Protein AF-K1RHG2-F1 (afdb_monomer)

Foldseek 3Di:
DPDDPDDPQQAADDPVNLLVLLLLLQDVLLLQVVLVLLQVLAPLLVVLLVCLCVQFVLLQLLLLLLLLQVQLAFPLSLCCLQFLLCNLLLLQLLVQQLFSDQDDADQDQDCDPNFGDGDDDDPVDPPPPPCCDSNRDDCVSVVDCVSNLSSLSSCCRRNVRSNRLSSNSSSNHHNDPVRSVSSSVSSCVSNSPVSVVSSVVQNVQQDPCPPDDSPVVPVPQHGGDSCVVCRRLVVCVVPVVVSVVVVVVSVVSNVSSVVSSLVSSLSSVVVVDDPVVVVVQVDSVSVSVVVVVVVVVVCVCLVDPCNVVVSLLQSNLQLLCVLVSLVSSLVSSLSSLQPPPDDDDPVVSVVSSVSNNVSSVVSSVSSVVCNVPPRVVDDSHDDPVPCPDDDPVVSSVVSNCSNVVSSVVSSVCSQVVQLVVDDDDSVVSNVVSRDSPVPPDPDPPPPPPPPDDPPDDDDDDDDDDDDDDDDDDPDDDDDDDDDDDDDD

Solvent-accessible surface area (backbone atoms only — not comparable to full-atom values): 28136 Å² total; per-residue (Å²): 132,84,72,62,93,68,62,86,70,76,70,70,56,54,74,65,60,45,50,53,50,40,55,35,47,46,28,65,54,32,38,55,31,44,27,50,45,28,61,75,46,13,53,44,41,55,56,45,36,51,50,47,41,63,70,33,46,47,47,44,51,48,52,36,23,49,50,4,21,69,67,58,27,34,55,42,52,51,29,47,55,44,34,36,34,55,31,36,27,54,55,40,67,48,69,50,69,76,52,66,48,86,59,70,57,74,74,65,74,39,73,56,94,90,41,63,44,71,84,77,76,90,71,93,78,70,94,75,76,66,90,67,50,46,83,40,84,45,69,71,62,64,73,46,68,61,58,51,52,51,33,48,54,43,47,36,51,12,64,32,60,86,55,34,50,43,13,35,60,14,27,25,38,66,80,40,73,69,54,50,50,51,50,47,52,48,40,51,51,49,56,62,46,51,27,51,54,39,15,67,71,42,40,84,43,59,64,90,80,54,93,74,56,91,69,64,80,51,97,70,65,51,61,33,68,59,31,49,57,60,42,35,43,53,68,38,56,85,42,59,69,62,37,51,54,50,52,49,50,51,49,51,49,48,49,48,29,50,52,53,53,50,48,38,54,47,55,36,47,62,76,66,53,55,67,67,59,59,59,68,56,75,42,71,68,57,53,51,52,52,51,53,50,51,51,50,61,72,45,48,64,54,73,43,95,64,6,61,57,54,50,50,42,51,37,39,35,40,64,67,47,48,45,58,58,50,60,63,50,46,56,44,52,52,53,54,57,67,69,60,80,86,82,68,59,71,63,62,52,51,52,51,50,49,49,30,50,51,25,52,51,51,51,38,51,53,44,50,49,44,34,63,69,71,44,66,80,46,70,70,66,70,79,58,89,81,57,86,83,62,64,74,59,59,59,51,51,49,28,49,46,66,41,47,44,46,45,53,48,15,39,54,51,13,40,51,50,35,37,68,74,43,77,77,53,73,70,54,9,50,51,49,44,67,48,57,72,78,74,71,69,87,67,88,83,73,79,78,81,78,73,82,68,87,76,75,90,74,81,90,79,93,75,94,75,88,84,76,89,80,81,83,77,84,78,80,87,86,81,85,85,79,85,85,84,85,87,136

Sequence (488 aa):
MEAAPNGPGIPKWNTFNYGMVCFYSIGLHASISLPYYLVKYSVTYLLAHYIILLSFCVPICYVQIKLGAIYRQNILGIYSLLVPILKVVLVYGWVAPPPVAPSEPFGSLVEVNGSFSYHEKNIDEEQEDQELGVWSLSLAKLYSPQPWMNALILHIYSLGLWSGVLPTIGAHLYNNKTTIVRANVILFLVYGLVPVVFGIAFIPFISTNSNYGMFEYGEKLKPGLGLLLLGMFGKIRHVPGIAMCLYLGVYLLGMLHMVLHLTVIWEALLCSLPTCILQFFRRRSTLVAILSFLSFILCIPYSFQSGVYLYMLVNSYLDRLIFTVIIVSIVPTVIGYIKQNLMYLLLERALMSLWYGASSLVIAAMLIYYFAVYVYPFPATIRDPKAEGASSDDRQCLGWFVAVGPIIFGFILGAFHAVYTEKGSFTERCIRALKSDSLQTADSSEYDVSDKTPQTTSSKSNSDVTLSKIETEVVIDNQDLSSDLVKV

Nearest PDB structures (foldseek):
  6dzw-assembly1_A  TM=7.218E-01  e=4.371E-07  Homo sapiens
  6awn-assembly1_A  TM=7.136E-01  e=1.879E-06  Homo sapiens
  5i6z-assembly1_A  TM=6.950E-01  e=6.337E-06  Homo sapiens
  7lia-assembly1_A  TM=7.037E-01  e=1.030E-05  Homo sapiens
  8de4-assembly1_A  TM=7.278E-01  e=3.204E-05  Sus scrofa

InterPro domains:
  IPR000175 Sodium:neurotransmitter symporter [PS50267] (138-423)
  IPR000175 Sodium:neurotransmitter symporter [PTHR11616] (139-432)
  IPR037272 Sodium:neurotransmitter symporter superfamily [SSF161070] (24-413)

pLDDT: mean 75.64, std 20.24, range [29.3, 97.56]

Organism: Magallana gigas (NCBI:txid29159)

Mean predicted aligned error: 11.13 Å

Radius of gyration: 28.26 Å; Cα contacts (8 Å, |Δi|>4): 489; chains: 1; bounding box: 60×77×105 Å

Structure (mmCIF, N/CA/C/O backbone):
data_AF-K1RHG2-F1
#
_entry.id   AF-K1RHG2-F1
#
loop_
_atom_site.group_PDB
_atom_site.id
_atom_site.type_symbol
_atom_site.label_atom_id
_atom_site.label_alt_id
_atom_site.label_comp_id
_atom_site.label_asym_id
_atom_site.label_entity_id
_atom_site.label_seq_id
_atom_site.pdbx_PDB_ins_code
_atom_site.Cartn_x
_atom_site.Cartn_y
_atom_site.Cartn_z
_atom_site.occupancy
_atom_site.B_iso_or_equiv
_atom_site.auth_seq_id
_atom_site.auth_comp_id
_atom_site.auth_asym_id
_atom_site.auth_atom_id
_atom_site.pdbx_PDB_model_num
ATOM 1 N N . MET A 1 1 ? -24.728 -19.677 27.060 1.00 35.56 1 MET A N 1
ATOM 2 C CA . MET A 1 1 ? -23.320 -19.605 26.619 1.00 35.56 1 MET A CA 1
ATOM 3 C C . MET A 1 1 ? -22.950 -18.138 26.581 1.00 35.56 1 MET A C 1
ATOM 5 O O . MET A 1 1 ? -23.170 -17.485 25.569 1.00 35.56 1 MET A O 1
ATOM 9 N N . GLU A 1 2 ? -22.496 -17.607 27.713 1.00 29.30 2 GLU A N 1
ATOM 10 C CA . GLU A 1 2 ? -21.835 -16.305 27.743 1.00 29.30 2 GLU A CA 1
ATOM 11 C C . GLU A 1 2 ? -20.550 -16.458 26.933 1.00 29.30 2 GLU A C 1
ATOM 13 O O . GLU A 1 2 ? -19.651 -17.214 27.301 1.00 29.30 2 GLU A O 1
ATOM 18 N N . ALA A 1 3 ? -20.520 -15.851 25.747 1.00 31.78 3 ALA A N 1
ATOM 19 C CA . ALA A 1 3 ? -19.280 -15.709 25.011 1.00 31.78 3 ALA A CA 1
ATOM 20 C C . ALA A 1 3 ? -18.339 -14.920 25.921 1.00 31.78 3 ALA A C 1
ATOM 22 O O . ALA A 1 3 ? -18.702 -13.824 26.348 1.00 31.78 3 ALA A O 1
ATOM 23 N N . ALA A 1 4 ? -17.177 -15.492 26.245 1.00 33.22 4 ALA A N 1
ATOM 24 C CA . ALA A 1 4 ? -16.133 -14.755 26.935 1.00 33.22 4 ALA A CA 1
ATOM 25 C C . ALA A 1 4 ? -15.984 -13.391 26.231 1.00 33.22 4 ALA A C 1
ATOM 27 O O . ALA A 1 4 ? -15.830 -13.377 25.003 1.00 33.22 4 ALA A O 1
ATOM 28 N N . PRO A 1 5 ? -16.086 -12.261 26.956 1.00 44.88 5 PRO A N 1
ATOM 29 C CA . PRO A 1 5 ? -16.028 -10.920 26.362 1.00 44.88 5 PRO A CA 1
ATOM 30 C C . PRO A 1 5 ? -14.721 -10.691 25.588 1.00 44.88 5 PRO A C 1
ATOM 32 O O . PRO A 1 5 ? -14.656 -9.868 24.678 1.00 44.88 5 PRO A O 1
ATOM 35 N N . ASN A 1 6 ? -13.721 -11.526 25.864 1.00 43.88 6 ASN A N 1
ATOM 36 C CA . ASN A 1 6 ? -12.493 -11.647 25.111 1.00 43.88 6 ASN A CA 1
ATOM 37 C C . ASN A 1 6 ? -12.652 -12.780 24.092 1.00 43.88 6 ASN A C 1
ATOM 39 O O . ASN A 1 6 ? -12.475 -13.959 24.410 1.00 43.88 6 ASN A O 1
ATOM 43 N N . GLY A 1 7 ? -12.989 -12.428 22.846 1.00 53.94 7 GLY A N 1
ATOM 44 C CA . GLY A 1 7 ? -12.842 -13.349 21.716 1.00 53.94 7 GLY A CA 1
ATOM 45 C C . GLY A 1 7 ? -11.446 -13.997 21.720 1.00 53.94 7 GLY A C 1
ATOM 46 O O . GLY A 1 7 ? -10.529 -13.447 22.330 1.00 53.94 7 GLY A O 1
ATOM 47 N N . PRO A 1 8 ? -11.256 -15.162 21.067 1.00 59.16 8 PRO A N 1
ATOM 48 C CA . PRO A 1 8 ? -9.981 -15.879 21.093 1.00 59.16 8 PRO A CA 1
ATOM 49 C C . PRO A 1 8 ? -8.845 -14.907 20.766 1.00 59.16 8 PRO A C 1
ATOM 51 O O . PRO A 1 8 ? -8.818 -14.345 19.669 1.00 59.16 8 PRO A O 1
ATOM 54 N N . GLY A 1 9 ? -7.985 -14.650 21.757 1.00 73.88 9 GLY A N 1
ATOM 55 C CA . GLY A 1 9 ? -6.991 -13.587 21.684 1.00 73.88 9 GLY A CA 1
ATOM 56 C C . GLY A 1 9 ? -6.128 -13.740 20.437 1.00 73.88 9 GLY A C 1
ATOM 57 O O . GLY A 1 9 ? -5.701 -14.846 20.106 1.00 73.88 9 GLY A O 1
ATOM 58 N N . ILE A 1 10 ? -5.882 -12.631 19.735 1.00 82.12 10 ILE A N 1
ATOM 59 C CA . ILE A 1 10 ? -5.053 -12.631 18.526 1.00 82.12 10 ILE A CA 1
ATOM 60 C C . ILE A 1 10 ? -3.674 -13.217 18.878 1.00 82.12 10 ILE A C 1
ATOM 62 O O . ILE A 1 10 ? -3.007 -12.683 19.786 1.00 82.12 10 ILE A O 1
ATOM 66 N N . PRO A 1 11 ? -3.236 -14.292 18.187 1.00 87.81 11 PRO A N 1
ATOM 67 C CA . PRO A 1 11 ? -1.990 -14.972 18.502 1.00 87.81 11 PRO A CA 1
ATOM 68 C C . PRO A 1 11 ? -0.820 -14.010 18.329 1.00 87.81 11 PRO A C 1
ATOM 70 O O . PRO A 1 11 ? -0.758 -13.245 17.364 1.00 87.81 11 PRO A O 1
ATOM 73 N N . LYS A 1 12 ? 0.104 -14.038 19.289 1.00 91.94 12 LYS A N 1
ATOM 74 C CA . LYS A 1 12 ? 1.279 -13.168 19.292 1.00 91.94 12 LYS A CA 1
ATOM 75 C C . LYS A 1 12 ? 2.372 -13.768 18.424 1.00 91.94 12 LYS A C 1
ATOM 77 O O . LYS A 1 12 ? 2.638 -14.968 18.497 1.00 91.94 12 LYS A O 1
ATOM 82 N N . TRP A 1 13 ? 3.026 -12.936 17.624 1.00 93.69 13 TRP A N 1
ATOM 83 C CA . TRP A 1 13 ? 4.177 -13.367 16.839 1.00 93.69 13 TRP A CA 1
ATOM 84 C C . TRP A 1 13 ? 5.466 -13.172 17.628 1.00 93.69 13 TRP A C 1
ATOM 86 O O . TRP A 1 13 ? 5.678 -12.141 18.267 1.00 93.69 13 TRP A O 1
ATOM 96 N N . ASN A 1 14 ? 6.341 -14.175 17.571 1.00 93.75 14 ASN A N 1
ATOM 97 C CA . ASN A 1 14 ? 7.725 -13.999 17.986 1.00 93.75 14 ASN A CA 1
ATOM 98 C C . ASN A 1 14 ? 8.477 -13.149 16.938 1.00 93.75 14 ASN A C 1
ATOM 100 O O . ASN A 1 14 ? 8.001 -12.929 15.821 1.00 93.75 14 ASN A O 1
ATOM 104 N N . THR A 1 15 ? 9.672 -12.678 17.291 1.00 92.12 15 THR A N 1
ATOM 105 C CA . THR A 1 15 ? 10.493 -11.822 16.420 1.00 92.12 15 THR A CA 1
ATOM 106 C C . THR A 1 15 ? 10.820 -12.479 15.075 1.00 92.12 15 THR A C 1
ATOM 108 O O . THR A 1 15 ? 10.875 -11.794 14.059 1.00 92.12 15 THR A O 1
ATOM 111 N N . PHE A 1 16 ? 11.010 -13.801 15.057 1.00 94.00 16 PHE A N 1
ATOM 112 C CA . PHE A 1 16 ? 11.330 -14.550 13.842 1.00 94.00 16 PHE A CA 1
ATOM 113 C C . PHE A 1 16 ? 10.146 -14.594 12.867 1.00 94.00 16 PHE A C 1
ATOM 115 O O . PHE A 1 16 ? 10.286 -14.196 11.714 1.00 94.00 16 PHE A O 1
ATOM 122 N N . ASN A 1 17 ? 8.964 -14.993 13.345 1.00 94.50 17 ASN A N 1
ATOM 123 C CA . ASN A 1 17 ? 7.728 -15.013 12.564 1.00 94.50 17 ASN A CA 1
ATOM 124 C C . ASN A 1 17 ? 7.415 -13.615 12.032 1.00 94.50 17 ASN A C 1
ATOM 126 O O . ASN A 1 17 ? 7.068 -13.469 10.865 1.00 94.50 17 ASN A O 1
ATOM 130 N N . TYR A 1 18 ? 7.601 -12.586 12.864 1.00 94.62 18 TYR A N 1
ATOM 131 C CA . TYR A 1 18 ? 7.449 -11.201 12.439 1.00 94.62 18 TYR A CA 1
ATOM 132 C C . TYR A 1 18 ? 8.431 -10.836 11.316 1.00 94.62 18 TYR A C 1
ATOM 134 O O . TYR A 1 18 ? 8.007 -10.288 10.307 1.00 94.62 18 TYR A O 1
ATOM 142 N N . GLY A 1 19 ? 9.717 -11.185 11.439 1.00 93.94 19 GLY A N 1
ATOM 143 C CA . GLY A 1 19 ? 10.712 -10.947 10.387 1.00 93.94 19 GLY A CA 1
ATOM 144 C C . GLY A 1 19 ? 10.362 -11.631 9.061 1.00 93.94 19 GLY A C 1
ATOM 145 O O . GLY A 1 19 ? 10.488 -11.015 8.004 1.00 93.94 19 GLY A O 1
ATOM 146 N N . MET A 1 20 ? 9.842 -12.861 9.115 1.00 93.31 20 MET A N 1
ATOM 147 C CA . MET A 1 20 ? 9.351 -13.581 7.933 1.00 93.31 20 MET A CA 1
ATOM 148 C C . MET A 1 20 ? 8.125 -12.898 7.315 1.00 93.31 20 MET A C 1
ATOM 150 O O . MET A 1 20 ? 8.072 -12.711 6.102 1.00 93.31 20 MET A O 1
ATOM 154 N N . VAL A 1 21 ? 7.163 -12.457 8.130 1.00 93.25 21 VAL A N 1
ATOM 155 C CA . VAL A 1 21 ? 6.007 -11.690 7.637 1.00 93.25 21 VAL A CA 1
ATOM 156 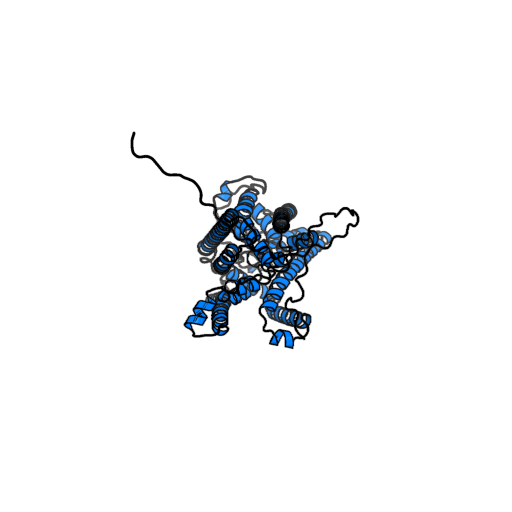C C . VAL A 1 21 ? 6.453 -10.357 7.037 1.00 93.25 21 VAL A C 1
ATOM 158 O O . VAL A 1 21 ? 5.944 -9.980 5.986 1.00 93.25 21 VAL A O 1
ATOM 161 N N . CYS A 1 22 ? 7.441 -9.673 7.626 1.00 92.56 22 CYS A N 1
ATOM 162 C CA . CYS A 1 22 ? 8.029 -8.472 7.035 1.00 92.56 22 CYS A CA 1
ATOM 163 C C . CYS A 1 22 ? 8.619 -8.764 5.658 1.00 92.56 22 CYS A C 1
ATOM 165 O O . CYS A 1 22 ? 8.349 -8.011 4.731 1.00 92.56 22 CYS A O 1
ATOM 167 N N . PHE A 1 23 ? 9.347 -9.869 5.495 1.00 90.94 23 PHE A N 1
ATOM 168 C CA . PHE A 1 23 ? 9.878 -10.276 4.195 1.00 90.94 23 PHE A CA 1
ATOM 169 C C . PHE A 1 23 ? 8.775 -10.451 3.137 1.00 90.94 23 PHE A C 1
ATOM 171 O O . PHE A 1 23 ? 8.927 -9.961 2.023 1.00 90.94 23 PHE A O 1
ATOM 178 N N . TYR A 1 24 ? 7.639 -11.061 3.488 1.00 87.12 24 TYR A N 1
ATOM 179 C CA . TYR A 1 24 ? 6.499 -11.225 2.568 1.00 87.12 24 TYR A CA 1
ATOM 180 C C . TYR A 1 24 ? 5.651 -9.959 2.393 1.00 87.12 24 TYR A C 1
ATOM 182 O O . TYR A 1 24 ? 4.938 -9.814 1.399 1.00 87.12 24 TYR A O 1
ATOM 190 N N . SER A 1 25 ? 5.722 -9.031 3.349 1.00 86.62 25 SER A N 1
ATOM 191 C CA . SER A 1 25 ? 5.059 -7.732 3.236 1.00 86.62 25 SER A CA 1
ATOM 192 C C . SER A 1 25 ? 5.720 -6.839 2.188 1.00 86.62 25 SER A C 1
ATOM 194 O O . SER A 1 25 ? 5.038 -5.996 1.617 1.00 86.62 25 SER A O 1
ATOM 196 N N . ILE A 1 26 ? 7.007 -7.071 1.890 1.00 86.25 26 ILE A N 1
ATOM 197 C CA . ILE A 1 26 ? 7.718 -6.421 0.788 1.00 86.25 26 ILE A CA 1
ATOM 198 C C . ILE A 1 26 ? 7.134 -6.961 -0.512 1.00 86.25 26 ILE A C 1
ATOM 200 O O . ILE A 1 26 ? 7.460 -8.063 -0.958 1.00 86.25 26 ILE A O 1
ATOM 204 N N . GLY A 1 27 ? 6.242 -6.183 -1.114 1.00 80.31 27 GLY A N 1
ATOM 205 C CA . GLY A 1 27 ? 5.641 -6.539 -2.388 1.00 80.31 27 GLY A CA 1
ATOM 206 C C . GLY A 1 27 ? 6.709 -6.771 -3.457 1.00 80.31 27 GLY A C 1
ATOM 207 O O . GLY A 1 27 ? 7.708 -6.046 -3.531 1.00 80.31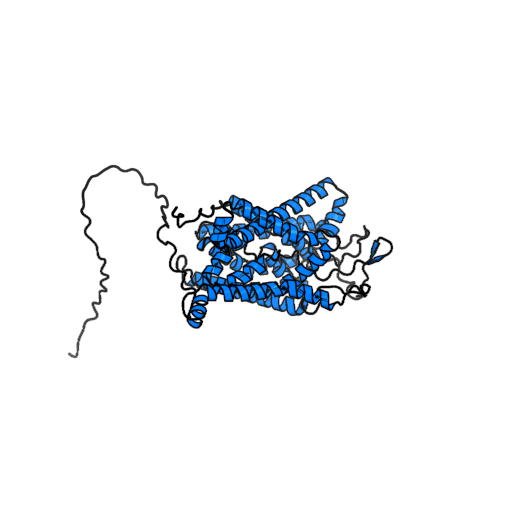 27 GLY A O 1
ATOM 208 N N . LEU A 1 28 ? 6.452 -7.735 -4.349 1.00 84.06 28 LEU A N 1
ATOM 209 C CA . LEU A 1 28 ? 7.268 -8.003 -5.544 1.00 84.06 28 LEU A CA 1
ATOM 210 C C . LEU A 1 28 ? 7.584 -6.735 -6.345 1.00 84.06 28 LEU A C 1
ATOM 212 O O . LEU A 1 28 ? 8.625 -6.647 -6.991 1.00 84.06 28 LEU A O 1
ATOM 216 N N . HIS A 1 29 ? 6.698 -5.743 -6.268 1.00 85.94 29 HIS A N 1
ATOM 217 C CA . HIS A 1 29 ? 6.863 -4.451 -6.906 1.00 85.94 29 HIS A CA 1
ATOM 218 C C . HIS A 1 29 ? 8.194 -3.765 -6.554 1.00 85.94 29 HIS A C 1
ATOM 220 O O . HIS A 1 29 ? 8.858 -3.282 -7.463 1.00 85.94 29 HIS A O 1
ATOM 226 N N . ALA A 1 30 ? 8.644 -3.758 -5.290 1.00 89.25 30 ALA A N 1
ATOM 227 C CA . ALA A 1 30 ? 9.944 -3.154 -4.964 1.00 89.25 30 ALA A CA 1
ATOM 228 C C . ALA A 1 30 ? 11.104 -3.917 -5.606 1.00 89.25 30 ALA A C 1
ATOM 230 O O . ALA A 1 30 ? 11.968 -3.309 -6.234 1.00 89.25 30 ALA A O 1
ATOM 231 N N . SER A 1 31 ? 11.095 -5.243 -5.489 1.00 89.31 31 SER A N 1
ATOM 232 C CA . SER A 1 31 ? 12.163 -6.104 -6.001 1.00 89.31 31 SER A CA 1
ATOM 233 C C . SER A 1 31 ? 12.278 -6.086 -7.529 1.00 89.31 31 SER A C 1
ATOM 235 O O . SER A 1 31 ? 13.371 -6.272 -8.053 1.00 89.31 31 SER A O 1
ATOM 237 N N . ILE A 1 32 ? 11.172 -5.855 -8.243 1.00 87.38 32 ILE A N 1
ATOM 238 C CA . ILE A 1 32 ? 11.134 -5.814 -9.713 1.00 87.38 32 ILE A CA 1
ATOM 239 C C . ILE A 1 32 ? 11.361 -4.390 -10.235 1.00 87.38 32 ILE A C 1
ATOM 241 O O . ILE A 1 32 ? 12.129 -4.187 -11.172 1.00 87.38 32 ILE A O 1
ATOM 245 N N . SER A 1 33 ? 10.709 -3.390 -9.640 1.00 89.44 33 SER A N 1
ATOM 246 C CA . SER A 1 33 ? 10.735 -2.017 -10.153 1.00 89.44 33 SER A CA 1
ATOM 247 C C . SER A 1 33 ? 11.988 -1.245 -9.733 1.00 89.44 33 SER A C 1
ATOM 249 O O . SER A 1 33 ? 12.419 -0.361 -10.469 1.00 89.44 33 SER A O 1
ATOM 251 N N . LEU A 1 34 ? 12.611 -1.560 -8.589 1.00 92.25 34 LEU A N 1
ATOM 252 C CA . LEU A 1 34 ? 13.851 -0.892 -8.176 1.00 92.25 34 LEU A CA 1
ATOM 253 C C . LEU A 1 34 ? 14.987 -1.071 -9.200 1.00 92.25 34 LEU A C 1
ATOM 255 O O . LEU A 1 34 ? 15.530 -0.051 -9.620 1.00 92.25 34 LEU A O 1
ATOM 259 N N . PRO A 1 35 ? 15.340 -2.295 -9.651 1.00 89.75 35 PRO A N 1
ATOM 260 C CA . PRO A 1 35 ? 16.380 -2.458 -10.665 1.00 89.75 35 PRO A CA 1
ATOM 261 C C . PRO A 1 35 ? 16.104 -1.664 -11.951 1.00 89.75 35 PRO A C 1
ATOM 263 O O . PRO A 1 35 ? 17.027 -1.078 -12.510 1.00 89.75 35 PRO A O 1
ATOM 266 N N . TYR A 1 36 ? 14.842 -1.554 -12.375 1.00 87.81 36 TYR A N 1
ATOM 267 C CA . TYR A 1 36 ? 14.463 -0.692 -13.498 1.00 87.81 36 TYR A CA 1
ATOM 268 C C . TYR A 1 36 ? 14.787 0.781 -13.255 1.00 87.81 36 TYR A C 1
ATOM 270 O O . TYR A 1 36 ? 15.405 1.430 -14.099 1.00 87.81 36 TYR A O 1
ATOM 278 N N . TYR A 1 37 ? 14.407 1.318 -12.095 1.00 89.88 37 TYR A N 1
ATOM 279 C CA . TYR A 1 37 ? 14.694 2.712 -11.771 1.00 89.88 37 TYR A CA 1
ATOM 280 C C . TYR A 1 37 ? 16.191 2.981 -11.607 1.00 89.88 37 TYR A C 1
ATOM 282 O O . TYR A 1 37 ? 16.636 4.068 -11.966 1.00 89.88 37 TYR A O 1
ATOM 290 N N . LEU A 1 38 ? 16.972 1.999 -11.144 1.00 90.50 38 LEU A N 1
ATOM 291 C CA . LEU A 1 38 ? 18.434 2.096 -11.101 1.00 90.50 38 LEU A CA 1
ATOM 292 C C . LEU A 1 38 ? 19.047 2.160 -12.500 1.00 90.50 38 LEU A C 1
ATOM 294 O O . LEU A 1 38 ? 19.997 2.906 -12.704 1.00 90.50 38 LEU A O 1
ATOM 298 N N . VAL A 1 39 ? 18.501 1.429 -13.472 1.00 86.75 39 VAL A N 1
ATOM 299 C CA . VAL A 1 39 ? 18.947 1.531 -14.870 1.00 86.75 39 VAL A CA 1
ATOM 300 C C . VAL A 1 39 ? 18.546 2.883 -15.469 1.00 86.75 39 VAL A C 1
ATOM 302 O O . VAL A 1 39 ? 19.383 3.562 -16.055 1.00 86.75 39 VAL A O 1
ATOM 305 N N . LYS A 1 40 ? 17.301 3.327 -15.259 1.00 85.69 40 LYS A N 1
ATOM 306 C CA . LYS A 1 40 ? 16.772 4.581 -15.827 1.00 85.69 40 LYS A CA 1
ATOM 307 C C . LYS A 1 40 ? 17.451 5.836 -15.260 1.00 85.69 40 LYS A C 1
ATOM 309 O O . LYS A 1 40 ? 17.863 6.734 -15.996 1.00 85.69 40 LYS A O 1
ATOM 314 N N . TYR A 1 41 ? 17.561 5.911 -13.938 1.00 87.88 41 TYR A N 1
ATOM 315 C CA . TYR A 1 41 ? 17.995 7.113 -13.222 1.00 87.88 41 TYR A CA 1
ATOM 316 C C . TYR A 1 41 ? 19.412 7.013 -12.647 1.00 87.88 41 TYR A C 1
ATOM 318 O O . TYR A 1 41 ? 19.856 7.975 -12.032 1.00 87.88 41 TYR A O 1
ATOM 326 N N . SER A 1 42 ? 20.118 5.902 -12.888 1.00 89.19 42 SER A N 1
ATOM 327 C CA . SER A 1 42 ? 21.398 5.538 -12.267 1.00 89.19 42 SER A CA 1
ATOM 328 C C . SER A 1 42 ? 21.307 5.245 -10.760 1.00 89.19 42 SER A C 1
ATOM 330 O O . SER A 1 42 ? 20.247 5.332 -10.130 1.00 89.19 42 SER A O 1
ATOM 332 N N . VAL A 1 43 ? 22.436 4.873 -10.148 1.00 91.69 43 VAL A N 1
ATOM 333 C CA . VAL A 1 43 ? 22.563 4.634 -8.698 1.00 91.69 43 VAL A CA 1
ATOM 334 C C . VAL A 1 43 ? 22.172 5.854 -7.851 1.00 91.69 43 VAL A C 1
ATOM 336 O O . VAL A 1 43 ? 21.796 5.683 -6.689 1.00 91.69 43 VAL A O 1
ATOM 339 N N . THR A 1 44 ? 22.165 7.075 -8.403 1.00 92.38 44 THR A N 1
ATOM 340 C CA . THR A 1 44 ? 21.707 8.268 -7.663 1.00 92.38 44 THR A CA 1
ATOM 341 C C . THR A 1 44 ? 20.231 8.196 -7.279 1.00 92.38 44 THR A C 1
ATOM 343 O O . THR A 1 44 ? 19.841 8.796 -6.278 1.00 92.38 44 THR A O 1
ATOM 346 N N . TYR A 1 45 ? 19.423 7.382 -7.963 1.00 94.62 45 TYR A N 1
ATOM 347 C CA . TYR A 1 45 ? 18.046 7.093 -7.558 1.00 94.62 45 TYR A CA 1
ATOM 348 C C . TYR A 1 45 ? 17.934 6.529 -6.135 1.00 94.62 45 TYR A C 1
ATOM 350 O O . TYR A 1 45 ? 16.950 6.809 -5.448 1.00 94.62 45 TYR A O 1
ATOM 358 N N . LEU A 1 46 ? 18.947 5.796 -5.649 1.00 95.69 46 LEU A N 1
ATOM 359 C CA . LEU A 1 46 ? 18.965 5.306 -4.266 1.00 95.69 46 LEU A CA 1
ATOM 360 C C . LEU A 1 46 ? 18.904 6.454 -3.255 1.00 95.69 46 LEU A C 1
ATOM 362 O O . LEU A 1 46 ? 18.310 6.287 -2.194 1.00 95.69 46 LEU A O 1
ATOM 366 N N . LEU A 1 47 ? 19.455 7.627 -3.579 1.00 96.38 47 LEU A N 1
ATOM 367 C CA . LEU A 1 47 ? 19.365 8.799 -2.712 1.00 96.38 47 LEU A CA 1
ATOM 368 C C . LEU A 1 47 ? 17.908 9.252 -2.559 1.00 96.38 47 LEU A C 1
ATOM 370 O O . LEU A 1 47 ? 17.430 9.385 -1.435 1.00 96.38 47 LEU A O 1
ATOM 374 N N . ALA A 1 48 ? 17.182 9.422 -3.670 1.00 96.50 48 ALA A N 1
ATOM 375 C CA . ALA A 1 48 ? 15.759 9.766 -3.634 1.00 96.50 48 ALA A CA 1
ATOM 376 C C . ALA A 1 48 ? 14.940 8.682 -2.917 1.00 96.50 48 ALA A C 1
ATOM 378 O O . ALA A 1 48 ? 14.117 8.999 -2.060 1.00 96.50 48 ALA A O 1
ATOM 379 N N . HIS A 1 49 ? 15.217 7.407 -3.204 1.00 96.50 49 HIS A N 1
ATOM 380 C CA . HIS A 1 49 ? 14.595 6.261 -2.542 1.00 96.50 49 HIS A CA 1
ATOM 381 C C . HIS A 1 49 ? 14.756 6.323 -1.015 1.00 96.50 49 HIS A C 1
ATOM 383 O O . HIS A 1 49 ? 13.772 6.343 -0.280 1.00 96.50 49 HIS A O 1
ATOM 389 N N . TYR A 1 50 ? 15.985 6.426 -0.507 1.00 97.19 50 TYR A N 1
ATOM 390 C CA . TYR A 1 50 ? 16.219 6.430 0.936 1.00 97.19 50 TYR A CA 1
ATOM 391 C C . TYR A 1 50 ? 15.746 7.711 1.627 1.00 97.19 50 TYR A C 1
ATOM 393 O O . TYR A 1 50 ? 15.279 7.628 2.763 1.00 97.19 50 TYR A O 1
ATOM 401 N N . ILE A 1 51 ? 15.795 8.872 0.966 1.00 97.44 51 ILE A N 1
ATOM 402 C CA . ILE A 1 51 ? 15.232 10.108 1.525 1.00 97.44 51 ILE A CA 1
ATOM 403 C C . ILE A 1 51 ? 13.715 9.967 1.691 1.00 97.44 51 ILE A C 1
ATOM 405 O O . ILE A 1 51 ? 13.204 10.207 2.782 1.00 97.44 51 ILE A O 1
ATOM 409 N N . ILE A 1 52 ? 12.986 9.514 0.666 1.00 97.56 52 ILE A N 1
ATOM 410 C CA . ILE A 1 52 ? 11.531 9.316 0.774 1.00 97.56 52 ILE A CA 1
ATOM 411 C C . ILE A 1 52 ? 11.189 8.252 1.831 1.00 97.56 52 ILE A C 1
ATOM 413 O O . ILE A 1 52 ? 10.261 8.445 2.627 1.00 97.56 52 ILE A O 1
ATOM 417 N N . LEU A 1 53 ? 11.952 7.154 1.883 1.00 96.88 53 LEU A N 1
ATOM 418 C CA . LEU A 1 53 ? 11.786 6.107 2.891 1.00 96.88 53 LEU A CA 1
ATOM 419 C C . LEU A 1 53 ? 11.928 6.670 4.310 1.00 96.88 53 LEU A C 1
ATOM 421 O O . LEU A 1 53 ? 11.012 6.528 5.121 1.00 96.88 53 LEU A O 1
ATOM 425 N N . LEU A 1 54 ? 13.063 7.310 4.604 1.00 96.44 54 LEU A N 1
ATOM 426 C CA . LEU A 1 54 ? 13.417 7.766 5.948 1.00 96.44 54 LEU A CA 1
ATOM 427 C C . LEU A 1 54 ? 12.596 8.979 6.389 1.00 96.44 54 LEU A C 1
ATOM 429 O O . LEU A 1 54 ? 12.163 9.029 7.539 1.00 96.44 54 LEU A O 1
ATOM 433 N N . SER A 1 55 ? 12.363 9.944 5.499 1.00 96.38 55 SER A N 1
ATOM 434 C CA . SER A 1 55 ? 11.667 11.184 5.847 1.00 96.38 55 SER A CA 1
ATOM 435 C C . SER A 1 55 ? 10.160 11.002 5.973 1.00 96.38 55 SER A C 1
ATOM 437 O O . SER A 1 55 ? 9.569 11.634 6.847 1.00 96.38 55 SER A O 1
ATOM 439 N N . PHE A 1 56 ? 9.542 10.154 5.140 1.00 96.25 56 PHE A N 1
ATOM 440 C CA . PHE A 1 56 ? 8.080 10.078 5.053 1.00 96.25 56 PHE A CA 1
ATOM 441 C C . PHE A 1 56 ? 7.496 8.704 5.375 1.00 96.25 56 PHE A C 1
ATOM 443 O O . PHE A 1 56 ? 6.487 8.622 6.073 1.00 96.25 56 PHE A O 1
ATOM 450 N N . CYS A 1 57 ? 8.107 7.611 4.918 1.00 96.12 57 CYS A N 1
ATOM 451 C CA . CYS A 1 57 ? 7.519 6.281 5.109 1.00 96.12 57 CYS A CA 1
ATOM 452 C C . CYS A 1 57 ? 7.731 5.755 6.539 1.00 96.12 57 CYS A C 1
ATOM 454 O O . CYS A 1 57 ? 6.812 5.175 7.117 1.00 96.12 57 CYS A O 1
ATOM 456 N N . VAL A 1 58 ? 8.899 6.011 7.143 1.00 96.19 58 VAL A N 1
ATOM 457 C CA . VAL A 1 58 ? 9.219 5.632 8.535 1.00 96.19 58 VAL A CA 1
ATOM 458 C C . VAL A 1 58 ? 8.166 6.062 9.561 1.00 96.19 58 VAL A C 1
ATOM 460 O O . VAL A 1 58 ? 7.637 5.182 10.253 1.00 96.19 58 VAL A O 1
ATOM 463 N N . PRO A 1 59 ? 7.810 7.355 9.684 1.00 95.88 59 PRO A N 1
ATOM 464 C CA . PRO A 1 59 ? 6.815 7.777 10.669 1.00 95.88 59 PRO A CA 1
ATOM 465 C C . PRO A 1 59 ? 5.444 7.147 10.408 1.00 95.88 59 PRO A C 1
ATOM 467 O O . PRO A 1 59 ? 4.722 6.834 11.356 1.00 95.88 59 PRO A O 1
ATOM 470 N N . ILE A 1 60 ? 5.089 6.909 9.144 1.00 95.38 60 ILE A N 1
ATOM 471 C CA . ILE A 1 60 ? 3.791 6.339 8.785 1.00 95.38 60 ILE A CA 1
ATOM 472 C C . ILE A 1 60 ? 3.703 4.867 9.168 1.00 95.38 60 ILE A C 1
ATOM 474 O O . ILE A 1 60 ? 2.745 4.481 9.845 1.00 95.38 60 ILE A O 1
ATOM 478 N N . CYS A 1 61 ? 4.708 4.057 8.830 1.00 95.94 61 CYS A N 1
ATOM 479 C CA . CYS A 1 61 ? 4.722 2.659 9.251 1.00 95.94 61 CYS A CA 1
ATOM 480 C C . CYS A 1 61 ? 4.746 2.540 10.775 1.00 95.94 61 CYS A C 1
ATOM 482 O O . CYS A 1 61 ? 4.003 1.732 11.333 1.00 95.94 61 CYS A O 1
ATOM 484 N N . TYR A 1 62 ? 5.538 3.378 11.452 1.00 95.62 62 TYR A N 1
ATOM 485 C CA . TYR A 1 62 ? 5.617 3.370 12.909 1.00 95.62 62 TYR A CA 1
ATOM 486 C C . TYR A 1 62 ? 4.254 3.630 13.552 1.00 95.62 62 TYR A C 1
ATOM 488 O O . TYR A 1 62 ? 3.822 2.853 14.408 1.00 95.62 62 TYR A O 1
ATOM 496 N N . VAL A 1 63 ? 3.554 4.689 13.129 1.00 94.44 63 VAL A N 1
ATOM 497 C CA . VAL A 1 63 ? 2.230 5.034 13.665 1.00 94.44 63 VAL A CA 1
ATOM 498 C C . VAL A 1 63 ? 1.213 3.933 13.362 1.00 94.44 63 VAL A C 1
ATOM 500 O O . VAL A 1 63 ? 0.482 3.529 14.266 1.00 94.44 63 VAL A O 1
ATOM 503 N N . GLN A 1 64 ? 1.196 3.390 12.143 1.00 94.62 64 GLN A N 1
ATOM 504 C CA . GLN A 1 64 ? 0.263 2.327 11.756 1.00 94.62 64 GLN A CA 1
ATOM 505 C C . GLN A 1 64 ? 0.483 1.028 12.546 1.00 94.62 64 GLN A C 1
ATOM 507 O O . GLN A 1 64 ? -0.473 0.485 13.102 1.00 94.62 64 GLN A O 1
ATOM 512 N N . ILE A 1 65 ? 1.730 0.562 12.675 1.00 95.56 65 ILE A N 1
ATOM 513 C CA . ILE A 1 65 ? 2.078 -0.629 13.471 1.00 95.56 65 ILE A CA 1
ATOM 514 C C . ILE A 1 65 ? 1.722 -0.413 14.943 1.00 95.56 65 ILE A C 1
ATOM 516 O O . ILE A 1 65 ? 1.159 -1.298 15.590 1.00 95.56 65 ILE A O 1
ATOM 520 N N . LYS A 1 66 ? 2.022 0.773 15.483 1.00 93.62 66 LYS A N 1
ATOM 521 C CA . LYS A 1 66 ? 1.729 1.115 16.877 1.00 93.62 66 LYS A CA 1
ATOM 522 C C . LYS A 1 66 ? 0.228 1.151 17.155 1.00 93.62 66 LYS A C 1
ATOM 524 O O . LYS A 1 66 ? -0.201 0.608 18.169 1.00 93.62 66 LYS A O 1
ATOM 529 N N . LEU A 1 67 ? -0.570 1.732 16.259 1.00 92.75 67 LEU A N 1
ATOM 530 C CA . LEU A 1 67 ? -2.030 1.704 16.364 1.00 92.75 67 LEU A CA 1
ATOM 531 C C . LEU A 1 67 ? -2.557 0.266 16.355 1.00 92.75 67 LEU A C 1
ATOM 533 O O . LEU A 1 67 ? -3.352 -0.084 17.223 1.00 92.75 67 LEU A O 1
ATOM 537 N N . GLY A 1 68 ? -2.045 -0.581 15.461 1.00 93.38 68 GLY A N 1
ATOM 538 C CA . GLY A 1 68 ? -2.331 -2.016 15.460 1.00 93.38 68 GLY A CA 1
ATOM 539 C C . GLY A 1 68 ? -2.061 -2.685 16.808 1.00 93.38 68 GLY A C 1
ATOM 540 O O . GLY A 1 68 ? -2.934 -3.340 17.378 1.00 93.38 68 GLY A O 1
ATOM 541 N N . ALA A 1 69 ? -0.862 -2.473 17.358 1.00 93.06 69 ALA A N 1
ATOM 542 C CA . ALA A 1 69 ? -0.430 -3.086 18.614 1.00 93.06 69 ALA A CA 1
ATOM 543 C C . ALA A 1 69 ? -1.256 -2.639 19.830 1.00 93.06 69 ALA A C 1
ATOM 545 O O . ALA A 1 69 ? -1.501 -3.450 20.729 1.00 93.06 69 ALA A O 1
ATOM 546 N N . ILE A 1 70 ? -1.679 -1.371 19.850 1.00 90.31 70 ILE A N 1
ATOM 547 C CA . ILE A 1 70 ? -2.476 -0.777 20.930 1.00 90.31 70 ILE A CA 1
ATOM 548 C C . ILE A 1 70 ? -3.924 -1.251 20.857 1.00 90.31 70 ILE A C 1
ATOM 550 O O . ILE A 1 70 ? -4.443 -1.769 21.839 1.00 90.31 70 ILE A O 1
ATOM 554 N N . TYR A 1 71 ? -4.565 -1.101 19.698 1.00 89.25 71 TYR A N 1
ATOM 555 C CA . TYR A 1 71 ? -5.988 -1.405 19.551 1.00 89.25 71 TYR A CA 1
ATOM 556 C C . TYR A 1 71 ? -6.280 -2.893 19.404 1.00 89.25 71 TYR A C 1
ATOM 558 O O . TYR A 1 71 ? -7.438 -3.280 19.523 1.00 89.25 71 TYR A O 1
ATOM 566 N N . ARG A 1 72 ? -5.264 -3.731 19.144 1.00 90.94 72 ARG A N 1
ATOM 567 C CA . ARG A 1 72 ? -5.436 -5.180 18.928 1.00 90.94 72 ARG A CA 1
ATOM 568 C C . ARG A 1 72 ? -6.459 -5.489 17.842 1.00 90.94 72 ARG A C 1
ATOM 570 O O . ARG A 1 72 ? -7.175 -6.481 17.909 1.00 90.94 72 ARG A O 1
ATOM 577 N N . GLN A 1 73 ? -6.535 -4.615 16.853 1.00 88.81 73 GLN A N 1
ATOM 578 C CA . GLN A 1 73 ? -7.504 -4.681 15.780 1.00 88.81 73 GLN A CA 1
ATOM 579 C C . GLN A 1 73 ? -6.813 -4.316 14.473 1.00 88.81 73 GLN A C 1
ATOM 581 O O . GLN A 1 73 ? -5.832 -3.570 14.453 1.00 88.81 73 GLN A O 1
ATOM 586 N N . ASN A 1 74 ? -7.349 -4.838 13.375 1.00 87.75 74 ASN A N 1
ATOM 587 C CA . ASN A 1 74 ? -7.008 -4.366 12.041 1.00 87.75 74 ASN A CA 1
ATOM 588 C C . ASN A 1 74 ? -7.440 -2.903 11.851 1.00 87.75 74 ASN A C 1
ATOM 590 O O . ASN A 1 74 ? -8.105 -2.299 12.699 1.00 87.75 74 ASN A O 1
ATOM 594 N N . ILE A 1 75 ? -7.104 -2.343 10.690 1.00 85.31 75 ILE A N 1
ATOM 595 C CA . ILE A 1 75 ? -7.461 -0.966 10.338 1.00 85.31 75 ILE A CA 1
ATOM 596 C C . ILE A 1 75 ? -8.955 -0.665 10.517 1.00 85.31 75 ILE A C 1
ATOM 598 O O . ILE A 1 75 ? -9.313 0.433 10.926 1.00 85.31 75 ILE A O 1
ATOM 602 N N . LEU A 1 76 ? -9.838 -1.617 10.188 1.00 84.44 76 LEU A N 1
ATOM 603 C CA . LEU A 1 76 ? -11.269 -1.359 10.124 1.00 84.44 76 LEU A CA 1
ATOM 604 C C . LEU A 1 76 ? -11.844 -1.332 11.521 1.00 84.44 76 LEU A C 1
ATOM 606 O O . LEU A 1 76 ? -12.725 -0.523 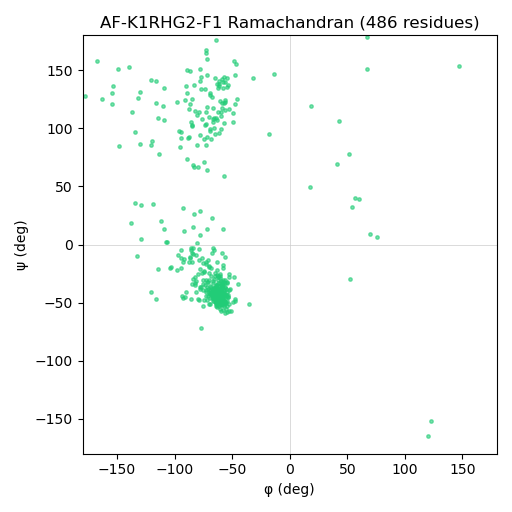11.783 1.00 84.44 76 LEU A O 1
ATOM 610 N N . GLY A 1 77 ? -11.336 -2.178 12.416 1.00 84.62 77 GLY A N 1
ATOM 611 C CA . GLY A 1 77 ? -11.626 -2.078 13.838 1.00 84.62 77 GLY A CA 1
ATOM 612 C C . GLY A 1 77 ? -11.150 -0.737 14.391 1.00 84.62 77 GLY A C 1
ATOM 613 O O . GLY A 1 77 ? -11.957 0.014 14.936 1.00 84.62 77 GLY A O 1
ATOM 614 N N . ILE A 1 78 ? -9.891 -0.366 14.121 1.00 86.25 78 ILE A N 1
ATOM 615 C CA . ILE A 1 78 ? -9.317 0.922 14.545 1.00 86.25 78 ILE A CA 1
ATOM 616 C C . ILE A 1 78 ? -10.187 2.092 14.065 1.00 86.25 78 ILE A C 1
ATOM 618 O O . ILE A 1 78 ? -10.567 2.957 14.850 1.00 86.25 78 ILE A O 1
ATOM 622 N N . TYR A 1 79 ? -10.571 2.121 12.793 1.00 85.69 79 TYR A N 1
ATOM 623 C CA . TYR A 1 79 ? -11.392 3.200 12.251 1.00 85.69 79 TYR A CA 1
ATOM 624 C C . TYR A 1 79 ? -12.855 3.121 12.657 1.00 85.69 79 TYR A C 1
ATOM 626 O O . TYR A 1 79 ? -13.467 4.164 12.855 1.00 85.69 79 TYR A O 1
ATOM 634 N N . SER A 1 80 ? -13.403 1.930 12.885 1.00 82.94 80 SER A N 1
ATOM 635 C CA . SER A 1 80 ? -14.730 1.778 13.482 1.00 82.94 80 SER A CA 1
ATOM 636 C C . SER A 1 80 ? -14.785 2.355 14.898 1.00 82.94 80 SER A C 1
ATOM 638 O O . SER A 1 80 ? -15.860 2.774 15.311 1.00 82.94 80 SER A O 1
ATOM 640 N N . LEU A 1 81 ? -13.665 2.382 15.630 1.00 80.81 81 LEU A N 1
ATOM 641 C CA . LEU A 1 81 ? -13.563 3.020 16.947 1.00 80.81 81 LEU A CA 1
ATOM 642 C C . LEU A 1 81 ? -13.326 4.534 16.855 1.00 80.81 81 LEU A C 1
ATOM 644 O O . LEU A 1 81 ? -13.787 5.291 17.707 1.00 80.81 81 LEU A O 1
ATOM 648 N N . LEU A 1 82 ? -12.578 4.987 15.846 1.00 81.75 82 LEU A N 1
ATOM 649 C CA . LEU A 1 82 ? -12.128 6.379 15.755 1.00 81.75 82 LEU A CA 1
ATOM 650 C C . LEU A 1 82 ? -13.066 7.277 14.950 1.00 81.75 82 LEU A C 1
ATOM 652 O O . LEU A 1 82 ? -13.347 8.395 15.383 1.00 81.75 82 LEU A O 1
ATOM 656 N N . VAL A 1 83 ? -13.507 6.813 13.780 1.00 81.25 83 VAL A N 1
ATOM 657 C CA . VAL A 1 83 ? -14.399 7.529 12.858 1.00 81.25 83 VAL A CA 1
ATOM 658 C C . VAL A 1 83 ? -15.274 6.499 12.116 1.00 81.25 83 VAL A C 1
ATOM 660 O O . VAL A 1 83 ? -14.939 6.093 10.998 1.00 81.25 83 VAL A O 1
ATOM 663 N N . PRO A 1 84 ? -16.409 6.068 12.706 1.00 75.38 84 PRO A N 1
ATOM 664 C CA . PRO A 1 84 ? -17.260 5.003 12.159 1.00 75.38 84 PRO A CA 1
ATOM 665 C C . PRO A 1 84 ? -17.714 5.237 10.712 1.00 75.38 84 PRO A C 1
ATOM 667 O O . PRO A 1 84 ? -17.836 4.289 9.936 1.00 75.38 84 PRO A O 1
ATOM 670 N N . ILE A 1 85 ? -17.902 6.504 10.330 1.00 71.81 85 ILE A N 1
ATOM 671 C CA . ILE A 1 85 ? -18.308 6.928 8.981 1.00 71.81 85 ILE A CA 1
ATOM 672 C C . ILE A 1 85 ? -17.310 6.453 7.907 1.00 71.81 85 ILE A C 1
ATOM 674 O O . ILE A 1 85 ? -17.710 6.121 6.793 1.00 71.81 85 ILE A O 1
ATOM 678 N N . LEU A 1 86 ? -16.018 6.359 8.238 1.00 75.62 86 LEU A N 1
ATOM 679 C CA . LEU A 1 86 ? -14.961 5.975 7.294 1.00 75.62 86 LEU A CA 1
ATOM 680 C C . LEU A 1 86 ? -14.778 4.460 7.156 1.00 75.62 86 LEU A C 1
ATOM 682 O O . LEU A 1 86 ? -14.006 4.011 6.308 1.00 75.62 86 LEU A O 1
ATOM 686 N N . LYS A 1 87 ? -15.494 3.659 7.954 1.00 70.56 87 LYS A N 1
ATOM 687 C CA . LYS A 1 87 ? -15.334 2.200 7.998 1.00 70.56 87 LYS A CA 1
ATOM 688 C C . LYS A 1 87 ? -15.507 1.551 6.623 1.00 70.56 87 LYS A C 1
ATOM 690 O O . LYS A 1 87 ? -14.708 0.706 6.245 1.00 70.56 87 LYS A O 1
ATOM 695 N N . VAL A 1 88 ? -16.529 1.940 5.862 1.00 60.19 88 VAL A N 1
ATOM 696 C CA . VAL A 1 88 ? -16.891 1.241 4.615 1.00 60.19 88 VAL A CA 1
ATOM 697 C C . VAL A 1 88 ? -16.058 1.721 3.416 1.00 60.19 88 VAL A C 1
ATOM 699 O O . VAL A 1 88 ? -15.717 0.921 2.550 1.00 60.19 88 VAL A O 1
ATOM 702 N N . VAL A 1 89 ? -15.617 2.983 3.411 1.00 57.16 89 VAL A N 1
ATOM 703 C CA . VAL A 1 89 ? -14.685 3.542 2.404 1.00 57.16 89 VAL A CA 1
ATOM 704 C C . VAL A 1 89 ? -13.402 2.721 2.314 1.00 57.16 89 VAL A C 1
ATOM 706 O O . VAL A 1 89 ? -12.849 2.489 1.240 1.00 57.16 89 VAL A O 1
ATOM 709 N N . LEU A 1 90 ? -12.939 2.259 3.471 1.00 58.12 90 LEU A N 1
ATOM 710 C CA . LEU A 1 90 ? -11.665 1.576 3.617 1.00 58.12 90 LEU A CA 1
ATOM 711 C C . LEU A 1 90 ? -11.796 0.066 3.505 1.00 58.12 90 LEU A C 1
ATOM 713 O O . LEU A 1 90 ? -10.812 -0.594 3.233 1.00 58.12 90 LEU A O 1
ATOM 717 N N . VAL A 1 91 ? -12.998 -0.503 3.594 1.00 58.22 91 VAL A N 1
ATOM 718 C CA . VAL A 1 91 ? -13.204 -1.860 3.066 1.00 58.22 91 VAL A CA 1
ATOM 719 C C . VAL A 1 91 ? -12.882 -1.854 1.571 1.00 58.22 91 VAL A C 1
ATOM 721 O O . VAL A 1 91 ? -12.246 -2.772 1.065 1.00 58.22 91 VAL A O 1
ATOM 724 N N . TYR A 1 92 ? -13.278 -0.794 0.861 1.00 55.34 92 TYR A N 1
ATOM 725 C CA . TYR A 1 92 ? -13.160 -0.768 -0.585 1.00 55.34 92 TYR A CA 1
ATOM 726 C C . TYR A 1 92 ? -11.756 -0.464 -1.114 1.00 55.34 92 TYR A C 1
ATOM 728 O O . TYR A 1 92 ? -11.268 -1.207 -1.966 1.00 55.34 92 TYR A O 1
ATOM 736 N N . GLY A 1 93 ? -11.078 0.570 -0.596 1.00 52.94 93 GLY A N 1
ATOM 737 C CA . GLY A 1 93 ? -9.711 0.904 -1.037 1.00 52.94 93 GLY A CA 1
ATOM 738 C C . GLY A 1 93 ? -8.694 -0.236 -0.849 1.00 52.94 93 GLY A C 1
ATOM 739 O O . GLY A 1 93 ? -7.556 -0.114 -1.277 1.00 52.94 93 GLY A O 1
ATOM 740 N N . TRP A 1 94 ? -9.108 -1.316 -0.181 1.00 54.72 94 TRP A N 1
ATOM 741 C CA . TRP A 1 94 ? -8.302 -2.444 0.267 1.00 54.72 94 TRP A CA 1
ATOM 742 C C . TRP A 1 94 ? -8.682 -3.749 -0.438 1.00 54.72 94 TRP A C 1
ATOM 744 O O . TRP A 1 94 ? -7.877 -4.673 -0.488 1.00 54.72 94 TRP A O 1
ATOM 754 N N . VAL A 1 95 ? -9.898 -3.820 -0.997 1.00 48.22 95 VAL A N 1
ATOM 755 C CA . VAL A 1 95 ? -10.297 -4.859 -1.961 1.00 48.22 95 VAL A CA 1
ATOM 756 C C . VAL A 1 95 ? -9.702 -4.565 -3.340 1.00 48.22 95 VAL A C 1
ATOM 758 O O . VAL A 1 95 ? -9.483 -5.491 -4.115 1.00 48.22 95 VAL A O 1
ATOM 761 N N . ALA A 1 96 ? -9.391 -3.298 -3.633 1.00 44.56 96 ALA A N 1
ATOM 762 C CA . ALA A 1 96 ? -8.524 -2.927 -4.741 1.00 44.56 96 ALA A CA 1
ATOM 763 C C . ALA A 1 96 ? -7.138 -3.577 -4.535 1.00 44.56 96 ALA A C 1
ATOM 765 O O . ALA A 1 96 ? -6.438 -3.196 -3.592 1.00 44.56 96 ALA A O 1
ATOM 766 N N . PRO A 1 97 ? -6.734 -4.574 -5.349 1.00 45.62 97 PRO A N 1
ATOM 767 C CA . PRO A 1 97 ? -5.399 -5.145 -5.233 1.00 45.62 97 PRO A CA 1
ATOM 768 C C . PRO A 1 97 ? -4.371 -4.022 -5.415 1.00 45.62 97 PRO A C 1
ATOM 770 O O . PRO A 1 97 ? -4.589 -3.154 -6.266 1.00 45.62 97 PRO A O 1
ATOM 773 N N . PRO A 1 98 ? -3.273 -4.005 -4.632 1.00 43.38 98 PRO A N 1
ATOM 774 C CA . PRO A 1 98 ? -2.224 -3.029 -4.840 1.00 43.38 98 PRO A CA 1
ATOM 775 C C . PRO A 1 98 ? -1.746 -3.177 -6.287 1.00 43.38 98 PRO A C 1
ATOM 777 O O . PRO A 1 98 ? -1.367 -4.277 -6.706 1.00 43.38 98 PRO A O 1
ATOM 780 N N . PRO A 1 99 ? -1.825 -2.104 -7.070 1.00 42.91 99 PRO A N 1
ATOM 781 C CA . PRO A 1 99 ? -1.496 -2.157 -8.471 1.00 42.91 99 PRO A CA 1
ATOM 782 C C . PRO A 1 99 ? -0.023 -2.509 -8.661 1.00 42.91 99 PRO A C 1
ATOM 784 O O . PRO A 1 99 ? 0.867 -2.031 -7.948 1.00 42.91 99 PRO A O 1
ATOM 787 N N . VAL A 1 100 ? 0.256 -3.372 -9.635 1.00 44.69 100 VAL A N 1
ATOM 788 C CA . VAL A 1 100 ? 1.635 -3.710 -10.003 1.00 44.69 100 VAL A CA 1
ATOM 789 C C . VAL A 1 100 ? 2.153 -2.590 -10.901 1.00 44.69 100 VAL A C 1
ATOM 791 O O . VAL A 1 100 ? 2.085 -2.700 -12.121 1.00 44.69 100 VAL A O 1
ATOM 794 N N . ALA A 1 101 ? 2.666 -1.532 -10.268 1.00 45.03 101 ALA A N 1
ATOM 795 C CA . ALA A 1 101 ? 3.178 -0.302 -10.880 1.00 45.03 101 ALA A CA 1
ATOM 796 C C . ALA A 1 101 ? 2.106 0.566 -11.578 1.00 45.03 101 ALA A C 1
ATOM 798 O O . ALA A 1 101 ? 1.126 0.041 -12.116 1.00 45.03 101 ALA A O 1
ATOM 799 N N . PRO A 1 102 ? 2.304 1.899 -11.639 1.00 42.69 102 PRO A N 1
ATOM 800 C CA . PRO A 1 102 ? 1.503 2.754 -12.498 1.00 42.69 102 PRO A CA 1
ATOM 801 C C . PRO A 1 102 ? 1.754 2.336 -13.946 1.00 42.69 102 PRO A C 1
ATOM 803 O O . PRO A 1 102 ? 2.825 2.562 -14.515 1.00 42.69 102 PRO A O 1
ATOM 806 N N . SER A 1 103 ? 0.765 1.683 -14.547 1.00 41.75 103 SER A N 1
ATOM 807 C CA . SER A 1 103 ? 0.804 1.345 -15.960 1.00 41.75 103 SER A CA 1
ATOM 808 C C . SER A 1 103 ? 0.609 2.635 -16.750 1.00 41.75 103 SER A C 1
ATOM 810 O O . SER A 1 103 ? -0.522 3.046 -17.021 1.00 41.75 103 SER A O 1
ATOM 812 N N . GLU A 1 104 ? 1.696 3.302 -17.130 1.00 45.75 104 GLU A N 1
ATOM 813 C CA . GLU A 1 104 ? 1.602 4.204 -18.268 1.00 45.75 104 GLU A CA 1
ATOM 814 C C . GLU A 1 104 ? 1.071 3.375 -19.459 1.00 45.75 104 GLU A C 1
ATOM 816 O O . GLU A 1 104 ? 1.523 2.239 -19.649 1.00 45.75 104 GLU A O 1
ATOM 821 N N . PRO A 1 105 ? 0.176 3.913 -20.295 1.00 42.50 105 PRO A N 1
ATOM 822 C CA . PRO A 1 105 ? -0.479 3.171 -21.370 1.00 42.50 105 PRO A CA 1
ATOM 823 C C . PRO A 1 105 ? 0.518 2.345 -22.221 1.00 42.50 105 PRO A C 1
ATOM 825 O O . PRO A 1 105 ? 1.478 2.902 -22.758 1.00 42.50 105 PRO A O 1
ATOM 828 N N . PHE A 1 106 ? 0.353 1.015 -22.305 1.00 40.66 106 PHE A N 1
ATOM 829 C CA . PHE A 1 106 ? 1.164 0.164 -23.197 1.00 40.66 106 PHE A CA 1
ATOM 830 C C . PHE A 1 106 ? 0.913 0.601 -24.632 1.00 40.66 106 PHE A C 1
ATOM 832 O O . PHE A 1 106 ? -0.202 0.396 -25.108 1.00 40.66 106 PHE A O 1
ATOM 839 N N . GLY A 1 107 ? 1.920 1.147 -25.321 1.00 41.41 107 GLY A N 1
ATOM 840 C CA . GLY A 1 107 ? 1.820 1.376 -26.762 1.00 41.41 107 GLY A CA 1
ATOM 841 C C . GLY A 1 107 ? 1.281 0.131 -27.472 1.00 41.41 107 GLY A C 1
ATOM 842 O O . GLY A 1 107 ? 1.488 -1.003 -27.027 1.00 41.41 107 GLY A O 1
ATOM 843 N N . SER A 1 108 ? 0.500 0.341 -28.529 1.00 37.94 108 SER A N 1
ATOM 844 C CA . SER A 1 108 ? -0.134 -0.764 -29.239 1.00 37.94 108 SER A CA 1
ATOM 845 C C . SER A 1 108 ? 0.940 -1.718 -29.760 1.00 37.94 108 SER A C 1
ATOM 847 O O . SER A 1 108 ? 1.755 -1.337 -30.601 1.00 37.94 108 SER A O 1
ATOM 849 N N . LEU A 1 109 ? 0.918 -2.958 -29.278 1.00 38.53 109 LEU A N 1
ATOM 850 C CA . LEU A 1 109 ? 1.581 -4.070 -29.942 1.00 38.53 109 LEU A CA 1
ATOM 851 C C . LEU A 1 109 ? 0.791 -4.331 -31.227 1.00 38.53 109 LEU A C 1
ATOM 853 O O . LEU A 1 109 ? -0.276 -4.941 -31.179 1.00 38.53 109 LEU A O 1
ATOM 857 N N . VAL A 1 110 ? 1.259 -3.807 -32.359 1.00 38.47 110 VAL A N 1
ATOM 858 C CA . VAL A 1 110 ? 0.662 -4.124 -33.656 1.00 38.47 110 VAL A CA 1
ATOM 859 C C . VAL A 1 110 ? 1.350 -5.383 -34.152 1.00 38.47 110 VAL A C 1
ATOM 861 O O . VAL A 1 110 ? 2.556 -5.395 -34.378 1.00 38.47 110 VAL A O 1
ATOM 864 N N . GLU A 1 111 ? 0.595 -6.464 -34.301 1.00 37.09 111 GLU A N 1
ATOM 865 C CA . GLU A 1 111 ? 1.089 -7.645 -34.996 1.00 37.09 111 GLU A CA 1
ATOM 866 C C . GLU A 1 111 ? 1.211 -7.300 -36.488 1.00 37.09 111 GLU A C 1
ATOM 868 O O . GLU A 1 111 ? 0.214 -7.068 -37.177 1.00 37.09 111 GLU A O 1
ATOM 873 N N . VAL A 1 112 ? 2.444 -7.198 -36.981 1.00 40.75 112 VAL A N 1
ATOM 874 C CA . VAL A 1 112 ? 2.762 -7.001 -38.396 1.00 40.75 112 VAL A CA 1
ATOM 875 C C . VAL A 1 112 ? 3.480 -8.266 -38.855 1.00 40.75 112 VAL A C 1
ATOM 877 O O . VAL A 1 112 ? 4.608 -8.528 -38.456 1.00 40.75 112 VAL A O 1
ATOM 880 N N . ASN A 1 113 ? 2.819 -9.083 -39.680 1.00 34.62 113 ASN A N 1
ATOM 881 C CA . ASN A 1 113 ? 3.371 -10.333 -40.227 1.00 34.62 113 ASN A CA 1
ATOM 882 C C . ASN A 1 113 ? 3.849 -11.357 -39.170 1.00 34.62 113 ASN A C 1
ATOM 884 O O . ASN A 1 113 ? 4.882 -11.999 -39.350 1.00 34.62 113 ASN A O 1
ATOM 888 N N . GLY A 1 114 ? 3.113 -11.524 -38.064 1.00 41.00 114 GLY A N 1
ATOM 889 C CA . GLY A 1 114 ? 3.454 -12.494 -37.011 1.00 41.00 114 GLY A CA 1
ATOM 890 C C . GLY A 1 114 ? 4.611 -12.070 -36.096 1.00 41.00 114 GLY A C 1
ATOM 891 O O . GLY A 1 114 ? 5.037 -12.855 -35.248 1.00 41.00 114 GLY A O 1
ATOM 892 N N . SER A 1 115 ? 5.111 -10.837 -36.234 1.00 34.03 115 SER A N 1
ATOM 893 C CA . SER A 1 115 ? 5.973 -10.187 -35.249 1.00 34.03 115 SER A CA 1
ATOM 894 C C . SER A 1 115 ? 5.271 -8.950 -34.686 1.00 34.03 115 SER A C 1
ATOM 896 O O . SER A 1 115 ? 4.548 -8.236 -35.383 1.00 34.03 115 SER A O 1
ATOM 898 N N . PHE A 1 116 ? 5.420 -8.715 -33.385 1.00 40.47 116 PHE A N 1
ATOM 899 C CA . PHE A 1 116 ? 4.858 -7.531 -32.749 1.00 40.47 116 PHE A CA 1
ATOM 900 C C . PHE A 1 116 ? 5.783 -6.338 -33.009 1.00 40.47 116 PHE A C 1
ATOM 902 O O . PHE A 1 116 ? 6.894 -6.295 -32.486 1.00 40.47 116 PHE A O 1
ATOM 909 N N . SER A 1 117 ? 5.327 -5.372 -33.805 1.00 37.72 117 SER A N 1
ATOM 910 C CA . SER A 1 117 ? 6.048 -4.132 -34.095 1.00 37.72 117 SER A CA 1
ATOM 911 C C . SER A 1 117 ? 5.360 -2.947 -33.411 1.00 37.72 117 SER A C 1
ATOM 913 O O . SER A 1 117 ? 4.132 -2.821 -33.412 1.00 37.72 117 SER A O 1
ATOM 915 N N . TYR A 1 118 ? 6.158 -2.090 -32.777 1.00 40.44 118 TYR A N 1
ATOM 916 C CA . TYR A 1 118 ? 5.701 -0.861 -32.133 1.00 40.44 118 TYR A CA 1
ATOM 917 C C . TYR A 1 118 ? 5.765 0.285 -33.145 1.00 40.44 118 TYR A C 1
ATOM 919 O O . TYR A 1 118 ? 6.830 0.566 -33.689 1.00 40.44 118 TYR A O 1
ATOM 927 N N . HIS A 1 119 ? 4.647 0.977 -33.383 1.00 40.19 119 HIS A N 1
ATOM 928 C CA . HIS A 1 119 ? 4.665 2.188 -34.204 1.00 40.19 119 HIS A CA 1
ATOM 929 C C . HIS A 1 119 ? 5.239 3.347 -33.383 1.00 40.19 119 HIS A C 1
ATOM 931 O O . HIS A 1 119 ? 4.618 3.839 -32.437 1.00 40.19 119 HIS A O 1
ATOM 937 N N . GLU A 1 120 ? 6.453 3.750 -33.728 1.00 42.94 120 GLU A N 1
ATOM 938 C CA . GLU A 1 120 ? 7.158 4.857 -33.102 1.00 42.94 120 GLU A CA 1
ATOM 939 C C . GLU A 1 120 ? 6.614 6.201 -33.599 1.00 42.94 120 GLU A C 1
ATOM 941 O O . GLU A 1 120 ? 6.393 6.408 -34.792 1.00 42.94 120 GLU A O 1
ATOM 946 N N . LYS A 1 121 ? 6.371 7.122 -32.665 1.00 40.94 121 LYS A N 1
ATOM 947 C CA . LYS A 1 121 ? 6.239 8.542 -32.973 1.00 40.94 121 LYS A CA 1
ATOM 948 C C . LYS A 1 121 ? 7.676 9.055 -33.048 1.00 40.94 121 LYS A C 1
ATOM 950 O O . LYS A 1 121 ? 8.348 8.975 -32.026 1.00 40.94 121 LYS A O 1
ATOM 955 N N . ASN A 1 122 ? 8.131 9.503 -34.221 1.00 40.31 122 ASN A N 1
ATOM 956 C CA . ASN A 1 122 ? 9.473 10.063 -34.417 1.00 40.31 122 ASN A CA 1
ATOM 957 C C . ASN A 1 122 ? 9.756 11.129 -33.350 1.00 40.31 122 ASN A C 1
ATOM 959 O O . ASN A 1 122 ? 9.180 12.219 -33.382 1.00 40.31 122 ASN A O 1
ATOM 963 N N . ILE A 1 123 ? 10.594 10.776 -32.381 1.00 47.97 123 ILE A N 1
ATOM 964 C CA . ILE A 1 123 ? 11.235 11.690 -31.441 1.00 47.97 123 ILE A CA 1
ATOM 965 C C . ILE A 1 123 ? 12.714 11.596 -31.809 1.00 47.97 123 ILE A C 1
ATOM 967 O O . ILE A 1 123 ? 13.479 10.868 -31.192 1.00 47.97 123 ILE A O 1
ATOM 971 N N . ASP A 1 124 ? 13.085 12.275 -32.892 1.00 44.62 124 ASP A N 1
ATOM 972 C CA . ASP A 1 124 ? 14.446 12.300 -33.440 1.00 44.62 124 ASP A CA 1
ATOM 973 C C . ASP A 1 124 ? 15.390 13.239 -32.637 1.00 44.62 124 ASP A C 1
ATOM 975 O O . ASP A 1 124 ? 16.326 13.794 -33.200 1.00 44.62 124 ASP A O 1
ATOM 979 N N . GLU A 1 125 ? 15.169 13.458 -31.329 1.00 46.50 125 GLU A N 1
ATOM 980 C CA . GLU A 1 125 ? 15.916 14.471 -30.541 1.00 46.50 125 GLU A CA 1
ATOM 981 C C . GLU A 1 125 ? 16.555 13.998 -29.214 1.00 46.50 125 GLU A C 1
ATOM 983 O O . GLU A 1 125 ? 17.175 14.810 -28.536 1.00 46.50 125 GLU A O 1
ATOM 988 N N . GLU A 1 126 ? 16.518 12.712 -28.842 1.00 49.53 126 GLU A N 1
ATOM 989 C CA . GLU A 1 126 ? 17.170 12.215 -27.598 1.00 49.53 126 GLU A CA 1
ATOM 990 C C . GLU A 1 126 ? 18.384 11.290 -27.839 1.00 49.53 126 GLU A C 1
ATOM 992 O O . GLU A 1 126 ? 18.823 10.558 -26.955 1.00 49.53 126 GLU A O 1
ATOM 997 N N . GLN A 1 127 ? 18.986 11.342 -29.030 1.00 44.06 127 GLN A N 1
ATOM 998 C CA . GLN A 1 127 ? 20.028 10.400 -29.465 1.00 44.06 127 GLN A CA 1
ATOM 999 C C . GLN A 1 127 ? 21.465 10.721 -28.988 1.00 44.06 127 GLN A C 1
ATOM 1001 O O . GLN A 1 127 ? 22.430 10.320 -29.636 1.00 44.06 127 GLN A O 1
ATOM 1006 N N . GLU A 1 128 ? 21.644 11.416 -27.859 1.00 46.31 128 GLU A N 1
ATOM 1007 C CA . GLU A 1 128 ? 22.988 11.710 -27.322 1.00 46.31 128 GLU A CA 1
ATOM 1008 C C . GLU A 1 128 ? 23.128 11.551 -25.798 1.00 46.31 128 GLU A C 1
ATOM 1010 O O . GLU A 1 128 ? 24.108 12.006 -25.203 1.00 46.31 128 GLU A O 1
ATOM 1015 N N . ASP A 1 129 ? 22.205 10.836 -25.148 1.00 51.25 129 ASP A N 1
ATOM 1016 C CA . ASP A 1 129 ? 22.431 10.375 -23.778 1.00 51.25 129 ASP A CA 1
ATOM 1017 C C . ASP A 1 129 ? 23.424 9.203 -23.801 1.00 51.25 129 ASP A C 1
ATOM 1019 O O . ASP A 1 129 ? 23.073 8.033 -23.952 1.00 51.25 129 ASP A O 1
ATOM 1023 N N . GLN A 1 130 ? 24.705 9.568 -23.684 1.00 51.50 130 GLN A N 1
ATOM 1024 C CA . GLN A 1 130 ? 25.845 8.694 -23.415 1.00 51.50 130 GLN A CA 1
ATOM 1025 C C . GLN A 1 130 ? 25.467 7.494 -22.543 1.00 51.50 130 GLN A C 1
ATOM 1027 O O . GLN A 1 130 ? 24.732 7.642 -21.564 1.00 51.50 130 GLN A O 1
ATOM 1032 N N . GLU A 1 131 ? 26.087 6.345 -22.845 1.00 55.22 131 GLU A N 1
ATOM 1033 C CA . GLU A 1 131 ? 26.159 5.109 -22.052 1.00 55.22 131 GLU A CA 1
ATOM 1034 C C . GLU A 1 131 ? 26.756 5.346 -20.648 1.00 55.22 131 GLU A C 1
ATOM 1036 O O . GLU A 1 131 ? 27.775 4.787 -20.238 1.00 55.22 131 GLU A O 1
ATOM 1041 N N . LEU A 1 132 ? 26.123 6.209 -19.868 1.00 57.00 132 LEU A N 1
ATOM 1042 C CA . LEU A 1 132 ? 26.358 6.405 -18.461 1.00 57.00 132 LEU A CA 1
ATOM 1043 C C . LEU A 1 132 ? 25.865 5.127 -17.800 1.00 57.00 132 LEU A C 1
ATOM 1045 O O . LEU A 1 132 ? 24.687 4.988 -17.471 1.00 57.00 132 LEU A O 1
ATOM 1049 N N . GLY A 1 133 ? 26.783 4.168 -17.654 1.00 67.81 133 GLY A N 1
ATOM 1050 C CA . GLY A 1 133 ? 26.515 2.895 -17.002 1.00 67.81 133 GLY A CA 1
ATOM 1051 C C . GLY A 1 133 ? 25.773 3.100 -15.681 1.00 67.81 133 GLY A C 1
ATOM 1052 O O . GLY A 1 133 ? 25.871 4.156 -15.056 1.00 67.81 133 GLY A O 1
ATOM 1053 N N . VAL A 1 134 ? 25.038 2.078 -15.237 1.00 76.00 134 VAL A N 1
ATOM 1054 C CA . VAL A 1 134 ? 24.194 2.104 -14.022 1.00 76.00 134 VAL A CA 1
ATOM 1055 C C . VAL A 1 134 ? 24.901 2.753 -12.818 1.00 76.00 134 VAL A C 1
ATOM 1057 O O . VAL A 1 134 ? 24.282 3.466 -12.034 1.00 76.00 134 VAL A O 1
ATOM 1060 N N . TRP A 1 135 ? 26.219 2.568 -12.717 1.00 82.12 135 TRP A N 1
ATOM 1061 C CA . TRP A 1 135 ? 27.092 3.070 -11.652 1.00 82.12 135 TRP A CA 1
ATOM 1062 C C . TRP A 1 135 ? 27.529 4.537 -11.784 1.00 82.12 135 TRP A C 1
ATOM 1064 O O . TRP A 1 135 ? 28.279 5.029 -10.943 1.00 82.12 135 TRP A O 1
ATOM 1074 N N . SER A 1 136 ? 27.078 5.252 -12.812 1.00 84.25 136 SER A N 1
ATOM 1075 C CA . SER A 1 136 ? 27.367 6.671 -12.994 1.00 84.25 136 SER A CA 1
ATOM 1076 C C . SER A 1 136 ? 26.645 7.514 -11.941 1.00 84.25 136 SER A C 1
ATOM 1078 O O . SER A 1 136 ? 25.436 7.408 -11.721 1.00 84.25 136 SER A O 1
ATOM 1080 N N . LEU A 1 137 ? 27.394 8.377 -11.261 1.00 86.12 137 LEU A N 1
ATOM 1081 C CA . LEU A 1 137 ? 26.863 9.217 -10.194 1.00 86.12 137 LEU A CA 1
ATOM 1082 C C . LEU A 1 137 ? 26.488 10.586 -10.780 1.00 86.12 137 LEU A C 1
ATOM 1084 O O . LEU A 1 137 ? 27.280 11.520 -10.752 1.00 86.12 137 LEU A O 1
ATOM 1088 N N . SER A 1 138 ? 25.287 10.691 -11.358 1.00 86.62 138 SER A N 1
ATOM 1089 C CA . SER A 1 138 ? 24.755 11.948 -11.899 1.00 86.62 138 SER A CA 1
ATOM 1090 C C . SER A 1 138 ? 23.617 12.475 -11.029 1.00 86.62 138 SER A C 1
ATOM 1092 O O . SER A 1 138 ? 22.507 11.938 -11.027 1.00 86.62 138 SER A O 1
ATOM 1094 N N . LEU A 1 139 ? 23.891 13.542 -10.273 1.00 90.38 139 LEU A N 1
ATOM 1095 C CA . LEU A 1 139 ? 22.862 14.260 -9.512 1.00 90.38 139 LEU A CA 1
ATOM 1096 C C . LEU A 1 139 ? 21.911 15.040 -10.428 1.00 90.38 139 LEU A C 1
ATOM 1098 O O . LEU A 1 139 ? 20.800 15.356 -10.009 1.00 90.38 139 LEU A O 1
ATOM 1102 N N . ALA A 1 140 ? 22.304 15.296 -11.682 1.00 90.75 140 ALA A N 1
ATOM 1103 C CA . ALA A 1 140 ? 21.494 16.054 -12.627 1.00 90.75 140 ALA A CA 1
ATOM 1104 C C . ALA A 1 140 ? 20.121 15.401 -12.869 1.00 90.75 140 ALA A C 1
ATOM 1106 O O . ALA A 1 140 ? 19.100 16.086 -12.934 1.00 90.75 140 ALA A O 1
ATOM 1107 N N . LYS A 1 141 ? 20.076 14.061 -12.891 1.00 86.88 141 LYS A N 1
ATOM 1108 C CA . LYS A 1 141 ? 18.836 13.291 -13.074 1.00 86.88 141 LYS A CA 1
ATOM 1109 C C . LYS A 1 141 ? 17.823 13.505 -11.935 1.00 86.88 141 LYS A C 1
ATOM 1111 O O . LYS A 1 141 ? 16.620 13.411 -12.173 1.00 86.88 141 LYS A O 1
ATOM 1116 N N . LEU A 1 142 ? 18.283 13.855 -10.727 1.00 92.31 142 LEU A N 1
ATOM 1117 C CA . LEU A 1 142 ? 17.434 14.103 -9.552 1.00 92.31 142 LEU A CA 1
ATOM 1118 C C . LEU A 1 142 ? 16.807 15.506 -9.508 1.00 92.31 142 LEU A C 1
ATOM 1120 O O . LEU A 1 142 ? 15.949 15.734 -8.652 1.00 92.31 142 LEU A O 1
ATOM 1124 N N . TYR A 1 143 ? 17.195 16.434 -10.395 1.00 93.69 143 TYR A N 1
ATOM 1125 C CA . TYR A 1 143 ? 16.543 17.752 -10.479 1.00 93.69 143 TYR A CA 1
ATOM 1126 C C . TYR A 1 143 ? 15.108 17.661 -10.996 1.00 93.69 143 TYR A C 1
ATOM 1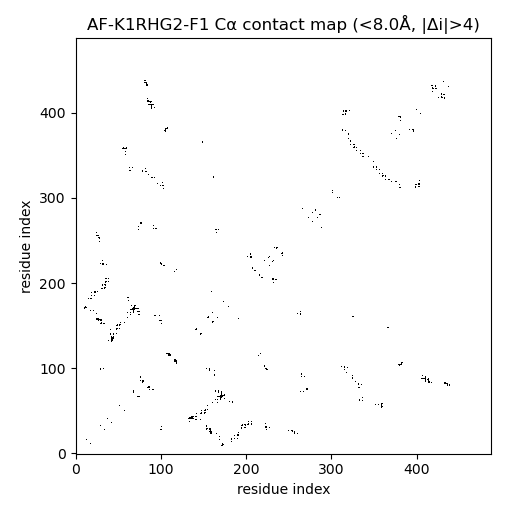128 O O . TYR A 1 143 ? 14.275 18.505 -10.667 1.00 93.69 143 TYR A O 1
ATOM 1136 N N . SER A 1 144 ? 14.803 16.634 -11.792 1.00 91.06 144 SER A N 1
ATOM 1137 C CA . SER A 1 144 ? 13.435 16.382 -12.228 1.00 91.06 144 SER A CA 1
ATOM 1138 C C . SER A 1 144 ? 12.582 15.863 -11.054 1.00 91.06 144 SER A C 1
ATOM 1140 O O . SER A 1 144 ? 13.081 15.130 -10.199 1.00 91.06 144 SER A O 1
ATOM 1142 N N . PRO A 1 145 ? 11.281 16.195 -10.978 1.00 92.44 145 PRO A N 1
ATOM 1143 C CA . PRO A 1 145 ? 10.404 15.682 -9.920 1.00 92.44 145 PRO A CA 1
ATOM 1144 C C . PRO A 1 145 ? 10.055 14.192 -10.095 1.00 92.44 145 PRO A C 1
ATOM 1146 O O . PRO A 1 145 ? 9.606 13.543 -9.150 1.00 92.44 145 PRO A O 1
ATOM 1149 N N . GLN A 1 146 ? 10.262 13.626 -11.288 1.00 89.75 146 GLN A N 1
ATOM 1150 C CA . GLN A 1 146 ? 9.824 12.273 -11.636 1.00 89.75 146 GLN A CA 1
ATOM 1151 C C . GLN A 1 146 ? 10.510 11.153 -10.815 1.00 89.75 146 GLN A C 1
ATOM 1153 O O . GLN A 1 146 ? 9.786 10.292 -10.315 1.00 89.75 146 GLN A O 1
ATOM 1158 N N . PRO A 1 147 ? 11.842 11.138 -10.582 1.00 93.62 147 PRO A N 1
ATOM 1159 C CA . PRO A 1 147 ? 12.495 10.179 -9.685 1.00 93.62 147 PRO A CA 1
ATOM 1160 C C . PRO A 1 147 ? 11.904 10.165 -8.273 1.00 93.62 147 PRO A C 1
ATOM 1162 O O . PRO A 1 147 ? 11.698 9.094 -7.706 1.00 93.62 147 PRO A O 1
ATOM 1165 N N . TRP A 1 148 ? 11.581 11.337 -7.723 1.00 96.38 148 TRP A N 1
ATOM 1166 C CA . TRP A 1 148 ? 10.992 11.472 -6.390 1.00 96.38 148 TRP A CA 1
ATOM 1167 C C . TRP A 1 148 ? 9.574 10.901 -6.335 1.00 96.38 148 TRP A C 1
ATOM 1169 O O . TRP A 1 148 ? 9.241 10.180 -5.394 1.00 96.38 148 TRP A O 1
ATOM 1179 N N . MET A 1 149 ? 8.758 11.160 -7.365 1.00 93.44 149 MET A N 1
ATOM 1180 C CA . MET A 1 149 ? 7.428 10.548 -7.491 1.00 93.44 149 MET A CA 1
ATOM 1181 C C . MET A 1 149 ? 7.526 9.031 -7.640 1.00 93.44 149 MET A C 1
ATOM 1183 O O . MET A 1 149 ? 6.822 8.298 -6.954 1.00 93.44 149 MET A O 1
ATOM 1187 N N . ASN A 1 150 ? 8.435 8.548 -8.486 1.00 91.94 150 ASN A N 1
ATOM 1188 C CA . ASN A 1 150 ? 8.633 7.118 -8.697 1.00 91.94 150 ASN A CA 1
ATOM 1189 C C . ASN A 1 150 ? 9.108 6.421 -7.420 1.00 91.94 150 ASN A C 1
ATOM 1191 O O . ASN A 1 150 ? 8.636 5.330 -7.118 1.00 91.94 150 ASN A O 1
ATOM 1195 N N . ALA A 1 151 ? 10.004 7.047 -6.649 1.00 95.75 151 ALA A N 1
ATOM 1196 C CA . ALA A 1 151 ? 10.415 6.555 -5.334 1.00 95.75 151 ALA A CA 1
ATOM 1197 C C . ALA A 1 151 ? 9.228 6.486 -4.369 1.00 95.75 151 ALA A C 1
ATOM 1199 O O . ALA A 1 151 ? 9.005 5.450 -3.744 1.00 95.75 151 ALA A O 1
ATOM 1200 N N . LEU A 1 152 ? 8.418 7.543 -4.296 1.00 94.88 152 LEU A N 1
ATOM 1201 C CA . LEU A 1 152 ? 7.217 7.562 -3.467 1.00 94.88 152 LEU A CA 1
ATOM 1202 C C . LEU A 1 152 ? 6.238 6.440 -3.832 1.00 94.88 152 LEU A C 1
ATOM 1204 O O . LEU A 1 152 ? 5.837 5.668 -2.963 1.00 94.88 152 LEU A O 1
ATOM 1208 N N . ILE A 1 153 ? 5.891 6.316 -5.110 1.00 91.06 153 ILE A N 1
ATOM 1209 C CA . ILE A 1 153 ? 4.974 5.287 -5.612 1.00 91.06 153 ILE A CA 1
ATOM 1210 C C . ILE A 1 153 ? 5.532 3.885 -5.340 1.00 91.06 153 ILE A C 1
ATOM 1212 O O . ILE A 1 153 ? 4.797 2.988 -4.920 1.00 91.06 153 ILE A O 1
ATOM 1216 N N . LEU A 1 154 ? 6.845 3.702 -5.517 1.00 92.62 154 LEU A N 1
ATOM 1217 C CA . LEU A 1 154 ? 7.528 2.456 -5.191 1.00 92.62 154 LEU A CA 1
ATOM 1218 C C . LEU A 1 154 ? 7.304 2.079 -3.727 1.00 92.62 154 LEU A C 1
ATOM 1220 O O . LEU A 1 154 ? 6.869 0.956 -3.475 1.00 92.62 154 LEU A O 1
ATOM 1224 N N . HIS A 1 155 ? 7.542 2.995 -2.784 1.00 94.69 155 HIS A N 1
ATOM 1225 C CA . HIS A 1 155 ? 7.318 2.752 -1.356 1.00 94.69 155 HIS A CA 1
ATOM 1226 C C . HIS A 1 155 ? 5.854 2.492 -1.026 1.00 94.69 155 HIS A C 1
ATOM 1228 O O . HIS A 1 155 ? 5.577 1.579 -0.249 1.00 94.69 155 HIS A O 1
ATOM 1234 N N . ILE A 1 156 ? 4.927 3.244 -1.630 1.00 91.31 156 ILE A N 1
ATOM 1235 C CA . ILE A 1 156 ? 3.498 3.093 -1.357 1.00 91.31 156 ILE A CA 1
ATOM 1236 C C . ILE A 1 156 ? 3.047 1.659 -1.637 1.00 91.31 156 ILE A C 1
ATOM 1238 O O . ILE A 1 156 ? 2.501 0.988 -0.759 1.00 91.31 156 ILE A O 1
ATOM 1242 N N . TYR A 1 157 ? 3.341 1.155 -2.833 1.00 87.88 157 TYR A N 1
ATOM 1243 C CA . TYR A 1 157 ? 2.888 -0.176 -3.227 1.00 87.88 157 TYR A CA 1
ATOM 1244 C C . TYR A 1 157 ? 3.682 -1.304 -2.581 1.00 87.88 157 TYR A C 1
ATOM 1246 O O . TYR A 1 157 ? 3.123 -2.349 -2.267 1.00 87.88 157 TYR A O 1
ATOM 1254 N N . SER A 1 158 ? 4.978 -1.113 -2.351 1.00 90.94 158 SER A N 1
ATOM 1255 C CA . SER A 1 158 ? 5.829 -2.192 -1.847 1.00 90.94 158 SER A CA 1
ATOM 1256 C C . SER A 1 158 ? 5.765 -2.402 -0.339 1.00 90.94 158 SER A C 1
ATOM 1258 O O . SER A 1 158 ? 5.870 -3.544 0.092 1.00 90.94 158 SER A O 1
ATOM 1260 N N . LEU A 1 159 ? 5.574 -1.349 0.461 1.00 91.69 159 LEU A N 1
ATOM 1261 C CA . LEU A 1 159 ? 5.324 -1.478 1.902 1.00 91.69 159 LEU A CA 1
ATOM 1262 C C . LEU A 1 159 ? 3.841 -1.745 2.208 1.00 91.69 159 LEU A C 1
ATOM 1264 O O . LEU A 1 159 ? 3.473 -1.891 3.375 1.00 91.69 159 LEU A O 1
ATOM 1268 N N . GLY A 1 160 ? 2.977 -1.760 1.185 1.00 88.31 160 GLY A N 1
ATOM 1269 C CA . GLY A 1 160 ? 1.531 -1.848 1.371 1.00 88.31 160 GLY A CA 1
ATOM 1270 C C . GLY A 1 160 ? 1.009 -0.670 2.191 1.00 88.31 160 GLY A C 1
ATOM 1271 O O . GLY A 1 160 ? 0.150 -0.830 3.066 1.00 88.31 160 GLY A O 1
ATOM 1272 N N . LEU A 1 161 ? 1.554 0.515 1.940 1.00 88.25 161 LEU A N 1
ATOM 1273 C CA . LEU A 1 161 ? 1.166 1.743 2.603 1.00 88.25 161 LEU A CA 1
ATOM 1274 C C . LEU A 1 161 ? -0.341 1.953 2.414 1.00 88.25 161 LEU A C 1
ATOM 1276 O O . LEU A 1 161 ? -0.829 2.086 1.299 1.00 88.25 161 LEU A O 1
ATOM 1280 N N . TRP A 1 162 ? -1.079 1.927 3.529 1.00 85.88 162 TRP A N 1
ATOM 1281 C CA . TRP A 1 162 ? -2.522 2.157 3.601 1.00 85.88 162 TRP A CA 1
ATOM 1282 C C . TRP A 1 162 ? -3.378 1.050 2.979 1.00 85.88 162 TRP A C 1
ATOM 1284 O O . TRP A 1 162 ? -4.593 1.180 2.940 1.00 85.88 162 TRP A O 1
ATOM 1294 N N . SER A 1 163 ? -2.758 -0.075 2.618 1.00 83.50 163 SER A N 1
ATOM 1295 C CA . SER A 1 163 ? -3.417 -1.386 2.500 1.00 83.50 163 SER A CA 1
ATOM 1296 C C . SER A 1 163 ? -3.622 -2.066 3.857 1.00 83.50 163 SER A C 1
ATOM 1298 O O . SER A 1 163 ? -4.079 -3.204 3.917 1.00 83.50 163 SER A O 1
ATOM 1300 N N . GLY A 1 164 ? -3.108 -1.404 4.909 1.00 88.69 164 GLY A N 1
ATOM 1301 C CA . GLY A 1 164 ? -2.891 -1.801 6.304 1.00 88.69 164 GLY A CA 1
ATOM 1302 C C . GLY A 1 164 ? -2.906 -3.272 6.668 1.00 88.69 164 GLY A C 1
ATOM 1303 O O . GLY A 1 164 ? -3.352 -3.693 7.741 1.00 88.69 164 GLY A O 1
ATOM 1304 N N . VAL A 1 165 ? -2.138 -3.970 5.859 1.00 91.75 165 VAL A N 1
ATOM 1305 C CA . VAL A 1 165 ? -1.095 -4.873 6.313 1.00 91.75 165 VAL A CA 1
ATOM 1306 C C . VAL A 1 165 ? -0.393 -4.349 7.580 1.00 91.75 165 VAL A C 1
ATOM 1308 O O . VAL A 1 165 ? -0.361 -5.062 8.574 1.00 91.75 165 VAL A O 1
ATOM 1311 N N . LEU A 1 166 ? 0.084 -3.096 7.626 1.00 94.44 166 LEU A N 1
ATOM 1312 C CA . LEU A 1 166 ? 0.900 -2.596 8.750 1.00 94.44 166 LEU A CA 1
ATOM 1313 C C . LEU A 1 166 ? 0.194 -2.581 10.129 1.00 94.44 166 LEU A C 1
ATOM 1315 O O . LEU A 1 166 ? 0.759 -3.135 11.075 1.00 94.44 166 LEU A O 1
ATOM 1319 N N . PRO A 1 167 ? -1.029 -2.036 10.300 1.00 93.69 167 PRO A N 1
ATOM 1320 C CA . PRO A 1 167 ? -1.780 -2.180 11.549 1.00 93.69 167 PRO A CA 1
ATOM 1321 C C . PRO A 1 167 ? -2.140 -3.630 11.870 1.00 93.69 167 PRO A C 1
ATOM 1323 O O . PRO A 1 167 ? -2.118 -4.013 13.034 1.00 93.69 167 PRO A O 1
ATOM 1326 N N . THR A 1 168 ? -2.429 -4.452 10.860 1.00 92.50 168 THR A N 1
ATOM 1327 C CA . THR A 1 168 ? -2.748 -5.872 11.068 1.00 92.50 168 THR A CA 1
ATOM 1328 C C . THR A 1 168 ? -1.545 -6.624 11.636 1.00 92.50 168 THR A C 1
ATOM 1330 O O . THR A 1 168 ? -1.644 -7.237 12.694 1.00 92.50 168 THR A O 1
ATOM 1333 N N . ILE A 1 169 ? -0.366 -6.468 11.027 1.00 93.62 169 ILE A N 1
ATOM 1334 C CA . ILE A 1 169 ? 0.906 -6.973 11.565 1.00 93.62 169 ILE A CA 1
ATOM 1335 C C . ILE A 1 169 ? 1.129 -6.424 12.988 1.00 93.62 169 ILE A C 1
ATOM 1337 O O . ILE A 1 169 ? 1.494 -7.173 13.898 1.00 93.62 169 ILE A O 1
ATOM 1341 N N . GLY A 1 170 ? 0.856 -5.135 13.213 1.00 94.81 170 GLY A N 1
ATOM 1342 C CA . GLY A 1 170 ? 0.921 -4.509 14.534 1.00 94.81 170 GLY A CA 1
ATOM 1343 C C . GLY A 1 170 ? 0.034 -5.188 15.583 1.00 94.81 170 GLY A C 1
ATOM 1344 O O . GLY A 1 170 ? 0.482 -5.401 16.710 1.00 94.81 170 GLY A O 1
ATOM 1345 N N . ALA A 1 171 ? -1.185 -5.600 15.228 1.00 93.69 171 ALA A N 1
ATOM 1346 C CA . ALA A 1 171 ? -2.129 -6.255 16.140 1.00 93.69 171 ALA A CA 1
ATOM 1347 C C . ALA A 1 171 ? -1.598 -7.574 16.730 1.00 93.69 171 ALA A C 1
ATOM 1349 O O . ALA A 1 171 ? -1.961 -7.935 17.860 1.00 93.69 171 ALA A O 1
ATOM 1350 N N . HIS A 1 172 ? -0.670 -8.239 16.035 1.00 93.75 172 HIS A N 1
ATOM 1351 C CA . HIS A 1 172 ? 0.019 -9.448 16.495 1.00 93.75 172 HIS A CA 1
ATOM 1352 C C . HIS A 1 172 ? 1.245 -9.183 17.394 1.00 93.75 172 HIS A C 1
ATOM 1354 O O . HIS A 1 172 ? 1.777 -10.123 17.991 1.00 93.75 172 HIS A O 1
ATOM 1360 N N . LEU A 1 173 ? 1.693 -7.933 17.562 1.00 94.56 173 LEU A N 1
ATOM 1361 C CA . LEU A 1 173 ? 2.860 -7.580 18.388 1.00 94.56 173 LEU A CA 1
ATOM 1362 C C . LEU A 1 173 ? 2.503 -7.296 19.844 1.00 94.56 173 LEU A C 1
ATOM 1364 O O . LEU A 1 173 ? 1.442 -6.763 20.141 1.00 94.56 173 LEU A O 1
ATOM 1368 N N . TYR A 1 174 ? 3.396 -7.558 20.796 1.00 91.75 174 TYR A N 1
ATOM 1369 C CA . TYR A 1 174 ? 3.201 -7.084 22.173 1.00 91.75 174 TYR A CA 1
ATOM 1370 C C . TYR A 1 174 ? 3.150 -5.550 22.232 1.00 91.75 174 TYR A C 1
ATOM 1372 O O . TYR A 1 174 ? 3.914 -4.875 21.544 1.00 91.75 174 TYR A O 1
ATOM 1380 N N . ASN A 1 175 ? 2.257 -5.006 23.068 1.00 90.31 175 ASN A N 1
ATOM 1381 C CA . ASN A 1 175 ? 2.113 -3.560 23.250 1.00 90.31 175 ASN A CA 1
ATOM 1382 C C . ASN A 1 175 ? 3.215 -3.053 24.193 1.00 90.31 175 ASN A C 1
ATOM 1384 O O . ASN A 1 175 ? 2.959 -2.701 25.338 1.00 90.31 175 ASN A O 1
ATOM 1388 N N . ASN A 1 176 ? 4.459 -3.123 23.728 1.00 90.88 176 ASN A N 1
ATOM 1389 C CA . ASN A 1 176 ? 5.650 -2.668 24.433 1.00 90.88 176 ASN A CA 1
ATOM 1390 C C . ASN A 1 176 ? 6.450 -1.774 23.478 1.00 90.88 176 ASN A C 1
ATOM 1392 O O . ASN A 1 176 ? 6.719 -2.178 22.341 1.00 90.88 176 ASN A O 1
ATOM 1396 N N . LYS A 1 177 ? 6.859 -0.582 23.943 1.00 90.12 177 LYS A N 1
ATOM 1397 C CA . LYS A 1 177 ? 7.689 0.376 23.189 1.00 90.12 177 LYS A CA 1
ATOM 1398 C C . LYS A 1 177 ? 8.885 -0.315 22.536 1.00 90.12 177 LYS A C 1
ATOM 1400 O O . LYS A 1 177 ? 9.090 -0.166 21.333 1.00 90.12 177 LYS A O 1
ATOM 1405 N N . THR A 1 178 ? 9.623 -1.120 23.295 1.00 92.88 178 THR A N 1
ATOM 1406 C CA . THR A 1 178 ? 10.828 -1.804 22.810 1.00 92.88 178 THR A CA 1
ATOM 1407 C C . THR A 1 178 ? 10.505 -2.796 21.695 1.00 92.88 178 THR A C 1
ATOM 1409 O O . THR A 1 178 ? 11.217 -2.846 20.694 1.00 92.88 178 THR A O 1
ATOM 1412 N N . THR A 1 179 ? 9.412 -3.553 21.823 1.00 93.62 179 THR A N 1
ATOM 1413 C CA . THR A 1 179 ? 8.979 -4.514 20.798 1.00 93.62 179 THR A CA 1
ATOM 1414 C C . THR A 1 179 ? 8.540 -3.807 19.521 1.00 93.62 179 THR A C 1
ATOM 1416 O O . THR A 1 179 ? 8.957 -4.214 18.442 1.00 93.62 179 THR A O 1
ATOM 1419 N N . ILE A 1 180 ? 7.763 -2.724 19.623 1.00 93.88 180 ILE A N 1
ATOM 1420 C CA . ILE A 1 180 ? 7.286 -1.955 18.461 1.00 93.88 180 ILE A CA 1
ATOM 1421 C C . ILE A 1 180 ? 8.457 -1.277 17.733 1.00 93.88 180 ILE A C 1
ATOM 1423 O O . ILE A 1 180 ? 8.521 -1.311 16.504 1.00 93.88 180 ILE A O 1
ATOM 1427 N N . VAL A 1 181 ? 9.417 -0.705 18.466 1.00 94.38 181 VAL A N 1
ATOM 1428 C CA . VAL A 1 181 ? 10.626 -0.117 17.865 1.00 94.38 181 VAL A CA 1
ATOM 1429 C C . VAL A 1 181 ? 11.459 -1.193 17.169 1.00 94.38 181 VAL A C 1
ATOM 1431 O O . VAL A 1 181 ? 11.787 -1.030 15.997 1.00 94.38 181 VAL A O 1
ATOM 1434 N N . ARG A 1 182 ? 11.735 -2.328 17.830 1.00 95.56 182 ARG A N 1
ATOM 1435 C CA . ARG A 1 182 ? 12.462 -3.457 17.215 1.00 95.56 182 ARG A CA 1
ATOM 1436 C C . ARG A 1 182 ? 11.762 -3.973 15.958 1.00 95.56 182 ARG A C 1
ATOM 1438 O O . ARG A 1 182 ? 12.420 -4.210 14.953 1.00 95.56 182 ARG A O 1
ATOM 1445 N N . ALA A 1 183 ? 10.441 -4.103 16.000 1.00 95.62 183 ALA A N 1
ATOM 1446 C CA . ALA A 1 183 ? 9.622 -4.518 14.870 1.00 95.62 183 ALA A CA 1
ATOM 1447 C C . ALA A 1 183 ? 9.737 -3.548 13.677 1.00 95.62 183 ALA A C 1
ATOM 1449 O O . ALA A 1 183 ? 9.897 -3.984 12.538 1.00 95.62 183 ALA A O 1
ATOM 1450 N N . ASN A 1 184 ? 9.734 -2.236 13.921 1.00 95.69 184 ASN A N 1
ATOM 1451 C CA . ASN A 1 184 ? 9.961 -1.246 12.863 1.00 95.69 184 ASN A CA 1
ATOM 1452 C C . ASN A 1 184 ? 11.381 -1.332 12.291 1.00 95.69 184 ASN A C 1
ATOM 1454 O O . ASN A 1 184 ? 11.540 -1.345 11.076 1.00 95.69 184 ASN A O 1
ATOM 1458 N N . VAL A 1 185 ? 12.406 -1.452 13.142 1.00 96.69 185 VAL A N 1
ATOM 1459 C CA . VAL A 1 185 ? 13.801 -1.616 12.694 1.00 96.69 185 VAL A CA 1
ATOM 1460 C C . VAL A 1 185 ? 13.947 -2.853 11.809 1.00 96.69 185 VAL A C 1
ATOM 1462 O O . VAL A 1 185 ? 14.552 -2.763 10.746 1.00 96.69 185 VAL A O 1
ATOM 1465 N N . ILE A 1 186 ? 13.358 -3.988 12.203 1.00 96.75 186 ILE A N 1
ATOM 1466 C CA . ILE A 1 186 ? 13.365 -5.216 11.395 1.00 96.75 186 ILE A CA 1
ATOM 1467 C C . ILE A 1 186 ? 12.665 -4.979 10.056 1.00 96.75 186 ILE A C 1
ATOM 1469 O O . ILE A 1 186 ? 13.241 -5.301 9.023 1.00 96.75 186 ILE A O 1
ATOM 1473 N N . LEU A 1 187 ? 11.468 -4.382 10.054 1.00 96.44 187 LEU A N 1
ATOM 1474 C CA . LEU A 1 187 ? 10.740 -4.088 8.819 1.00 96.44 187 LEU A CA 1
ATOM 1475 C C . LEU A 1 187 ? 11.588 -3.245 7.858 1.00 96.44 187 LEU A C 1
ATOM 1477 O O . LEU A 1 187 ? 11.728 -3.615 6.697 1.00 96.44 187 LEU A O 1
ATOM 1481 N N . PHE A 1 188 ? 12.190 -2.154 8.337 1.00 96.50 188 PHE A N 1
ATOM 1482 C CA . PHE A 1 188 ? 12.996 -1.262 7.499 1.00 96.50 188 PHE A CA 1
ATOM 1483 C C . PHE A 1 188 ? 14.333 -1.857 7.078 1.00 96.50 188 PHE A C 1
ATOM 1485 O O . PHE A 1 188 ? 14.786 -1.577 5.973 1.00 96.50 188 PHE A O 1
ATOM 1492 N N . LEU A 1 189 ? 14.952 -2.695 7.908 1.00 96.06 189 LEU A N 1
ATOM 1493 C CA . LEU A 1 189 ? 16.168 -3.412 7.537 1.00 96.06 189 LEU A CA 1
ATOM 1494 C C . LEU A 1 189 ? 15.875 -4.411 6.416 1.00 96.06 189 LEU A C 1
ATOM 1496 O O . LEU A 1 189 ? 16.569 -4.415 5.403 1.00 96.06 189 LEU A O 1
ATOM 1500 N N . VAL A 1 190 ? 14.825 -5.224 6.561 1.00 95.69 190 VAL A N 1
ATOM 1501 C CA . VAL A 1 190 ? 14.435 -6.193 5.528 1.00 95.69 190 VAL A CA 1
ATOM 1502 C C . VAL A 1 190 ? 13.996 -5.445 4.261 1.00 95.69 190 VAL A C 1
ATOM 1504 O O . VAL A 1 190 ? 14.467 -5.771 3.175 1.00 95.69 190 VAL A O 1
ATOM 1507 N N . TYR A 1 191 ? 13.177 -4.395 4.386 1.00 95.12 191 TYR A N 1
ATOM 1508 C CA . TYR A 1 191 ? 12.709 -3.589 3.253 1.00 95.12 191 TYR A CA 1
ATOM 1509 C C . TYR A 1 191 ? 13.827 -2.809 2.552 1.00 95.12 191 TYR A C 1
ATOM 1511 O O . TYR A 1 191 ? 13.800 -2.682 1.336 1.00 95.12 191 TYR A O 1
ATOM 1519 N N . GLY A 1 192 ? 14.811 -2.283 3.280 1.00 94.38 192 GLY A N 1
ATOM 1520 C CA . GLY A 1 192 ? 15.936 -1.563 2.682 1.00 94.38 192 GLY A CA 1
ATOM 1521 C C . GLY A 1 192 ? 16.922 -2.495 1.976 1.00 94.38 192 GLY A C 1
ATOM 1522 O O . GLY A 1 192 ? 17.471 -2.141 0.938 1.00 94.38 192 GLY A O 1
ATOM 1523 N N . LEU A 1 193 ? 17.130 -3.707 2.504 1.00 94.44 193 LEU A N 1
ATOM 1524 C CA . LEU A 1 193 ? 18.114 -4.644 1.959 1.00 94.44 193 LEU A CA 1
ATOM 1525 C C . LEU A 1 193 ? 17.563 -5.499 0.816 1.00 94.44 193 LEU A C 1
ATOM 1527 O O . LEU A 1 193 ? 18.225 -5.644 -0.209 1.00 94.44 193 LEU A O 1
ATOM 1531 N N . VAL A 1 194 ? 16.370 -6.079 0.967 1.00 93.38 194 VAL A N 1
ATOM 1532 C CA . VAL A 1 194 ? 15.865 -7.106 0.039 1.00 93.38 194 VAL A CA 1
ATOM 1533 C C . VAL A 1 194 ? 15.702 -6.578 -1.393 1.00 93.38 194 VAL A C 1
ATOM 1535 O O . VAL A 1 194 ? 16.295 -7.175 -2.295 1.00 93.38 194 VAL A O 1
ATOM 1538 N N . PRO A 1 195 ? 14.998 -5.459 -1.652 1.00 92.88 195 PRO A N 1
ATOM 1539 C CA . PRO A 1 195 ? 14.872 -4.903 -2.996 1.00 92.88 195 PRO A CA 1
ATOM 1540 C C . PRO A 1 195 ? 16.217 -4.534 -3.618 1.00 92.88 195 PRO A C 1
ATOM 1542 O O . PRO A 1 195 ? 16.383 -4.711 -4.819 1.00 92.88 195 PRO A O 1
ATOM 1545 N N . VAL A 1 196 ? 17.187 -4.057 -2.828 1.00 92.69 196 VAL A N 1
ATOM 1546 C CA . VAL A 1 196 ? 18.533 -3.719 -3.321 1.00 92.69 196 VAL A CA 1
ATOM 1547 C C . VAL A 1 196 ? 19.295 -4.975 -3.731 1.00 92.69 196 VAL A C 1
ATOM 1549 O O . VAL A 1 196 ? 19.904 -4.989 -4.798 1.00 92.69 196 VAL A O 1
ATOM 1552 N N . VAL A 1 197 ? 19.223 -6.047 -2.936 1.00 92.94 197 VAL A N 1
ATOM 1553 C CA . VAL A 1 197 ? 19.827 -7.345 -3.280 1.00 92.94 197 VAL A CA 1
ATOM 1554 C C . VAL A 1 197 ? 19.217 -7.898 -4.570 1.00 92.94 197 VAL A C 1
ATOM 1556 O O . VAL A 1 197 ? 19.956 -8.296 -5.470 1.00 92.94 197 VAL A O 1
ATOM 1559 N N . PHE A 1 198 ? 17.888 -7.860 -4.703 1.00 89.38 198 PHE A N 1
ATOM 1560 C CA . PHE A 1 198 ? 17.210 -8.213 -5.954 1.00 89.38 198 PHE A CA 1
ATOM 1561 C C . PHE A 1 198 ? 17.614 -7.284 -7.104 1.00 89.38 198 PHE A C 1
ATOM 1563 O O . PHE A 1 198 ? 17.857 -7.755 -8.211 1.00 89.38 198 PHE A O 1
ATOM 1570 N N . GLY A 1 199 ? 17.761 -5.988 -6.832 1.00 88.19 199 GLY A N 1
ATOM 1571 C CA . GLY A 1 199 ? 18.264 -4.990 -7.766 1.00 88.19 199 GLY A CA 1
ATOM 1572 C C . GLY A 1 199 ? 19.605 -5.395 -8.364 1.00 88.19 199 GLY A C 1
ATOM 1573 O O . GLY A 1 199 ? 19.718 -5.557 -9.576 1.00 88.19 199 GLY A O 1
ATOM 1574 N N . ILE A 1 200 ? 20.599 -5.644 -7.513 1.00 89.44 200 ILE A N 1
ATOM 1575 C CA . ILE A 1 200 ? 21.945 -6.066 -7.923 1.00 89.44 200 ILE A CA 1
ATOM 1576 C C . ILE A 1 200 ? 21.895 -7.387 -8.703 1.00 89.44 200 ILE A C 1
ATOM 1578 O O . ILE A 1 200 ? 22.566 -7.517 -9.726 1.00 89.44 200 ILE A O 1
ATOM 1582 N N . ALA A 1 201 ? 21.078 -8.348 -8.261 1.00 88.31 201 ALA A N 1
ATOM 1583 C CA . ALA A 1 201 ? 20.932 -9.635 -8.937 1.00 88.31 201 ALA A CA 1
ATOM 1584 C C . ALA A 1 201 ? 20.281 -9.517 -10.328 1.00 88.31 201 ALA A C 1
ATOM 1586 O O . ALA A 1 201 ? 20.613 -10.291 -11.225 1.00 88.31 201 ALA A O 1
ATOM 1587 N N . PHE A 1 202 ? 19.361 -8.566 -10.520 1.00 85.56 202 PHE A N 1
ATOM 1588 C CA . PHE A 1 202 ? 18.569 -8.441 -11.743 1.00 85.56 202 PHE A CA 1
ATOM 1589 C C . PHE A 1 202 ? 19.073 -7.421 -12.755 1.00 85.56 202 PHE A C 1
ATOM 1591 O O . PHE A 1 202 ? 18.768 -7.576 -13.938 1.00 85.56 202 PHE A O 1
ATOM 1598 N N . ILE A 1 203 ? 19.870 -6.436 -12.336 1.00 84.81 203 ILE A N 1
ATOM 1599 C CA . ILE A 1 203 ? 20.462 -5.429 -13.231 1.00 84.81 203 ILE A CA 1
ATOM 1600 C C . ILE A 1 203 ? 21.107 -6.055 -14.485 1.00 84.81 203 ILE A C 1
ATOM 1602 O O . ILE A 1 203 ? 20.775 -5.601 -15.577 1.00 84.81 203 ILE A O 1
ATOM 1606 N N . PRO A 1 204 ? 21.925 -7.130 -14.413 1.00 82.94 204 PRO A N 1
ATOM 1607 C CA . PRO A 1 204 ? 22.525 -7.736 -15.612 1.00 82.94 204 PRO A CA 1
ATOM 1608 C C . PRO A 1 204 ? 21.495 -8.276 -16.620 1.00 82.94 204 PRO A C 1
ATOM 1610 O O . PRO A 1 204 ? 21.739 -8.356 -17.829 1.00 82.94 204 PRO A O 1
ATOM 1613 N N . PHE A 1 205 ? 20.312 -8.653 -16.136 1.00 78.44 205 PHE A N 1
ATOM 1614 C CA . PHE A 1 205 ? 19.236 -9.190 -16.961 1.00 78.44 205 PHE A CA 1
ATOM 1615 C C . PHE A 1 205 ? 18.352 -8.097 -17.565 1.00 78.44 205 PHE A C 1
ATOM 1617 O O . PHE A 1 205 ? 17.652 -8.371 -18.535 1.00 78.44 205 PHE A O 1
ATOM 1624 N N . ILE A 1 206 ? 18.480 -6.847 -17.131 1.00 75.31 206 ILE A N 1
ATOM 1625 C CA . ILE A 1 206 ? 17.828 -5.687 -17.744 1.00 75.31 206 ILE A CA 1
ATOM 1626 C C . ILE A 1 206 ? 18.831 -5.080 -18.734 1.00 75.31 206 ILE A C 1
ATOM 1628 O O . ILE A 1 206 ? 19.709 -4.322 -18.352 1.00 75.31 206 ILE A O 1
ATOM 1632 N N . SER A 1 207 ? 18.785 -5.503 -20.005 1.00 60.09 207 SER A N 1
ATOM 1633 C CA . SER A 1 207 ? 19.654 -4.909 -21.041 1.00 60.09 207 SER A CA 1
ATOM 1634 C C . SER A 1 207 ? 18.928 -3.731 -21.641 1.00 60.09 207 SER A C 1
ATOM 1636 O O . SER A 1 207 ? 17.795 -3.895 -22.082 1.00 60.09 207 SER A O 1
ATOM 1638 N N . THR A 1 208 ? 19.608 -2.597 -21.713 1.00 54.69 208 THR A N 1
ATOM 1639 C CA . THR A 1 208 ? 19.220 -1.478 -22.571 1.00 54.69 208 THR A CA 1
ATOM 1640 C C . THR A 1 208 ? 19.643 -1.708 -24.030 1.00 54.69 208 THR A C 1
ATOM 1642 O O . THR A 1 208 ? 18.951 -1.246 -24.920 1.00 54.69 208 THR A O 1
ATOM 1645 N N . ASN A 1 209 ? 20.686 -2.517 -24.289 1.00 48.81 209 ASN A N 1
ATOM 1646 C CA . ASN A 1 209 ? 21.336 -2.668 -25.608 1.00 48.81 209 ASN A CA 1
ATOM 1647 C C . ASN A 1 209 ? 21.282 -4.096 -26.199 1.00 48.81 209 ASN A C 1
ATOM 1649 O O . ASN A 1 209 ? 22.257 -4.566 -26.787 1.00 48.81 209 ASN A O 1
ATOM 1653 N N . SER A 1 210 ? 20.209 -4.872 -25.999 1.00 46.56 210 SER A N 1
ATOM 1654 C CA . SER A 1 210 ? 20.215 -6.253 -26.515 1.00 46.56 210 SER A CA 1
ATOM 1655 C C . SER A 1 210 ? 19.716 -6.294 -27.953 1.00 46.56 210 SER A C 1
ATOM 1657 O O . SER A 1 210 ? 18.527 -6.516 -28.163 1.00 46.56 210 SER A O 1
ATOM 1659 N N . ASN A 1 211 ? 20.644 -6.207 -28.911 1.00 45.09 211 ASN A N 1
ATOM 1660 C CA . ASN A 1 211 ? 20.410 -6.436 -30.348 1.00 45.09 211 ASN A CA 1
ATOM 1661 C C . ASN A 1 211 ? 20.074 -7.903 -30.708 1.00 45.09 211 ASN A C 1
ATOM 1663 O O . ASN A 1 211 ? 20.326 -8.380 -31.811 1.00 45.09 211 ASN A O 1
ATOM 1667 N N . TYR A 1 212 ? 19.578 -8.680 -29.743 1.00 40.25 212 TYR A N 1
ATOM 1668 C CA . TYR A 1 212 ? 19.331 -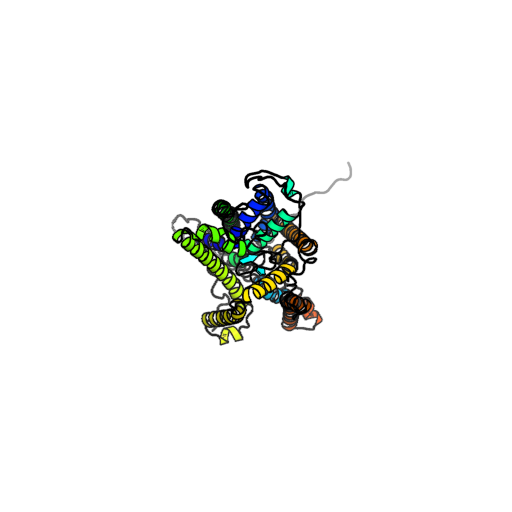10.112 -29.873 1.00 40.25 212 TYR A CA 1
ATOM 1669 C C . TYR A 1 212 ? 17.915 -10.432 -29.394 1.00 40.25 212 TYR A C 1
ATOM 1671 O O . TYR A 1 212 ? 17.693 -10.802 -28.242 1.00 40.25 212 TYR A O 1
ATOM 1679 N N . GLY A 1 213 ? 16.951 -10.303 -30.306 1.00 40.31 213 GLY A N 1
ATOM 1680 C CA . GLY A 1 213 ? 15.606 -10.862 -30.169 1.00 40.31 213 GLY A CA 1
ATOM 1681 C C . GLY A 1 213 ? 14.532 -9.999 -30.826 1.00 40.31 213 GLY A C 1
ATOM 1682 O O . GLY A 1 213 ? 14.668 -8.787 -30.884 1.00 40.31 213 GLY A O 1
ATOM 1683 N N . MET A 1 214 ? 13.418 -10.611 -31.250 1.00 38.66 214 MET A N 1
ATOM 1684 C CA . MET A 1 214 ? 12.221 -9.946 -31.816 1.00 38.66 214 MET A CA 1
ATOM 1685 C C . MET A 1 214 ? 11.538 -8.900 -30.893 1.00 38.66 214 MET A C 1
ATOM 1687 O O . MET A 1 214 ? 10.415 -8.485 -31.155 1.00 38.66 214 MET A O 1
ATOM 1691 N N . PHE A 1 215 ? 12.195 -8.467 -29.814 1.00 42.88 215 PHE A N 1
ATOM 1692 C CA . PHE A 1 215 ? 11.732 -7.469 -28.849 1.00 42.88 215 PHE A CA 1
ATOM 1693 C C . PHE A 1 215 ? 12.787 -6.365 -28.620 1.00 42.88 215 PHE A C 1
ATOM 1695 O O . PHE A 1 215 ? 12.918 -5.848 -27.515 1.00 42.88 215 PHE A O 1
ATOM 1702 N N . GLU A 1 216 ? 13.541 -6.008 -29.664 1.00 38.00 216 GLU A N 1
ATOM 1703 C CA . GLU A 1 216 ? 14.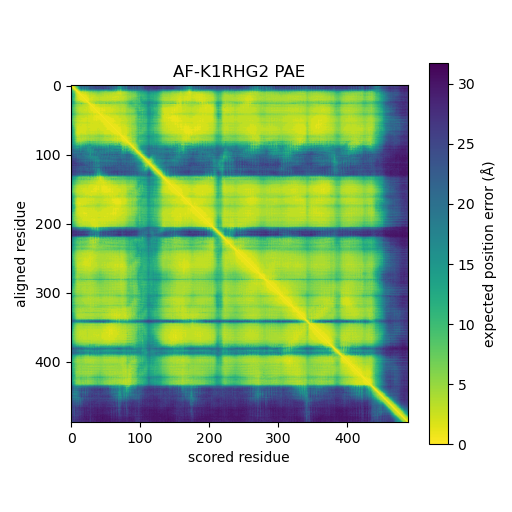618 -4.998 -29.665 1.00 38.00 216 GLU A CA 1
ATOM 1704 C C . GLU A 1 216 ? 14.136 -3.544 -29.422 1.00 38.00 216 GLU A C 1
ATOM 1706 O O . GLU A 1 216 ? 14.941 -2.643 -29.249 1.00 38.00 216 GLU A O 1
ATOM 1711 N N . TYR A 1 217 ? 12.830 -3.285 -29.299 1.00 40.16 217 TYR A N 1
ATOM 1712 C CA . TYR A 1 217 ? 12.262 -1.926 -29.160 1.00 40.16 217 TYR A CA 1
ATOM 1713 C C . TYR A 1 217 ? 12.058 -1.441 -27.707 1.00 40.16 217 TYR A C 1
ATOM 1715 O O . TYR A 1 217 ? 11.122 -0.711 -27.374 1.00 40.16 217 TYR A O 1
ATOM 1723 N N . GLY A 1 218 ? 12.912 -1.888 -26.793 1.00 42.09 218 GLY A N 1
ATOM 1724 C CA . GLY A 1 218 ? 12.637 -1.886 -25.361 1.00 42.09 218 GLY A CA 1
ATOM 1725 C C . GLY A 1 218 ? 13.062 -0.684 -24.520 1.00 42.09 218 GLY A C 1
ATOM 1726 O O . GLY A 1 218 ? 12.932 -0.808 -23.305 1.00 42.09 218 GLY A O 1
ATOM 1727 N N . GLU A 1 219 ? 13.475 0.468 -25.062 1.00 43.09 219 GLU A N 1
ATOM 1728 C CA . GLU A 1 219 ? 13.610 1.703 -24.246 1.00 43.09 219 GLU A CA 1
ATOM 1729 C C . GLU A 1 219 ? 12.293 2.078 -23.519 1.00 43.09 219 GLU A C 1
ATOM 1731 O O . GLU A 1 219 ? 12.263 2.889 -22.595 1.00 43.09 219 GLU A O 1
ATOM 1736 N N . LYS A 1 220 ? 11.187 1.408 -23.874 1.00 53.56 220 LYS A N 1
ATOM 1737 C CA . LYS A 1 220 ? 9.832 1.592 -23.341 1.00 53.56 220 LYS A CA 1
ATOM 1738 C C . LYS A 1 220 ? 9.335 0.433 -22.458 1.00 53.56 220 LYS A C 1
ATOM 1740 O O . LYS A 1 220 ? 8.136 0.365 -22.176 1.00 53.56 220 LYS A O 1
ATOM 1745 N N . LEU A 1 221 ? 10.198 -0.488 -22.006 1.00 55.75 221 LEU A N 1
ATOM 1746 C CA . LEU A 1 221 ? 9.803 -1.508 -21.019 1.00 55.75 221 LEU A CA 1
ATOM 1747 C C . LEU A 1 221 ? 9.481 -0.830 -19.683 1.00 55.75 221 LEU A C 1
ATOM 1749 O O . LEU A 1 221 ? 10.361 -0.340 -18.988 1.00 55.75 221 LEU A O 1
ATOM 1753 N N . LYS A 1 222 ? 8.197 -0.781 -19.331 1.00 67.12 222 LYS A N 1
ATOM 1754 C CA . LYS A 1 222 ? 7.709 -0.145 -18.102 1.00 67.12 222 LYS A CA 1
ATOM 1755 C C . LYS A 1 222 ? 7.933 -1.040 -16.882 1.00 67.12 222 LYS A C 1
ATOM 1757 O O . LYS A 1 222 ? 7.917 -2.269 -17.021 1.00 67.12 222 LYS A O 1
ATOM 1762 N N . PRO A 1 223 ? 8.114 -0.453 -15.685 1.00 68.62 223 PRO A N 1
ATOM 1763 C CA . PRO A 1 223 ? 8.243 -1.230 -14.461 1.00 68.62 223 PRO A CA 1
ATOM 1764 C C . PRO A 1 223 ? 6.985 -2.082 -14.251 1.00 68.62 223 PRO A C 1
ATOM 1766 O O . PRO A 1 223 ? 5.875 -1.652 -14.561 1.00 68.62 223 PRO A O 1
ATOM 1769 N N . GLY A 1 224 ? 7.163 -3.303 -13.745 1.00 73.00 224 GLY A N 1
ATOM 1770 C CA . GLY A 1 224 ? 6.070 -4.235 -13.463 1.00 73.00 224 GLY A CA 1
ATOM 1771 C C . GLY A 1 224 ? 6.202 -5.575 -14.186 1.00 73.00 224 GLY A C 1
ATOM 1772 O O . GLY A 1 224 ? 7.302 -6.053 -14.467 1.00 73.00 224 GLY A O 1
ATOM 1773 N N . LEU A 1 225 ? 5.060 -6.209 -14.465 1.00 69.25 225 LEU A N 1
ATOM 1774 C CA . LEU A 1 225 ? 5.014 -7.582 -14.978 1.00 69.25 225 LEU A CA 1
ATOM 1775 C C . LEU A 1 225 ? 5.670 -7.723 -16.362 1.00 69.25 225 LEU A C 1
ATOM 1777 O O . LEU A 1 225 ? 6.312 -8.734 -16.626 1.00 69.25 225 LEU A O 1
ATOM 1781 N N . GLY A 1 226 ? 5.560 -6.706 -17.223 1.00 69.88 226 GLY A N 1
ATOM 1782 C CA . GLY A 1 226 ? 6.194 -6.707 -18.546 1.00 69.88 226 GLY A CA 1
ATOM 1783 C C . GLY A 1 226 ? 7.720 -6.778 -18.465 1.00 69.88 226 GLY A C 1
ATOM 1784 O O . GLY A 1 226 ? 8.328 -7.600 -19.144 1.00 69.88 226 GLY A O 1
ATOM 1785 N N . LEU A 1 227 ? 8.337 -5.992 -17.578 1.00 74.31 227 LEU A N 1
ATOM 1786 C CA . LEU A 1 227 ? 9.781 -6.042 -17.341 1.00 74.31 227 LEU A CA 1
ATOM 1787 C C . LEU A 1 227 ? 10.234 -7.418 -16.846 1.00 74.31 227 LEU A C 1
ATOM 1789 O O . LEU A 1 227 ? 11.226 -7.958 -17.335 1.00 74.31 227 LEU A O 1
ATOM 1793 N N . LEU A 1 228 ? 9.498 -7.986 -15.890 1.00 75.19 228 LEU A N 1
ATOM 1794 C CA . LEU A 1 228 ? 9.803 -9.302 -15.345 1.00 75.19 228 LEU A CA 1
ATOM 1795 C C . LEU A 1 228 ? 9.679 -10.389 -16.428 1.00 75.19 228 LEU A C 1
ATOM 1797 O O . LEU A 1 228 ? 10.620 -11.151 -16.648 1.00 75.19 228 LEU A O 1
ATOM 1801 N N . LEU A 1 229 ? 8.525 -10.453 -17.100 1.00 71.75 229 LEU A N 1
ATOM 1802 C CA . LEU A 1 229 ? 8.190 -11.526 -18.037 1.00 71.75 229 LEU A CA 1
ATOM 1803 C C . LEU A 1 229 ? 8.932 -11.427 -19.368 1.00 71.75 229 LEU A C 1
ATOM 1805 O O . LEU A 1 229 ? 9.471 -12.423 -19.846 1.00 71.75 229 LEU A O 1
ATOM 1809 N N . LEU A 1 230 ? 8.951 -10.246 -19.977 1.00 68.56 230 LEU A N 1
ATOM 1810 C CA . LEU A 1 230 ? 9.510 -10.053 -21.314 1.00 68.56 230 LEU A CA 1
ATOM 1811 C C . LEU A 1 230 ? 10.995 -9.699 -21.249 1.00 68.56 230 LEU A C 1
ATOM 1813 O O . LEU A 1 230 ? 11.778 -10.229 -22.030 1.00 68.56 230 LEU A O 1
ATOM 1817 N N . GLY A 1 231 ? 11.391 -8.849 -20.298 1.00 72.69 231 GLY A N 1
ATOM 1818 C CA . GLY A 1 231 ? 12.780 -8.420 -20.151 1.00 72.69 231 GLY A CA 1
ATOM 1819 C C . GLY A 1 231 ? 13.644 -9.491 -19.491 1.00 72.69 231 GLY A C 1
ATOM 1820 O O . GLY A 1 231 ? 14.483 -10.132 -20.125 1.00 72.69 231 GLY A O 1
ATOM 1821 N N . MET A 1 232 ? 13.433 -9.698 -18.194 1.00 75.88 232 MET A N 1
ATOM 1822 C CA . MET A 1 232 ? 14.321 -10.528 -17.381 1.00 75.88 232 MET A CA 1
ATOM 1823 C C . MET A 1 232 ? 14.208 -12.014 -17.732 1.00 75.88 232 MET A C 1
ATOM 1825 O O . MET A 1 232 ? 15.217 -12.666 -18.010 1.00 75.88 232 MET A O 1
ATOM 1829 N N . PHE A 1 233 ? 12.989 -12.561 -17.759 1.00 75.56 233 PHE A N 1
ATOM 1830 C CA . PHE A 1 233 ? 12.800 -13.975 -18.084 1.00 75.56 233 PHE A CA 1
ATOM 1831 C C . PHE A 1 233 ? 13.083 -14.296 -19.550 1.00 75.56 233 PHE A C 1
ATOM 1833 O O . PHE A 1 233 ? 13.559 -15.397 -19.830 1.00 75.56 233 PHE A O 1
ATOM 1840 N N . GLY A 1 234 ? 12.854 -13.350 -20.467 1.00 73.94 234 GLY A N 1
ATOM 1841 C CA . GLY A 1 234 ? 13.184 -13.510 -21.883 1.00 73.94 234 GLY A CA 1
ATOM 1842 C C . GLY A 1 234 ? 14.648 -13.900 -22.088 1.00 73.94 234 GLY A C 1
ATOM 1843 O O . GLY A 1 234 ? 14.933 -14.874 -22.783 1.00 73.94 234 GLY A O 1
ATOM 1844 N N . LYS A 1 235 ? 15.570 -13.228 -21.389 1.00 77.38 235 LYS A N 1
ATOM 1845 C CA . LYS A 1 235 ? 17.006 -13.541 -21.447 1.00 77.38 235 LYS A CA 1
ATOM 1846 C C . LYS A 1 235 ? 17.402 -14.831 -20.738 1.00 77.38 235 LYS A C 1
ATOM 1848 O O . LYS A 1 235 ? 18.272 -15.558 -21.210 1.00 77.38 235 LYS A O 1
ATOM 1853 N N . ILE A 1 236 ? 16.796 -15.114 -19.584 1.00 80.38 236 ILE A N 1
ATOM 1854 C CA . ILE A 1 236 ? 17.144 -16.287 -18.761 1.00 80.38 236 ILE A CA 1
ATOM 1855 C C . ILE A 1 236 ? 16.563 -17.578 -19.363 1.00 80.38 236 ILE A C 1
ATOM 1857 O O . ILE A 1 236 ? 16.973 -18.679 -18.997 1.00 80.38 236 ILE A O 1
ATOM 1861 N N . ARG A 1 237 ? 15.661 -17.472 -20.349 1.00 75.19 237 ARG A N 1
ATOM 1862 C CA . ARG A 1 237 ? 14.997 -18.604 -21.013 1.00 75.19 237 ARG A CA 1
ATOM 1863 C C . ARG A 1 237 ? 15.962 -19.659 -21.565 1.00 75.19 237 ARG A C 1
ATOM 1865 O O . ARG A 1 237 ? 15.593 -20.829 -21.625 1.00 75.19 237 ARG A O 1
ATOM 1872 N N . HIS A 1 238 ? 17.184 -19.276 -21.933 1.00 80.25 238 HIS A N 1
ATOM 1873 C CA . HIS A 1 238 ? 18.199 -20.204 -22.441 1.00 80.25 238 HIS A CA 1
ATOM 1874 C C . HIS A 1 238 ? 18.778 -21.143 -21.368 1.00 80.25 238 HIS A C 1
ATOM 1876 O O . HIS A 1 238 ? 19.413 -22.134 -21.718 1.00 80.25 238 HIS A O 1
ATOM 1882 N N . VAL A 1 239 ? 18.535 -20.876 -20.077 1.00 87.56 239 VAL A N 1
ATOM 1883 C CA . VAL A 1 239 ? 18.971 -21.716 -18.951 1.00 87.56 239 VAL A CA 1
ATOM 1884 C C . VAL A 1 239 ? 17.742 -22.189 -18.152 1.00 87.56 239 VAL A C 1
ATOM 1886 O O . VAL A 1 239 ? 17.369 -21.565 -17.154 1.00 87.56 239 VAL A O 1
ATOM 1889 N N . PRO A 1 240 ? 17.096 -23.304 -18.557 1.00 85.00 240 PRO A N 1
ATOM 1890 C CA . PRO A 1 240 ? 15.793 -23.722 -18.031 1.00 85.00 240 PRO A CA 1
ATOM 1891 C C . PRO A 1 240 ? 15.739 -23.900 -16.510 1.00 85.00 240 PRO A C 1
ATOM 1893 O O . PRO A 1 240 ? 14.743 -23.537 -15.890 1.00 85.00 240 PRO A O 1
ATOM 1896 N N . GLY A 1 241 ? 16.810 -24.414 -15.895 1.00 90.50 241 GLY A N 1
ATOM 1897 C CA . GLY A 1 241 ? 16.868 -24.615 -14.443 1.00 90.50 241 GLY A CA 1
ATOM 1898 C C . GLY A 1 241 ? 16.814 -23.301 -13.658 1.00 90.50 241 GLY A C 1
ATOM 1899 O O . GLY A 1 241 ? 16.038 -23.176 -12.715 1.00 90.50 241 GLY A O 1
ATOM 1900 N N . ILE A 1 242 ? 17.581 -22.291 -14.085 1.00 87.75 242 ILE A N 1
ATOM 1901 C CA . ILE A 1 242 ? 17.579 -20.967 -13.444 1.00 87.75 242 ILE A CA 1
ATOM 1902 C C . ILE A 1 242 ? 16.242 -20.270 -13.691 1.00 87.75 242 ILE A C 1
ATOM 1904 O O . ILE A 1 242 ? 15.665 -19.717 -12.755 1.00 87.75 242 ILE A O 1
ATOM 1908 N N . ALA A 1 243 ? 15.720 -20.345 -14.920 1.00 83.06 243 ALA A N 1
ATOM 1909 C CA . ALA A 1 243 ? 14.409 -19.798 -15.248 1.00 83.06 243 ALA A CA 1
ATOM 1910 C C . ALA A 1 243 ? 13.323 -20.395 -14.340 1.00 83.06 243 ALA A C 1
ATOM 1912 O O . ALA A 1 243 ? 12.588 -19.643 -13.706 1.00 83.06 243 ALA A O 1
ATOM 1913 N N . MET A 1 244 ? 13.260 -21.725 -14.207 1.00 88.38 244 MET A N 1
ATOM 1914 C CA . MET A 1 244 ? 12.291 -22.413 -13.347 1.00 88.38 244 MET A CA 1
ATOM 1915 C C . MET A 1 244 ? 12.408 -21.980 -11.882 1.00 88.38 244 MET A C 1
ATOM 1917 O O . MET A 1 244 ? 11.394 -21.645 -11.273 1.00 88.38 244 MET A O 1
ATOM 1921 N N . CYS A 1 245 ? 13.622 -21.946 -11.322 1.00 90.50 245 CYS A N 1
ATOM 1922 C CA . CYS A 1 245 ? 13.845 -21.495 -9.946 1.00 90.50 245 CYS A CA 1
ATOM 1923 C C . CYS A 1 245 ? 13.393 -20.047 -9.739 1.00 90.50 245 CYS A C 1
ATOM 1925 O O . CYS A 1 245 ? 12.783 -19.732 -8.718 1.00 90.50 245 CYS A O 1
ATOM 1927 N N . LEU A 1 246 ? 13.655 -19.171 -10.711 1.00 84.81 246 LEU A N 1
ATOM 1928 C CA . LEU A 1 246 ? 13.276 -17.769 -10.626 1.00 84.81 246 LEU A CA 1
ATOM 1929 C C . LEU A 1 246 ? 11.757 -17.578 -10.746 1.00 84.81 246 LEU A C 1
ATOM 1931 O O . LEU A 1 246 ? 11.173 -16.858 -9.938 1.00 84.81 246 LEU A O 1
ATOM 1935 N N . TYR A 1 247 ? 11.107 -18.268 -11.688 1.00 85.38 247 TYR A N 1
ATOM 1936 C CA . TYR A 1 247 ? 9.647 -18.297 -11.808 1.00 85.38 247 TYR A CA 1
ATOM 1937 C C . TYR A 1 247 ? 8.991 -18.805 -10.528 1.00 85.38 247 TYR A C 1
ATOM 1939 O O . TYR A 1 247 ? 8.073 -18.168 -10.016 1.00 85.38 247 TYR A O 1
ATOM 1947 N N . LEU A 1 248 ? 9.482 -19.923 -9.988 1.00 90.00 248 LEU A N 1
ATOM 1948 C CA . LEU A 1 248 ? 8.971 -20.494 -8.749 1.00 90.00 248 LEU A CA 1
ATOM 1949 C C . LEU A 1 248 ? 9.176 -19.532 -7.575 1.00 90.00 248 LEU A C 1
ATOM 1951 O O . LEU A 1 248 ? 8.253 -19.330 -6.794 1.00 90.00 248 LEU A O 1
ATOM 1955 N N . GLY A 1 249 ? 10.346 -18.899 -7.468 1.00 89.19 249 GLY A N 1
ATOM 1956 C CA . GLY A 1 249 ? 10.639 -17.921 -6.421 1.00 89.19 249 GLY A CA 1
ATOM 1957 C C . GLY A 1 249 ? 9.711 -16.706 -6.473 1.00 89.19 249 GLY A C 1
ATOM 1958 O O . GLY A 1 249 ? 9.123 -16.340 -5.455 1.00 89.19 249 GLY A O 1
ATOM 1959 N N . VAL A 1 250 ? 9.521 -16.118 -7.658 1.00 86.19 250 VAL A N 1
ATOM 1960 C CA . VAL A 1 250 ? 8.596 -14.991 -7.849 1.00 86.19 250 VAL A CA 1
ATOM 1961 C C . VAL A 1 250 ? 7.152 -15.413 -7.578 1.00 86.19 250 VAL A C 1
ATOM 1963 O O . VAL A 1 250 ? 6.438 -14.702 -6.876 1.00 86.19 250 VAL A O 1
ATOM 1966 N N . TYR A 1 251 ? 6.730 -16.582 -8.065 1.00 88.44 251 TYR A N 1
ATOM 1967 C CA . TYR A 1 251 ? 5.396 -17.122 -7.805 1.00 88.44 251 TYR A CA 1
ATOM 1968 C C . TYR A 1 251 ? 5.145 -17.321 -6.307 1.00 88.44 251 TYR A C 1
ATOM 1970 O O . TYR A 1 251 ? 4.134 -16.853 -5.791 1.00 88.44 251 TYR A O 1
ATOM 1978 N N . LEU A 1 252 ? 6.073 -17.959 -5.587 1.00 91.31 252 LEU A N 1
ATOM 1979 C CA . LEU A 1 252 ? 5.953 -18.185 -4.145 1.00 91.31 252 LEU A CA 1
ATOM 1980 C C . LEU A 1 252 ? 5.918 -16.867 -3.365 1.00 91.31 252 LEU A C 1
ATOM 1982 O O . LEU A 1 252 ? 5.083 -16.715 -2.475 1.00 91.31 252 LEU A O 1
ATOM 1986 N N . LEU A 1 253 ? 6.774 -15.902 -3.711 1.00 88.00 253 LEU A N 1
ATOM 1987 C CA . LEU A 1 253 ? 6.782 -14.589 -3.063 1.00 88.00 253 LEU A CA 1
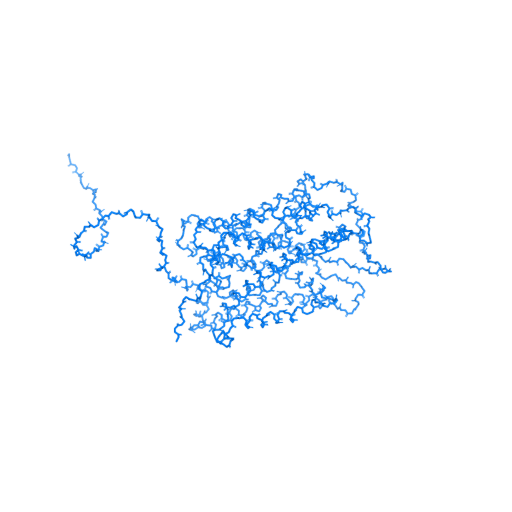ATOM 1988 C C . LEU A 1 253 ? 5.472 -13.829 -3.320 1.00 88.00 253 LEU A C 1
ATOM 1990 O O . LEU A 1 253 ? 4.890 -13.277 -2.389 1.00 88.00 253 LEU A O 1
ATOM 1994 N N . GLY A 1 254 ? 4.965 -13.865 -4.555 1.00 86.88 254 GLY A N 1
ATOM 1995 C CA . GLY A 1 254 ? 3.672 -13.283 -4.917 1.00 86.88 254 GLY A CA 1
ATOM 1996 C C . GLY A 1 254 ? 2.505 -13.945 -4.186 1.00 86.88 254 GLY A C 1
ATOM 1997 O O . GLY A 1 254 ? 1.656 -13.252 -3.633 1.00 86.88 254 GLY A O 1
ATOM 1998 N N . MET A 1 255 ? 2.493 -15.277 -4.106 1.00 89.00 255 MET A N 1
ATOM 1999 C CA . MET A 1 255 ? 1.483 -16.035 -3.364 1.00 89.00 255 MET A CA 1
ATOM 2000 C C . MET A 1 255 ? 1.484 -15.681 -1.875 1.00 89.00 255 MET A C 1
ATOM 2002 O O . MET A 1 255 ? 0.422 -15.444 -1.306 1.00 89.00 255 MET A O 1
ATOM 2006 N N . LEU A 1 256 ? 2.655 -15.602 -1.241 1.00 90.75 256 LEU A N 1
ATOM 2007 C CA . LEU A 1 256 ? 2.769 -15.259 0.181 1.00 90.75 256 LEU A CA 1
ATOM 2008 C C . LEU A 1 256 ? 2.329 -13.818 0.457 1.00 90.75 256 LEU A C 1
ATOM 2010 O O . LEU A 1 256 ? 1.612 -13.572 1.428 1.00 90.75 256 LEU A O 1
ATOM 2014 N N . HIS A 1 257 ? 2.681 -12.886 -0.430 1.00 87.81 257 HIS A N 1
ATOM 2015 C CA . HIS A 1 257 ? 2.198 -11.510 -0.374 1.00 87.81 257 HIS A CA 1
ATOM 2016 C C . HIS A 1 257 ? 0.663 -11.440 -0.491 1.00 87.81 257 HIS A C 1
ATOM 2018 O O . HIS A 1 257 ? 0.003 -10.783 0.314 1.00 87.81 257 HIS A O 1
ATOM 2024 N N . MET A 1 258 ? 0.066 -12.187 -1.424 1.00 86.38 258 MET A N 1
ATOM 2025 C CA . MET A 1 258 ? -1.394 -12.245 -1.587 1.00 86.38 258 MET A CA 1
ATOM 2026 C C . MET A 1 258 ? -2.099 -12.892 -0.392 1.00 86.38 258 MET A C 1
ATOM 2028 O O . MET A 1 258 ? -3.151 -12.413 0.024 1.00 86.38 258 MET A O 1
ATOM 2032 N N . VAL A 1 259 ? -1.521 -13.937 0.209 1.00 89.50 259 VAL A N 1
ATOM 2033 C CA . VAL A 1 259 ? -2.048 -14.550 1.442 1.00 89.50 259 VAL A CA 1
ATOM 2034 C C . VAL A 1 259 ? -2.061 -13.542 2.593 1.00 89.50 259 VAL A C 1
ATOM 2036 O O . VAL A 1 259 ? -3.030 -13.497 3.356 1.00 89.50 259 VAL A O 1
ATOM 2039 N N . LEU A 1 260 ? -1.030 -12.699 2.707 1.00 89.44 260 LEU A N 1
ATOM 2040 C CA . LEU A 1 260 ? -0.987 -11.634 3.707 1.00 89.44 260 LEU A CA 1
ATOM 2041 C C . LEU A 1 260 ? -2.122 -10.623 3.495 1.00 89.44 260 LEU A C 1
ATOM 2043 O O . LEU A 1 260 ? -2.888 -10.374 4.424 1.00 89.44 260 LEU A O 1
ATOM 2047 N N . HIS A 1 261 ? -2.294 -10.101 2.278 1.00 85.94 261 HIS A N 1
ATOM 2048 C CA . HIS A 1 261 ? -3.398 -9.187 1.957 1.00 85.94 261 HIS A CA 1
ATOM 2049 C C . HIS A 1 261 ? -4.776 -9.826 2.167 1.00 85.94 261 HIS A C 1
ATOM 2051 O O . HIS A 1 261 ? -5.661 -9.203 2.753 1.00 85.94 261 HIS A O 1
ATOM 2057 N N . LEU A 1 262 ? -4.953 -11.088 1.766 1.00 85.44 262 LEU A N 1
ATOM 2058 C CA . LEU A 1 262 ? -6.193 -11.825 2.005 1.00 85.44 262 LEU A CA 1
ATOM 2059 C C . LEU A 1 262 ? -6.482 -11.952 3.503 1.00 85.44 262 LEU A C 1
ATOM 2061 O O . LEU A 1 262 ? -7.632 -11.817 3.907 1.00 85.44 262 LEU A O 1
ATOM 2065 N N . THR A 1 263 ? -5.453 -12.158 4.327 1.00 86.81 263 THR A N 1
ATOM 2066 C CA . THR A 1 263 ? -5.592 -12.202 5.790 1.00 86.81 263 THR A CA 1
ATOM 2067 C C . THR A 1 263 ? -6.061 -10.855 6.339 1.00 86.81 263 THR A C 1
ATOM 2069 O O . THR A 1 263 ? -6.984 -10.824 7.150 1.00 86.81 263 THR A O 1
ATOM 2072 N N . VAL A 1 264 ? -5.510 -9.740 5.846 1.00 87.81 264 VAL A N 1
ATOM 2073 C CA . VAL A 1 264 ? -5.961 -8.387 6.225 1.00 87.81 264 VAL A CA 1
ATOM 2074 C C . VAL A 1 264 ? -7.432 -8.186 5.879 1.00 87.81 264 VAL A C 1
ATOM 2076 O O . VAL A 1 264 ? -8.213 -7.800 6.746 1.00 87.81 264 VAL A O 1
ATOM 2079 N N . ILE A 1 265 ? -7.823 -8.476 4.633 1.00 84.88 265 ILE A N 1
ATOM 2080 C CA . ILE A 1 265 ? -9.210 -8.344 4.159 1.00 84.88 265 ILE A CA 1
ATOM 2081 C C . ILE A 1 265 ? -10.137 -9.243 4.978 1.00 84.88 265 ILE A C 1
ATOM 2083 O O . ILE A 1 265 ? -11.231 -8.837 5.363 1.00 84.88 265 ILE A O 1
ATOM 2087 N N . TRP A 1 266 ? -9.697 -10.463 5.269 1.00 85.50 266 TRP A N 1
ATOM 2088 C CA . TRP A 1 266 ? -10.459 -11.437 6.029 1.00 85.50 266 TRP A CA 1
ATOM 2089 C C . TRP A 1 266 ? -10.722 -10.982 7.464 1.00 85.50 266 TRP A C 1
ATOM 2091 O O . TRP A 1 266 ? -11.869 -10.985 7.914 1.00 85.50 266 TRP A O 1
ATOM 2101 N N . GLU A 1 267 ? -9.684 -10.563 8.186 1.00 85.44 267 GLU A N 1
ATOM 2102 C CA . GLU A 1 267 ? -9.837 -10.049 9.546 1.00 85.44 267 GLU A CA 1
ATOM 2103 C C . GLU A 1 267 ? -10.706 -8.792 9.562 1.00 85.44 267 GLU A C 1
ATOM 2105 O O . GLU A 1 267 ? -11.588 -8.647 10.413 1.00 85.44 267 GLU A O 1
ATOM 2110 N N . ALA A 1 268 ? -10.487 -7.899 8.597 1.00 84.31 268 ALA A N 1
ATOM 2111 C CA . ALA A 1 268 ? -11.260 -6.682 8.398 1.00 84.31 268 ALA A CA 1
ATOM 2112 C C . ALA A 1 268 ? -12.753 -6.997 8.211 1.00 84.31 268 ALA A C 1
ATOM 2114 O O . ALA A 1 268 ? -13.610 -6.438 8.906 1.00 84.31 268 ALA A O 1
ATOM 2115 N N . LEU A 1 269 ? -13.066 -7.951 7.336 1.00 83.50 269 LEU A N 1
ATOM 2116 C CA . LEU A 1 269 ? -14.432 -8.366 7.061 1.00 83.50 269 LEU A CA 1
ATOM 2117 C C . LEU A 1 269 ? -15.075 -9.051 8.271 1.00 83.50 269 LEU A C 1
ATOM 2119 O O . LEU A 1 269 ? -16.207 -8.712 8.615 1.00 83.50 269 LEU A O 1
ATOM 2123 N N . LEU A 1 270 ? -14.369 -9.955 8.954 1.00 84.38 270 LEU A N 1
ATOM 2124 C CA . LEU A 1 270 ? -14.883 -10.633 10.148 1.00 84.38 270 LEU A CA 1
ATOM 2125 C C . LEU A 1 270 ? -15.302 -9.649 11.243 1.00 84.38 270 LEU A C 1
ATOM 2127 O O . LEU A 1 270 ? -16.335 -9.856 11.876 1.00 84.38 270 LEU A O 1
ATOM 2131 N N . CYS A 1 271 ? -14.543 -8.569 11.439 1.00 79.94 271 CYS A N 1
ATOM 2132 C CA . CYS A 1 271 ? -14.890 -7.505 12.384 1.00 79.94 271 CYS A CA 1
ATOM 2133 C C . CYS A 1 271 ? -16.091 -6.654 11.932 1.00 79.94 271 CYS A C 1
ATOM 2135 O O . CYS A 1 271 ? -16.695 -5.948 12.740 1.00 79.94 271 CYS A O 1
ATOM 2137 N N . SER A 1 272 ? -16.423 -6.670 10.641 1.00 80.56 272 SER A N 1
ATOM 2138 C CA . SER A 1 272 ? -17.541 -5.908 10.074 1.00 80.56 272 SER A CA 1
ATOM 2139 C C . SER A 1 272 ? -18.846 -6.702 9.976 1.00 80.56 272 SER A C 1
ATOM 2141 O O . SER A 1 272 ? -19.912 -6.095 9.887 1.00 80.56 272 SER A O 1
ATOM 2143 N N . LEU A 1 273 ? -18.781 -8.036 10.005 1.00 83.00 273 LEU A N 1
ATOM 2144 C CA . LEU A 1 273 ? -19.948 -8.889 9.811 1.00 83.00 273 LEU A CA 1
ATOM 2145 C C . LEU A 1 273 ? -20.877 -8.879 11.039 1.00 83.00 273 LEU A C 1
ATOM 2147 O O . LEU A 1 273 ? -20.415 -9.078 12.164 1.00 83.00 273 LEU A O 1
ATOM 2151 N N . PRO A 1 274 ? -22.201 -8.726 10.840 1.00 84.25 274 PRO A N 1
ATOM 2152 C CA . PRO A 1 274 ? -23.185 -8.892 11.901 1.00 84.25 274 PRO A CA 1
ATOM 2153 C C . PRO A 1 274 ? -23.061 -10.251 12.597 1.00 84.25 274 PRO A C 1
ATOM 2155 O O . PRO A 1 274 ? -22.855 -11.286 11.954 1.00 84.25 274 PRO A O 1
ATOM 2158 N N . THR A 1 275 ? -23.288 -10.271 13.911 1.00 85.19 275 THR A N 1
ATOM 2159 C CA . THR A 1 275 ? -23.266 -11.497 14.728 1.00 85.19 275 THR A CA 1
ATOM 2160 C C . THR A 1 275 ? -24.227 -12.567 14.213 1.00 85.19 275 THR A C 1
ATOM 2162 O O . THR A 1 275 ? -23.889 -13.744 14.266 1.00 85.19 275 THR A O 1
ATOM 2165 N N . CYS A 1 276 ? -25.369 -12.177 13.637 1.00 88.88 276 CYS A N 1
ATOM 2166 C CA . CYS A 1 276 ? -26.323 -13.089 12.997 1.00 88.88 276 CYS A CA 1
ATOM 2167 C C . CYS A 1 276 ? -25.684 -13.885 11.841 1.00 88.88 276 CYS A C 1
ATOM 2169 O O . CYS A 1 276 ? -25.841 -15.102 11.765 1.00 88.88 276 CYS A O 1
ATOM 2171 N N . ILE A 1 277 ? -24.887 -13.228 10.988 1.00 87.56 277 ILE A N 1
ATOM 2172 C CA . ILE A 1 277 ? -24.191 -13.885 9.870 1.00 87.56 277 ILE A CA 1
ATOM 2173 C C . ILE A 1 277 ? -23.093 -14.814 10.401 1.00 87.56 277 ILE A C 1
ATOM 2175 O O . ILE A 1 277 ? -22.955 -15.950 9.947 1.00 87.56 277 ILE A O 1
ATOM 2179 N N . LEU A 1 278 ? -22.337 -14.363 11.406 1.00 86.94 278 LEU A N 1
ATOM 2180 C CA . LEU A 1 278 ? -21.307 -15.188 12.045 1.00 86.94 278 LEU A CA 1
ATOM 2181 C C . LEU A 1 278 ? -21.904 -16.434 12.722 1.00 86.94 278 LEU A C 1
ATOM 2183 O O . LEU A 1 278 ? -21.317 -17.514 12.644 1.00 86.94 278 LEU A O 1
ATOM 2187 N N . GLN A 1 279 ? -23.078 -16.302 13.345 1.00 89.06 279 GLN A N 1
ATOM 2188 C CA . GLN A 1 279 ? -23.826 -17.418 13.927 1.00 89.06 279 GLN A CA 1
ATOM 2189 C C . GLN A 1 279 ? -24.356 -18.369 12.848 1.00 89.06 279 GLN A C 1
ATOM 2191 O O . GLN A 1 279 ? -24.243 -19.583 13.018 1.00 89.06 279 GLN A O 1
ATOM 2196 N N . PHE A 1 280 ? -24.858 -17.836 11.728 1.00 92.50 280 PHE A N 1
ATOM 2197 C CA . PHE A 1 280 ? -25.355 -18.631 10.603 1.00 92.50 280 PHE A CA 1
ATOM 2198 C C . PHE A 1 280 ? -24.273 -19.545 10.021 1.00 92.50 280 PHE A C 1
ATOM 2200 O O . PHE A 1 280 ? -24.500 -20.741 9.843 1.00 92.50 280 PHE A O 1
ATOM 2207 N N . PHE A 1 281 ? -23.069 -19.020 9.776 1.00 87.69 281 PHE A N 1
ATOM 2208 C CA . PHE A 1 281 ? -22.017 -19.811 9.135 1.00 87.69 281 PHE A CA 1
ATOM 2209 C C . PHE A 1 281 ? -21.395 -20.882 10.039 1.00 87.69 281 PHE A C 1
ATOM 2211 O O . PHE A 1 281 ? -20.768 -21.791 9.497 1.00 87.69 281 PHE A O 1
ATOM 2218 N N . ARG A 1 282 ? -21.596 -20.826 11.371 1.00 85.06 282 ARG A N 1
ATOM 2219 C CA . ARG A 1 282 ? -21.144 -21.746 12.452 1.00 85.06 282 ARG A CA 1
ATOM 2220 C C . ARG A 1 282 ? -19.635 -22.073 12.501 1.00 85.06 282 ARG A C 1
ATOM 2222 O O . ARG A 1 282 ? -19.105 -22.323 13.580 1.00 85.06 282 ARG A O 1
ATOM 2229 N N . ARG A 1 283 ? -18.925 -22.064 11.370 1.00 89.12 283 ARG A N 1
ATOM 2230 C CA . ARG A 1 283 ? -17.501 -22.332 11.162 1.00 89.12 283 ARG A CA 1
ATOM 2231 C C . ARG A 1 283 ? -16.895 -21.225 10.301 1.00 89.12 283 ARG A C 1
ATOM 2233 O O . ARG A 1 283 ? -17.333 -20.980 9.179 1.00 89.12 283 ARG A O 1
ATOM 2240 N N . ARG A 1 284 ? -15.823 -20.609 10.804 1.00 84.88 284 ARG A N 1
ATOM 2241 C CA . ARG A 1 284 ? -15.074 -19.557 10.092 1.00 84.88 284 ARG A CA 1
ATOM 2242 C C . ARG A 1 284 ? -14.514 -20.044 8.752 1.00 84.88 284 ARG A C 1
ATOM 2244 O O . ARG A 1 284 ? -14.550 -19.298 7.783 1.00 84.88 284 ARG A O 1
ATOM 2251 N N . SER A 1 285 ? -14.065 -21.299 8.681 1.00 88.38 285 SER A N 1
ATOM 2252 C CA . SER A 1 285 ? -13.502 -21.898 7.463 1.00 88.38 285 SER A CA 1
ATOM 2253 C C . SER A 1 285 ? -14.480 -21.917 6.288 1.00 88.38 285 SER A C 1
ATOM 2255 O O . SER A 1 285 ? -14.071 -21.662 5.160 1.00 88.38 285 SER A O 1
ATOM 2257 N N . THR A 1 286 ? -15.771 -22.153 6.539 1.00 89.94 286 THR A N 1
ATOM 2258 C CA . THR A 1 286 ? -16.803 -22.133 5.494 1.00 89.94 286 THR A CA 1
ATOM 2259 C C . THR A 1 286 ? -16.947 -20.740 4.889 1.00 89.94 286 THR A C 1
ATOM 2261 O O . THR A 1 286 ? -17.037 -20.600 3.675 1.00 89.94 286 THR A O 1
ATOM 2264 N N . LEU A 1 287 ? -16.913 -19.700 5.724 1.00 87.38 287 LEU A N 1
ATOM 2265 C CA . LEU A 1 287 ? -17.026 -18.317 5.268 1.00 87.38 287 LEU A CA 1
ATOM 2266 C C . LEU A 1 287 ? -15.770 -17.903 4.471 1.00 87.38 287 LEU A C 1
ATOM 2268 O O . LEU A 1 287 ? -15.917 -17.307 3.407 1.00 87.38 287 LEU A O 1
ATOM 2272 N N . VAL A 1 288 ? -14.560 -18.325 4.883 1.00 87.00 288 VAL A N 1
ATOM 2273 C CA . VAL A 1 288 ? -13.327 -18.137 4.079 1.00 87.00 288 VAL A CA 1
ATOM 2274 C C . VAL A 1 288 ? -13.470 -18.798 2.714 1.00 87.00 288 VAL A C 1
ATOM 2276 O O . VAL A 1 288 ? -13.159 -18.179 1.698 1.00 87.00 288 VAL A O 1
ATOM 2279 N N . ALA A 1 289 ? -13.940 -20.048 2.680 1.00 89.62 289 ALA A N 1
ATOM 2280 C CA . ALA A 1 289 ? -14.084 -20.807 1.444 1.00 89.62 289 ALA A CA 1
ATOM 2281 C C . ALA A 1 289 ? -15.082 -20.143 0.485 1.00 89.62 289 ALA A C 1
ATOM 2283 O O . ALA A 1 289 ? -14.786 -20.008 -0.698 1.00 89.62 289 ALA A O 1
ATOM 2284 N N . ILE A 1 290 ? -16.222 -19.664 0.997 1.00 89.88 290 ILE A N 1
ATOM 2285 C CA . ILE A 1 290 ? -17.230 -18.955 0.197 1.00 89.88 290 ILE A CA 1
ATOM 2286 C C . ILE A 1 290 ? -16.659 -17.661 -0.377 1.00 89.88 290 ILE A C 1
ATOM 2288 O O . ILE A 1 290 ? -16.806 -17.417 -1.569 1.00 89.88 290 ILE A O 1
ATOM 2292 N N . LEU A 1 291 ? -15.983 -16.844 0.431 1.00 84.69 291 LEU A N 1
ATOM 2293 C CA . LEU A 1 291 ? -15.375 -15.614 -0.077 1.00 84.69 291 LEU A CA 1
ATOM 2294 C C . LEU A 1 291 ? -14.267 -15.895 -1.081 1.00 84.69 291 LEU A C 1
ATOM 2296 O O . LEU A 1 291 ? -14.196 -15.220 -2.096 1.00 84.69 291 LEU A O 1
ATOM 2300 N N . SER A 1 292 ? -13.433 -16.903 -0.829 1.00 86.88 292 SER A N 1
ATOM 2301 C CA . SER A 1 292 ? -12.382 -17.307 -1.767 1.00 86.88 292 SER A CA 1
ATOM 2302 C C . SER A 1 292 ? -12.987 -17.770 -3.093 1.00 86.88 292 SER A C 1
ATOM 2304 O O . SER A 1 292 ? -12.467 -17.439 -4.154 1.00 86.88 292 SER A O 1
ATOM 2306 N N . PHE A 1 293 ? -14.118 -18.477 -3.045 1.00 90.38 293 PHE A N 1
ATOM 2307 C CA . PHE A 1 293 ? -14.868 -18.889 -4.228 1.00 90.38 293 PHE A CA 1
ATOM 2308 C C . PHE A 1 293 ? -15.511 -17.701 -4.961 1.00 90.38 293 PHE A C 1
ATOM 2310 O O . PHE A 1 293 ? -15.435 -17.625 -6.185 1.00 90.38 293 PHE A O 1
ATOM 2317 N N . LEU A 1 294 ? -16.082 -16.733 -4.238 1.00 87.88 294 LEU A N 1
ATOM 2318 C CA . LEU A 1 294 ? -16.595 -15.492 -4.829 1.00 87.88 294 LEU A CA 1
ATOM 2319 C C . LEU A 1 294 ? -15.473 -14.678 -5.483 1.00 87.88 294 LEU A C 1
ATOM 2321 O O . LEU A 1 294 ? -15.625 -14.244 -6.621 1.00 87.88 294 LEU A O 1
ATOM 2325 N N . SER A 1 295 ? -14.328 -14.531 -4.813 1.00 85.88 295 SER A N 1
ATOM 2326 C CA . SER A 1 295 ? -13.135 -13.896 -5.379 1.00 85.88 295 SER A CA 1
ATOM 2327 C C . SER A 1 295 ? -12.645 -14.636 -6.621 1.00 85.88 295 SER A C 1
ATOM 2329 O O . SER A 1 295 ? -12.319 -13.995 -7.612 1.00 85.88 295 SER A O 1
ATOM 2331 N N . PHE A 1 296 ? -12.654 -15.973 -6.618 1.00 89.56 296 PHE A N 1
ATOM 2332 C CA . PHE A 1 296 ? -12.326 -16.768 -7.801 1.00 89.56 296 PHE A CA 1
ATOM 2333 C C . PHE A 1 296 ? -13.262 -16.450 -8.974 1.00 89.56 296 PHE A C 1
ATOM 2335 O O . PHE A 1 296 ? -12.770 -16.168 -10.063 1.00 89.56 296 PHE A O 1
ATOM 2342 N N . ILE A 1 297 ? -14.583 -16.409 -8.753 1.00 92.19 297 ILE A N 1
ATOM 2343 C CA . ILE A 1 297 ? -15.565 -16.049 -9.792 1.00 92.19 297 ILE A CA 1
ATOM 2344 C C . ILE A 1 297 ? -15.306 -14.638 -10.333 1.00 92.19 297 ILE A C 1
ATOM 2346 O O . ILE A 1 297 ? -15.295 -14.439 -11.547 1.00 92.19 297 ILE A O 1
ATOM 2350 N N . LEU A 1 298 ? -15.052 -13.670 -9.450 1.00 87.12 298 LEU A N 1
ATOM 2351 C CA . LEU A 1 298 ? -14.726 -12.292 -9.834 1.00 87.12 298 LEU A CA 1
ATOM 2352 C C . LEU A 1 298 ? -13.399 -12.188 -10.600 1.00 87.12 298 LEU A C 1
ATOM 2354 O O . LEU A 1 298 ? -13.217 -11.251 -11.375 1.00 87.12 298 LEU A O 1
ATOM 2358 N N . CYS A 1 299 ? -12.493 -13.151 -10.416 1.00 87.94 299 CYS A N 1
ATOM 2359 C CA . CYS A 1 299 ? -11.217 -13.219 -11.118 1.00 87.94 299 CYS A CA 1
ATOM 2360 C C . CYS A 1 299 ? -11.292 -13.904 -12.498 1.00 87.94 299 CYS A C 1
ATOM 2362 O O . CYS A 1 299 ? -10.369 -13.743 -13.300 1.00 87.94 299 CYS A O 1
ATOM 2364 N N . ILE A 1 300 ? -12.374 -14.630 -12.817 1.00 91.12 300 ILE A N 1
ATOM 2365 C CA . ILE A 1 300 ? -12.539 -15.328 -14.110 1.00 91.12 300 ILE A CA 1
ATOM 2366 C C . ILE A 1 300 ? -12.344 -14.387 -15.314 1.00 91.12 300 ILE A C 1
ATOM 2368 O O . ILE A 1 300 ? -11.585 -14.755 -16.213 1.00 91.12 300 ILE A O 1
ATOM 2372 N N . PRO A 1 301 ? -12.920 -13.166 -15.350 1.00 91.94 301 PRO A N 1
ATOM 2373 C CA . PRO A 1 301 ? -12.731 -12.250 -16.476 1.00 91.94 301 PRO A CA 1
ATOM 2374 C C . PRO A 1 301 ? -11.266 -11.896 -16.760 1.00 91.94 301 PRO A C 1
ATOM 2376 O O . PRO A 1 301 ? -10.900 -11.683 -17.915 1.00 91.94 301 PRO A O 1
ATOM 2379 N N . TYR A 1 302 ? -10.410 -11.876 -15.732 1.00 86.00 302 TYR A N 1
ATOM 2380 C CA . TYR A 1 302 ? -8.976 -11.605 -15.884 1.00 86.00 302 TYR A CA 1
ATOM 2381 C C . TYR A 1 302 ? -8.196 -12.791 -16.464 1.00 86.00 302 TYR A C 1
ATOM 2383 O O . TYR A 1 302 ? -7.077 -12.606 -16.933 1.00 86.00 302 TYR A O 1
ATOM 2391 N N . SER A 1 303 ? -8.780 -13.992 -16.457 1.00 88.75 303 SER A N 1
ATOM 2392 C CA . SER A 1 303 ? -8.169 -15.203 -17.024 1.00 88.75 303 SER A CA 1
ATOM 2393 C C . SER A 1 303 ? -8.442 -15.366 -18.523 1.00 88.75 303 SER A C 1
ATOM 2395 O O . SER A 1 303 ? -7.832 -16.215 -19.169 1.00 88.75 303 SER A O 1
ATOM 2397 N N . PHE A 1 304 ? -9.361 -14.581 -19.096 1.00 91.00 304 PHE A N 1
ATOM 2398 C CA . PHE A 1 304 ? -9.614 -14.591 -20.537 1.00 91.00 304 PHE A CA 1
ATOM 2399 C C . PHE A 1 304 ? -8.478 -13.924 -21.319 1.00 91.00 304 PHE A C 1
ATOM 2401 O O . PHE A 1 304 ? -7.683 -13.167 -20.768 1.00 91.00 304 PHE A O 1
ATOM 2408 N N . GLN A 1 305 ? -8.433 -14.147 -22.636 1.00 82.06 305 GLN A N 1
ATOM 2409 C CA . GLN A 1 305 ? -7.423 -13.550 -23.520 1.00 82.06 305 GLN A CA 1
ATOM 2410 C C . GLN A 1 305 ? -7.410 -12.010 -23.450 1.00 82.06 305 GLN A C 1
ATOM 2412 O O . GLN A 1 305 ? -6.354 -11.391 -23.540 1.00 82.06 305 GLN A O 1
ATOM 2417 N N . SER A 1 306 ? -8.570 -11.386 -23.217 1.00 80.31 306 SER A N 1
ATOM 2418 C CA . SER A 1 306 ? -8.708 -9.939 -23.005 1.00 80.31 306 SER A CA 1
ATOM 2419 C C . SER A 1 306 ? -8.491 -9.493 -21.552 1.00 80.31 306 SER A C 1
ATOM 2421 O O . SER A 1 306 ? -8.550 -8.298 -21.257 1.00 80.31 306 SER A O 1
ATOM 2423 N N . GLY A 1 307 ? -8.262 -10.430 -20.632 1.00 81.94 307 GLY A N 1
ATOM 2424 C CA . GLY A 1 307 ? -8.188 -10.187 -19.195 1.00 81.94 307 GLY A CA 1
ATOM 2425 C C . GLY A 1 307 ? -7.053 -9.250 -18.792 1.00 81.94 307 GLY A C 1
ATOM 2426 O O . GLY A 1 307 ? -7.222 -8.453 -17.874 1.00 81.94 307 GLY A O 1
ATOM 2427 N N . VAL A 1 308 ? -5.941 -9.251 -19.537 1.00 78.12 308 VAL A N 1
ATOM 2428 C CA . VAL A 1 308 ? -4.824 -8.311 -19.332 1.00 78.12 308 VAL A CA 1
ATOM 2429 C C . VAL A 1 308 ? -5.267 -6.861 -19.548 1.00 78.12 308 VAL A C 1
ATOM 2431 O O . VAL A 1 308 ? -4.887 -5.990 -18.772 1.00 78.12 308 VAL A O 1
ATOM 2434 N N . TYR A 1 309 ? -6.120 -6.586 -20.540 1.00 80.00 309 TYR A N 1
ATOM 2435 C CA . TYR A 1 309 ? -6.635 -5.231 -20.770 1.00 80.00 309 TYR A CA 1
ATOM 2436 C C . TYR A 1 309 ? -7.583 -4.787 -19.660 1.00 80.00 309 TYR A C 1
ATOM 2438 O O . TYR A 1 309 ? -7.524 -3.635 -19.236 1.00 80.00 309 TYR A O 1
ATOM 2446 N N . LEU A 1 310 ? -8.427 -5.698 -19.163 1.00 83.19 310 LEU A N 1
ATOM 2447 C CA . LEU A 1 310 ? -9.285 -5.420 -18.013 1.00 83.19 310 LEU A CA 1
ATOM 2448 C C . LEU A 1 310 ? -8.442 -5.150 -16.761 1.00 83.19 310 LEU A C 1
ATOM 2450 O O . LEU A 1 310 ? -8.684 -4.166 -16.071 1.00 83.19 310 LEU A O 1
ATOM 2454 N N . TYR A 1 311 ? -7.421 -5.974 -16.510 1.00 83.06 311 TYR A N 1
ATOM 2455 C CA . TYR A 1 311 ? -6.454 -5.771 -15.431 1.00 83.06 311 TYR A CA 1
ATOM 2456 C C . TYR A 1 311 ? -5.810 -4.390 -15.520 1.00 83.06 311 TYR A C 1
ATOM 2458 O O . TYR A 1 311 ? -5.872 -3.624 -14.565 1.00 83.06 311 TYR A O 1
ATOM 2466 N N . MET A 1 312 ? -5.262 -4.036 -16.681 1.00 78.00 312 MET A N 1
ATOM 2467 C CA . MET A 1 312 ? -4.623 -2.740 -16.890 1.00 78.00 312 MET A CA 1
ATOM 2468 C C . MET A 1 312 ? -5.586 -1.563 -16.725 1.00 78.00 312 MET A C 1
ATOM 2470 O O . MET A 1 312 ? -5.202 -0.546 -16.150 1.00 78.00 312 MET A O 1
ATOM 2474 N N . LEU A 1 313 ? -6.825 -1.693 -17.210 1.00 82.38 313 LEU A N 1
ATOM 2475 C CA . LEU A 1 313 ? -7.859 -0.675 -17.044 1.00 82.38 313 LEU A CA 1
ATOM 2476 C C . LEU A 1 313 ? -8.134 -0.448 -15.555 1.00 82.38 313 LEU A C 1
ATOM 2478 O O . LEU A 1 313 ? -8.009 0.672 -15.068 1.00 82.38 313 LEU A O 1
ATOM 2482 N N . VAL A 1 314 ? -8.460 -1.513 -14.823 1.00 83.38 314 VAL A N 1
ATOM 2483 C CA . VAL A 1 314 ? -8.788 -1.438 -13.395 1.00 83.38 314 VAL A CA 1
ATOM 2484 C C . VAL A 1 314 ? -7.606 -0.889 -12.595 1.00 83.38 314 VAL A C 1
ATOM 2486 O O . VAL A 1 314 ? -7.785 0.048 -11.823 1.00 83.38 314 VAL A O 1
ATOM 2489 N N . ASN A 1 315 ? -6.400 -1.397 -12.847 1.00 80.19 315 ASN A N 1
ATOM 2490 C CA . ASN A 1 315 ? -5.154 -0.942 -12.233 1.00 80.19 315 ASN A CA 1
ATOM 2491 C C . ASN A 1 315 ? -4.952 0.567 -12.465 1.00 80.19 315 ASN A C 1
ATOM 2493 O O . ASN A 1 315 ? -4.975 1.346 -11.523 1.00 80.19 315 ASN A O 1
ATOM 2497 N N . SER A 1 316 ? -4.901 1.019 -13.723 1.00 80.81 316 SER A N 1
ATOM 2498 C CA . SER A 1 316 ? -4.633 2.427 -14.058 1.00 80.81 316 SER A CA 1
ATOM 2499 C C . SER A 1 316 ? -5.637 3.416 -13.452 1.00 80.81 316 SER A C 1
ATOM 2501 O O . SER A 1 316 ? -5.261 4.533 -13.090 1.00 80.81 316 SER A O 1
ATOM 2503 N N . TYR A 1 317 ? -6.913 3.036 -13.344 1.00 84.75 317 TYR A N 1
ATOM 2504 C CA . TYR A 1 317 ? -7.935 3.894 -12.743 1.00 84.75 317 TYR A CA 1
ATOM 2505 C C . TYR A 1 317 ? -7.944 3.849 -11.210 1.00 84.75 317 TYR A C 1
ATOM 2507 O O . TYR A 1 317 ? -8.242 4.869 -10.589 1.00 84.75 317 TYR A O 1
ATOM 2515 N N . LEU A 1 318 ? -7.588 2.726 -10.584 1.00 82.31 318 LEU A N 1
ATOM 2516 C CA . LEU A 1 318 ? -7.447 2.653 -9.128 1.00 82.31 318 LEU A CA 1
ATOM 2517 C C . LEU A 1 318 ? -6.237 3.460 -8.637 1.00 82.31 318 LEU A C 1
ATOM 2519 O O . LEU A 1 318 ? -6.380 4.229 -7.682 1.00 82.31 318 LEU A O 1
ATOM 2523 N N . ASP A 1 319 ? -5.095 3.394 -9.333 1.00 79.25 319 ASP A N 1
ATOM 2524 C CA . ASP A 1 319 ? -3.903 4.216 -9.051 1.00 79.25 319 ASP A CA 1
ATOM 2525 C C . ASP A 1 319 ? -4.237 5.706 -8.996 1.00 79.25 319 ASP A C 1
ATOM 2527 O O . ASP A 1 319 ? -3.742 6.440 -8.140 1.00 79.25 319 ASP A O 1
ATOM 2531 N N . ARG A 1 320 ? -5.121 6.161 -9.893 1.00 82.94 320 ARG A N 1
ATOM 2532 C CA . ARG A 1 320 ? -5.543 7.564 -9.980 1.00 82.94 320 ARG A CA 1
ATOM 2533 C C . ARG A 1 320 ? -6.200 8.070 -8.706 1.00 82.94 320 ARG A C 1
ATOM 2535 O O . ARG A 1 320 ? -6.119 9.263 -8.449 1.00 82.94 320 ARG A O 1
ATOM 2542 N N . LEU A 1 321 ? -6.850 7.212 -7.921 1.00 84.00 321 LEU A N 1
ATOM 2543 C CA . LEU A 1 321 ? -7.642 7.623 -6.756 1.00 84.00 321 LEU A CA 1
ATOM 2544 C C . LEU A 1 321 ? -6.992 7.286 -5.412 1.00 84.00 321 LEU A C 1
ATOM 2546 O O . LEU A 1 321 ? -7.565 7.605 -4.365 1.00 84.00 321 LEU A O 1
ATOM 2550 N N . ILE A 1 322 ? -5.783 6.717 -5.406 1.00 81.69 322 ILE A N 1
ATOM 2551 C CA . ILE A 1 322 ? -5.101 6.332 -4.163 1.00 81.69 322 ILE A CA 1
ATOM 2552 C C . ILE A 1 322 ? -4.884 7.520 -3.215 1.00 81.69 322 ILE A C 1
ATOM 2554 O O . ILE A 1 322 ? -5.024 7.382 -2.000 1.00 81.69 322 ILE A O 1
ATOM 2558 N N . PHE A 1 323 ? -4.642 8.721 -3.753 1.00 83.00 323 PHE A N 1
ATOM 2559 C CA . PHE A 1 323 ? -4.483 9.937 -2.950 1.00 83.00 323 PHE A CA 1
ATOM 2560 C C . PHE A 1 323 ? -5.741 10.264 -2.125 1.00 83.00 323 PHE A C 1
ATOM 2562 O O . PHE A 1 323 ? -5.625 10.761 -1.005 1.00 83.00 323 PHE A O 1
ATOM 2569 N N . THR A 1 324 ? -6.937 9.944 -2.636 1.00 85.38 324 THR A N 1
ATOM 2570 C CA . THR A 1 324 ? -8.201 10.160 -1.914 1.00 85.38 324 THR A CA 1
ATOM 2571 C C . THR A 1 324 ? -8.262 9.254 -0.690 1.00 85.38 324 THR A C 1
ATOM 2573 O O . THR A 1 324 ? -8.541 9.722 0.413 1.00 85.38 324 THR A O 1
ATOM 2576 N N . VAL A 1 325 ? -7.920 7.971 -0.853 1.00 82.25 325 VAL A N 1
ATOM 2577 C CA . VAL A 1 325 ? -7.842 7.005 0.256 1.00 82.25 325 VAL A CA 1
ATOM 2578 C C . VAL A 1 325 ? -6.824 7.469 1.301 1.00 82.25 325 VAL A C 1
ATOM 2580 O O . VAL A 1 325 ? -7.101 7.424 2.501 1.00 82.25 325 VAL A O 1
ATOM 2583 N N . ILE A 1 326 ? -5.679 7.992 0.851 1.00 85.62 326 ILE A N 1
ATOM 2584 C CA . ILE A 1 326 ? -4.632 8.534 1.721 1.00 85.62 326 ILE A CA 1
ATOM 2585 C C . ILE A 1 326 ? -5.166 9.686 2.567 1.00 85.62 326 ILE A C 1
ATOM 2587 O O . ILE 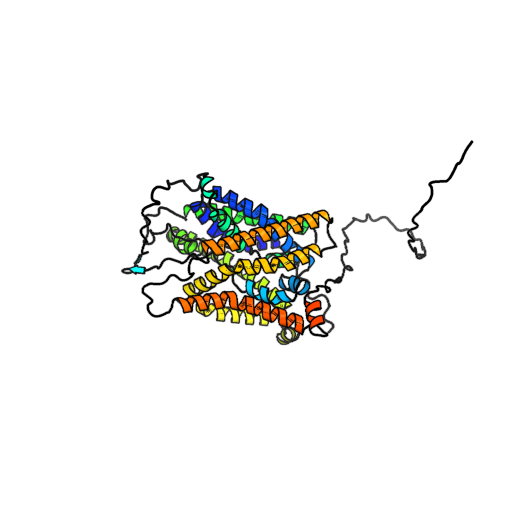A 1 326 ? -5.146 9.572 3.790 1.00 85.62 326 ILE A O 1
ATOM 2591 N N . ILE A 1 327 ? -5.704 10.741 1.955 1.00 86.69 327 ILE A N 1
ATOM 2592 C CA . ILE A 1 327 ? -6.214 11.925 2.670 1.00 86.69 327 ILE A CA 1
ATOM 2593 C C . ILE A 1 327 ? -7.261 11.536 3.714 1.00 86.69 327 ILE A C 1
ATOM 2595 O O . ILE A 1 327 ? -7.212 11.981 4.861 1.00 86.69 327 ILE A O 1
ATOM 2599 N N . VAL A 1 328 ? -8.176 10.651 3.330 1.00 86.81 328 VAL A N 1
ATOM 2600 C CA . VAL A 1 328 ? -9.266 10.187 4.188 1.00 86.81 328 VAL A CA 1
ATOM 2601 C C . VAL A 1 328 ? -8.742 9.383 5.376 1.00 86.81 328 VAL A C 1
ATOM 2603 O O . VAL A 1 328 ? -9.256 9.521 6.482 1.00 86.81 328 VAL A O 1
ATOM 2606 N N . SER A 1 329 ? -7.697 8.579 5.179 1.00 86.19 329 SER A N 1
ATOM 2607 C CA . SER A 1 329 ? -7.080 7.774 6.239 1.00 86.19 329 SER A CA 1
ATOM 2608 C C . SER A 1 329 ? -6.234 8.588 7.231 1.00 86.19 329 SER A C 1
ATOM 2610 O O . SER A 1 329 ? -6.062 8.163 8.375 1.00 86.19 329 SER A O 1
ATOM 2612 N N . ILE A 1 330 ? -5.728 9.770 6.846 1.00 88.00 330 ILE A N 1
ATOM 2613 C CA . ILE A 1 330 ? -4.880 10.606 7.718 1.00 88.00 330 ILE A CA 1
ATOM 2614 C C . ILE A 1 330 ? -5.656 11.027 8.962 1.00 88.00 330 ILE A C 1
ATOM 2616 O O . ILE A 1 330 ? -5.178 10.841 10.078 1.00 88.00 330 ILE A O 1
ATOM 2620 N N . VAL A 1 331 ? -6.867 11.556 8.773 1.00 86.00 331 VAL A N 1
ATOM 2621 C CA . VAL A 1 331 ? -7.698 12.116 9.850 1.00 86.00 331 VAL A CA 1
ATOM 2622 C C . VAL A 1 331 ? -7.920 11.122 10.997 1.00 86.00 331 VAL A C 1
ATOM 2624 O O . VAL A 1 331 ? -7.514 11.428 12.122 1.00 86.00 331 VAL A O 1
ATOM 2627 N N . PRO A 1 332 ? -8.494 9.921 10.774 1.00 86.69 332 PRO A N 1
ATOM 2628 C CA . PRO A 1 332 ? -8.700 8.970 11.855 1.00 86.69 332 PRO A CA 1
ATOM 2629 C C . PRO A 1 332 ? -7.372 8.491 12.450 1.00 86.69 332 PRO A C 1
ATOM 2631 O O . PRO A 1 332 ? -7.292 8.313 13.658 1.00 86.69 332 PRO A O 1
ATOM 2634 N N . THR A 1 333 ? -6.308 8.342 11.658 1.00 88.19 333 THR A N 1
ATOM 2635 C CA . THR A 1 333 ? -5.000 7.887 12.162 1.00 88.19 333 THR A CA 1
ATOM 2636 C C . THR A 1 333 ? -4.361 8.913 13.104 1.00 88.19 333 THR A C 1
ATOM 2638 O O . THR A 1 333 ? -3.889 8.540 14.179 1.00 88.19 333 THR A O 1
ATOM 2641 N N . VAL A 1 334 ? -4.407 10.206 12.757 1.00 87.12 334 VAL A N 1
ATOM 2642 C CA . VAL A 1 334 ? -3.947 11.304 13.627 1.00 87.12 334 VAL A CA 1
ATOM 2643 C C . VAL A 1 334 ? -4.780 11.350 14.906 1.00 87.12 334 VAL A C 1
ATOM 2645 O O . VAL A 1 334 ? -4.213 11.385 15.997 1.00 87.12 334 VAL A O 1
ATOM 2648 N N . ILE A 1 335 ? -6.113 11.292 14.799 1.00 85.88 335 ILE A N 1
ATOM 2649 C CA . ILE A 1 335 ? -7.009 11.293 15.968 1.00 85.88 335 ILE A CA 1
ATOM 2650 C C . ILE A 1 335 ? -6.692 10.106 16.884 1.00 85.88 335 ILE A C 1
ATOM 2652 O O . ILE A 1 335 ? -6.535 10.283 18.092 1.00 85.88 335 ILE A O 1
ATOM 2656 N N . GLY A 1 336 ? -6.551 8.908 16.314 1.00 84.56 336 GLY A N 1
ATOM 2657 C CA . GLY A 1 336 ? -6.207 7.697 17.053 1.00 84.56 336 GLY A CA 1
ATOM 2658 C C . GLY A 1 336 ? -4.851 7.769 17.726 1.00 84.56 336 GLY A C 1
ATOM 2659 O O . GLY A 1 336 ? -4.699 7.267 18.833 1.00 84.56 336 GLY A O 1
ATOM 2660 N N . TYR A 1 337 ? -3.875 8.422 17.098 1.00 84.44 337 TYR A N 1
ATOM 2661 C CA . TYR A 1 337 ? -2.559 8.612 17.691 1.00 84.44 337 TYR A CA 1
ATOM 2662 C C . TYR A 1 337 ? -2.578 9.639 18.833 1.00 84.44 337 TYR A C 1
ATOM 2664 O O . TYR A 1 337 ? -2.021 9.385 19.900 1.00 84.44 337 TYR A O 1
ATOM 2672 N N . ILE A 1 338 ? -3.261 10.775 18.652 1.00 82.75 338 ILE A N 1
ATOM 2673 C CA . ILE A 1 338 ? -3.369 11.836 19.668 1.00 82.75 338 ILE A CA 1
ATOM 2674 C C . ILE A 1 338 ? -4.123 11.343 20.908 1.00 82.75 338 ILE A C 1
ATOM 2676 O O . ILE A 1 338 ? -3.711 11.644 22.029 1.00 82.75 338 ILE A O 1
ATOM 2680 N N . LYS A 1 339 ? -5.188 10.549 20.726 1.00 81.56 339 LYS A N 1
ATOM 2681 C CA . LYS A 1 339 ? -6.002 10.004 21.828 1.00 81.56 339 LYS A CA 1
ATOM 2682 C C . LYS A 1 339 ? -5.269 8.974 22.703 1.00 81.56 339 LYS A C 1
ATOM 2684 O O . LYS A 1 339 ? -5.793 8.584 23.744 1.00 81.56 339 LYS A O 1
ATOM 2689 N N . GLN A 1 340 ? -4.059 8.543 22.343 1.00 79.19 340 GLN A N 1
ATOM 2690 C CA . GLN A 1 340 ? -3.255 7.644 23.176 1.00 79.19 340 GLN A CA 1
ATOM 2691 C C . GLN A 1 340 ? -2.700 8.396 24.393 1.00 79.19 340 GLN A C 1
ATOM 2693 O O . GLN A 1 340 ? -1.730 9.148 24.281 1.00 79.19 340 GLN A O 1
ATOM 2698 N N . ASN A 1 341 ? -3.297 8.175 25.566 1.00 64.94 341 ASN A N 1
ATOM 2699 C CA . ASN A 1 341 ? -2.863 8.790 26.830 1.00 64.94 341 ASN A CA 1
ATOM 2700 C C . ASN A 1 341 ? -1.858 7.944 27.632 1.00 64.94 341 ASN A C 1
ATOM 2702 O O . ASN A 1 341 ? -1.256 8.450 28.569 1.00 64.94 341 ASN A O 1
ATOM 2706 N N . LEU A 1 342 ? -1.657 6.673 27.275 1.00 58.75 342 LEU A N 1
ATOM 2707 C CA . LEU A 1 342 ? -1.130 5.673 28.215 1.00 58.75 342 LEU A CA 1
ATOM 2708 C C . LEU A 1 342 ? 0.382 5.397 28.163 1.00 58.75 342 LEU A C 1
ATOM 2710 O O . LEU A 1 342 ? 0.867 4.669 29.017 1.00 58.75 342 LEU A O 1
ATOM 2714 N N . MET A 1 343 ? 1.141 5.907 27.184 1.00 56.66 343 MET A N 1
ATOM 2715 C CA . MET A 1 343 ? 2.472 5.328 26.901 1.00 56.66 343 MET A CA 1
ATOM 2716 C C . MET A 1 343 ? 3.645 6.311 26.750 1.00 56.66 343 MET A C 1
ATOM 2718 O O . MET A 1 343 ? 4.780 5.849 26.660 1.00 56.66 343 MET A O 1
ATOM 2722 N N . TYR A 1 344 ? 3.433 7.634 26.678 1.00 63.50 344 TYR A N 1
ATOM 2723 C CA . TYR A 1 344 ? 4.505 8.558 26.270 1.00 63.50 344 TYR A CA 1
ATOM 2724 C C . TYR A 1 344 ? 4.436 9.949 26.895 1.00 63.50 344 TYR A C 1
ATOM 2726 O O . TYR A 1 344 ? 3.356 10.484 27.142 1.00 63.50 344 TYR A O 1
ATOM 2734 N N . LEU A 1 345 ? 5.618 10.561 27.037 1.00 81.12 345 LEU A N 1
ATOM 2735 C CA . LEU A 1 345 ? 5.774 11.992 27.284 1.00 81.12 345 LEU A CA 1
ATOM 2736 C C . LEU A 1 345 ? 5.022 12.782 26.204 1.00 81.12 345 LEU A C 1
ATOM 2738 O O . LEU A 1 345 ? 5.102 12.470 25.012 1.00 81.12 345 LEU A O 1
ATOM 2742 N N . LEU A 1 346 ? 4.321 13.837 26.624 1.00 84.19 346 LEU A N 1
ATOM 2743 C CA . LEU A 1 346 ? 3.482 14.664 25.753 1.00 84.19 346 LEU A CA 1
ATOM 2744 C C . LEU A 1 346 ? 4.254 15.211 24.536 1.00 84.19 346 LEU A C 1
ATOM 2746 O O . LEU A 1 346 ? 3.693 15.295 23.444 1.00 84.19 346 LEU A O 1
ATOM 2750 N N . LEU A 1 347 ? 5.553 15.488 24.708 1.00 86.44 347 LEU A N 1
ATOM 2751 C CA . LEU A 1 347 ? 6.452 15.954 23.651 1.00 86.44 347 LEU A CA 1
ATOM 2752 C C . LEU A 1 347 ? 6.716 14.895 22.569 1.00 86.44 347 LEU A C 1
ATOM 2754 O O . LEU A 1 347 ? 6.614 15.209 21.387 1.00 86.44 347 LEU A O 1
ATOM 2758 N N . GLU A 1 348 ? 7.009 13.642 22.941 1.00 85.69 348 GLU A N 1
ATOM 2759 C CA . GLU A 1 348 ? 7.251 12.561 21.966 1.00 85.69 348 GLU A CA 1
ATOM 2760 C C . GLU A 1 348 ? 5.986 12.300 21.135 1.00 85.69 348 GLU A C 1
ATOM 2762 O O . GLU A 1 348 ? 6.049 12.112 19.919 1.00 85.69 348 GLU A O 1
ATOM 2767 N N . ARG A 1 349 ? 4.810 12.371 21.773 1.00 85.38 349 ARG A N 1
ATOM 2768 C CA . ARG A 1 349 ? 3.517 12.266 21.086 1.00 85.38 349 ARG A CA 1
ATOM 2769 C C . ARG A 1 349 ? 3.293 13.427 20.116 1.00 85.38 349 ARG A C 1
ATOM 2771 O O . ARG A 1 349 ? 2.913 13.177 18.974 1.00 85.38 349 ARG A O 1
ATOM 2778 N N . ALA A 1 350 ? 3.536 14.664 20.546 1.00 87.19 350 ALA A N 1
ATOM 2779 C CA . ALA A 1 350 ? 3.381 15.842 19.697 1.00 87.19 350 ALA A CA 1
ATOM 2780 C C . ALA A 1 350 ? 4.329 15.794 18.489 1.00 87.19 350 ALA A C 1
ATOM 2782 O O . ALA A 1 350 ? 3.880 15.970 17.359 1.00 87.19 350 ALA A O 1
ATOM 2783 N N . LEU A 1 351 ? 5.606 15.467 18.711 1.00 90.88 351 LEU A N 1
ATOM 2784 C CA . LEU A 1 351 ? 6.614 15.393 17.655 1.00 90.88 351 LEU A CA 1
ATOM 2785 C C . LEU A 1 351 ? 6.296 14.290 16.641 1.00 90.88 351 LEU A C 1
ATOM 2787 O O . LEU A 1 351 ? 6.326 14.541 15.440 1.00 90.88 351 LEU A O 1
ATOM 2791 N N . MET A 1 352 ? 5.929 13.089 17.099 1.00 90.00 352 MET A N 1
ATOM 2792 C CA . MET A 1 352 ? 5.572 11.992 16.192 1.00 90.00 352 MET A CA 1
ATOM 2793 C C . MET A 1 352 ? 4.260 12.253 15.451 1.00 90.00 352 MET A C 1
ATOM 2795 O O . MET A 1 352 ? 4.159 11.917 14.275 1.00 90.00 352 MET A O 1
ATOM 2799 N N . SER A 1 353 ? 3.268 12.878 16.096 1.00 88.62 353 SER A N 1
ATOM 2800 C CA . SER A 1 353 ? 2.023 13.276 15.426 1.00 88.62 353 SER A CA 1
ATOM 2801 C C . SER A 1 353 ? 2.280 14.341 14.363 1.00 88.62 353 SER A C 1
ATOM 2803 O O . SER A 1 353 ? 1.702 14.270 13.280 1.00 88.62 353 SER A O 1
ATOM 2805 N N . LEU A 1 354 ? 3.149 15.312 14.658 1.00 91.12 354 LEU A N 1
ATOM 2806 C CA . LEU A 1 354 ? 3.561 16.340 13.709 1.00 91.12 354 LEU A CA 1
ATOM 2807 C C . LEU A 1 354 ? 4.325 15.717 12.540 1.00 91.12 354 LEU A C 1
ATOM 2809 O O . LEU A 1 354 ? 4.004 16.001 11.391 1.00 91.12 354 LEU A O 1
ATOM 2813 N N . TRP A 1 355 ? 5.282 14.828 12.817 1.00 94.56 355 TRP A N 1
ATOM 2814 C CA . TRP A 1 355 ? 6.071 14.162 11.783 1.00 94.56 355 TRP A CA 1
ATOM 2815 C C . TRP A 1 355 ? 5.198 13.273 10.890 1.00 94.56 355 TRP A C 1
ATOM 2817 O O . TRP A 1 355 ? 5.279 13.367 9.667 1.00 94.56 355 TRP A O 1
ATOM 2827 N N . TYR A 1 356 ? 4.302 12.475 11.474 1.00 93.38 356 TYR A N 1
ATOM 2828 C CA . TYR A 1 356 ? 3.329 11.669 10.734 1.00 93.38 356 TYR A CA 1
ATOM 2829 C C . TYR A 1 356 ? 2.374 12.528 9.894 1.00 93.38 356 TYR A C 1
ATOM 2831 O O . TYR A 1 356 ? 2.175 12.251 8.708 1.00 93.38 356 TYR A O 1
ATOM 2839 N N . GLY A 1 357 ? 1.804 13.579 10.492 1.00 90.69 357 GLY A N 1
ATOM 2840 C CA . GLY A 1 357 ? 0.876 14.488 9.822 1.00 90.69 357 GLY A CA 1
ATOM 2841 C C . GLY A 1 357 ? 1.535 15.218 8.653 1.00 90.69 357 GLY A C 1
ATOM 2842 O O . GLY A 1 357 ? 1.004 15.193 7.544 1.00 90.69 357 GLY A O 1
ATOM 2843 N N . ALA A 1 358 ? 2.725 15.786 8.869 1.00 93.81 358 ALA A N 1
ATOM 2844 C CA . ALA A 1 358 ? 3.508 16.447 7.829 1.00 93.81 358 ALA A CA 1
ATOM 2845 C C . ALA A 1 358 ? 3.899 15.472 6.711 1.00 93.81 358 ALA A C 1
ATOM 2847 O O . ALA A 1 358 ? 3.704 15.780 5.539 1.00 93.81 358 ALA A O 1
ATOM 2848 N N . SER A 1 359 ? 4.370 14.270 7.059 1.00 94.88 359 SER A N 1
ATOM 2849 C CA . SER A 1 359 ? 4.744 13.248 6.071 1.00 94.88 359 SER A CA 1
ATOM 2850 C C . SER A 1 359 ? 3.566 12.839 5.201 1.00 94.88 359 SER A C 1
ATOM 2852 O O . SER A 1 359 ? 3.680 12.781 3.980 1.00 94.88 359 SER A O 1
ATOM 2854 N N . SER A 1 360 ? 2.409 12.603 5.817 1.00 92.38 360 SER A N 1
ATOM 2855 C CA . SER A 1 360 ? 1.216 12.186 5.087 1.00 92.38 360 SER A CA 1
ATOM 2856 C C . SER A 1 360 ? 0.657 13.310 4.209 1.00 92.38 360 SER A C 1
ATOM 2858 O O . SER A 1 360 ? 0.199 13.040 3.100 1.00 92.38 360 SER A O 1
ATOM 2860 N N . LEU A 1 361 ? 0.734 14.568 4.664 1.00 91.75 361 LEU A N 1
ATOM 2861 C CA . LEU A 1 361 ? 0.341 15.740 3.878 1.00 91.75 361 LEU A CA 1
ATOM 2862 C C . LEU A 1 361 ? 1.260 15.941 2.665 1.00 91.75 361 LEU A C 1
ATOM 2864 O O . LEU A 1 361 ? 0.765 16.172 1.565 1.00 91.75 361 LEU A O 1
ATOM 2868 N N . VAL A 1 362 ? 2.579 15.814 2.848 1.00 94.56 362 VAL A N 1
ATOM 2869 C CA . VAL A 1 362 ? 3.555 15.916 1.752 1.00 94.56 362 VAL A CA 1
ATOM 2870 C C . VAL A 1 362 ? 3.333 14.802 0.732 1.00 94.56 362 VAL A C 1
ATOM 2872 O O . VAL A 1 362 ? 3.249 15.088 -0.458 1.00 94.56 362 VAL A O 1
ATOM 2875 N N . ILE A 1 363 ? 3.145 13.556 1.177 1.00 93.50 363 ILE A N 1
ATOM 2876 C CA . ILE A 1 363 ? 2.819 12.433 0.287 1.00 93.50 363 ILE A CA 1
ATOM 2877 C C . ILE A 1 363 ? 1.527 12.702 -0.490 1.00 93.50 363 ILE A C 1
ATOM 2879 O O . ILE A 1 363 ? 1.495 12.511 -1.705 1.00 93.50 363 ILE A O 1
ATOM 2883 N N . ALA A 1 364 ? 0.471 13.176 0.177 1.00 91.25 364 ALA A N 1
ATOM 2884 C CA . ALA A 1 364 ? -0.783 13.514 -0.490 1.00 91.25 364 ALA A CA 1
ATOM 2885 C C . ALA A 1 364 ? -0.587 14.620 -1.541 1.00 91.25 364 ALA A C 1
ATOM 2887 O O . ALA A 1 364 ? -1.076 14.486 -2.660 1.00 91.25 364 ALA A O 1
ATOM 2888 N N . ALA A 1 365 ? 0.172 15.673 -1.222 1.00 93.81 365 ALA A N 1
ATOM 2889 C CA . ALA A 1 365 ? 0.481 16.753 -2.156 1.00 93.81 365 ALA A CA 1
ATOM 2890 C C . ALA A 1 365 ? 1.296 16.262 -3.365 1.00 93.81 365 ALA A C 1
ATOM 2892 O O . ALA A 1 365 ? 0.969 16.598 -4.503 1.00 93.81 365 ALA A O 1
ATOM 2893 N N . MET A 1 366 ? 2.310 15.421 -3.135 1.00 93.81 366 MET A N 1
ATOM 2894 C CA . MET A 1 366 ? 3.104 14.791 -4.194 1.00 93.81 366 MET A CA 1
ATOM 2895 C C . MET A 1 366 ? 2.233 13.919 -5.106 1.00 93.81 366 MET A C 1
ATOM 2897 O O . MET A 1 366 ? 2.379 13.978 -6.322 1.00 93.81 366 MET A O 1
ATOM 2901 N N . LEU A 1 367 ? 1.286 13.157 -4.554 1.00 90.81 367 LEU A N 1
ATOM 2902 C CA . LEU A 1 367 ? 0.376 12.327 -5.348 1.00 90.81 367 LEU A CA 1
ATOM 2903 C C . LEU A 1 367 ? -0.673 13.136 -6.110 1.00 90.81 367 LEU A C 1
ATOM 2905 O O . LEU A 1 367 ? -0.995 12.778 -7.237 1.00 90.81 367 LEU A O 1
ATOM 2909 N N . ILE A 1 368 ? -1.184 14.229 -5.537 1.00 91.12 368 ILE A N 1
ATOM 2910 C CA . ILE A 1 368 ? -2.063 15.162 -6.258 1.00 91.12 368 ILE A CA 1
ATOM 2911 C C . ILE A 1 368 ? -1.299 15.791 -7.424 1.00 91.12 368 ILE A C 1
ATOM 2913 O O . ILE A 1 368 ? -1.825 15.849 -8.533 1.00 91.12 368 ILE A O 1
ATOM 2917 N N . TYR A 1 369 ? -0.054 16.218 -7.200 1.00 91.69 369 TYR A N 1
ATOM 2918 C CA . TYR A 1 369 ? 0.814 16.723 -8.262 1.00 91.69 369 TYR A CA 1
ATOM 2919 C C . TYR A 1 369 ? 1.067 15.653 -9.330 1.00 91.69 369 TYR A C 1
ATOM 2921 O O . TYR A 1 369 ? 0.904 15.919 -10.520 1.00 91.69 369 TYR A O 1
ATOM 2929 N N . TYR A 1 370 ? 1.396 14.428 -8.909 1.00 88.12 370 TYR A N 1
ATOM 2930 C CA . TYR A 1 370 ? 1.597 13.301 -9.812 1.00 88.12 370 TYR A CA 1
ATOM 2931 C C . TYR A 1 370 ? 0.355 13.048 -10.669 1.00 88.12 370 TYR A C 1
ATOM 2933 O O . TYR A 1 370 ? 0.447 12.960 -11.892 1.00 88.12 370 TYR A O 1
ATOM 2941 N N . PHE A 1 371 ? -0.815 13.015 -10.034 1.00 86.62 371 PHE A N 1
ATOM 2942 C CA . PHE A 1 371 ? -2.092 12.867 -10.709 1.00 86.62 371 PHE A CA 1
ATOM 2943 C C . PHE A 1 371 ? -2.335 14.004 -11.706 1.00 86.62 371 PHE A C 1
ATOM 2945 O O . PHE A 1 371 ? -2.599 13.731 -12.871 1.00 86.62 371 PHE A O 1
ATOM 2952 N N . ALA A 1 372 ? -2.199 15.262 -11.289 1.00 87.69 372 ALA A N 1
ATOM 2953 C CA . ALA A 1 372 ? -2.489 16.423 -12.126 1.00 87.69 372 ALA A CA 1
ATOM 2954 C C . ALA A 1 372 ? -1.561 16.539 -13.347 1.00 87.69 372 ALA A C 1
ATOM 2956 O O . ALA A 1 372 ? -2.020 16.921 -14.421 1.00 87.69 372 ALA A O 1
ATOM 2957 N N . VAL A 1 373 ? -0.275 16.208 -13.192 1.00 86.50 373 VAL A N 1
ATOM 2958 C CA . VAL A 1 373 ? 0.744 16.408 -14.235 1.00 86.50 373 VAL A CA 1
ATOM 2959 C C . VAL A 1 373 ? 0.947 15.169 -15.104 1.00 86.50 373 VAL A C 1
ATOM 2961 O O . VAL A 1 373 ? 1.023 15.290 -16.323 1.00 86.50 373 VAL A O 1
ATOM 2964 N N . TYR A 1 374 ? 1.029 13.979 -14.507 1.00 79.50 374 TYR A N 1
ATOM 2965 C CA . TYR A 1 374 ? 1.441 12.767 -15.226 1.00 79.50 374 TYR A CA 1
ATOM 2966 C C . TYR A 1 374 ? 0.293 11.820 -15.558 1.00 79.50 374 TYR A C 1
ATOM 2968 O O . TYR A 1 374 ? 0.450 10.979 -16.437 1.00 79.50 374 TYR A O 1
ATOM 2976 N N . VAL A 1 375 ? -0.849 11.916 -14.872 1.00 79.75 375 VAL A N 1
ATOM 2977 C CA . VAL A 1 375 ? -1.905 10.898 -14.999 1.00 79.75 375 VAL A CA 1
ATOM 2978 C C . VAL A 1 375 ? -3.190 11.452 -15.601 1.00 79.75 375 VAL A C 1
ATOM 2980 O O . VAL A 1 375 ? -3.756 10.848 -16.509 1.00 79.75 375 VAL A O 1
ATOM 2983 N N . TYR A 1 376 ? -3.667 12.597 -15.124 1.00 78.81 376 TYR A N 1
ATOM 2984 C CA . TYR A 1 376 ? -4.899 13.230 -15.584 1.00 78.81 376 TYR A CA 1
ATOM 2985 C C . TYR A 1 376 ? -4.854 13.634 -17.067 1.00 78.81 376 TYR A C 1
ATOM 2987 O O . TYR A 1 376 ? -5.821 13.329 -17.765 1.00 78.81 376 TYR A O 1
ATOM 2995 N N . PRO A 1 377 ? -3.759 14.222 -17.596 1.00 75.19 377 PRO A N 1
ATOM 2996 C CA . PRO A 1 377 ? -3.709 14.644 -18.999 1.00 75.19 377 PRO A CA 1
ATOM 2997 C C . PRO A 1 377 ? -3.704 13.480 -19.996 1.00 75.19 377 PRO A C 1
ATOM 2999 O O . PRO A 1 377 ? -4.025 13.672 -21.167 1.00 75.19 377 PRO A O 1
ATOM 3002 N N . PHE A 1 378 ? -3.341 12.275 -19.549 1.00 73.00 378 PHE A N 1
ATOM 3003 C CA . PHE A 1 378 ? -3.171 11.115 -20.415 1.00 73.00 378 PHE A CA 1
ATOM 3004 C C . PHE A 1 378 ? -4.290 10.095 -20.162 1.00 73.00 378 PHE A C 1
ATOM 3006 O O . PHE A 1 378 ? -4.412 9.575 -19.046 1.00 73.00 378 PHE A O 1
ATOM 3013 N N . PRO A 1 379 ? -5.126 9.767 -21.164 1.00 66.50 379 PRO A N 1
ATOM 3014 C CA . PRO A 1 379 ? -6.132 8.727 -21.003 1.00 66.50 379 PRO A CA 1
ATOM 3015 C C . PRO A 1 379 ? -5.453 7.381 -20.716 1.00 66.50 379 PRO A C 1
ATOM 3017 O O . PRO A 1 379 ? -4.442 7.031 -21.320 1.00 66.50 379 PRO A O 1
ATOM 3020 N N . ALA A 1 380 ? -6.016 6.617 -19.776 1.00 63.81 380 ALA A N 1
ATOM 3021 C CA . ALA A 1 380 ? -5.489 5.306 -19.389 1.00 63.81 380 ALA A CA 1
ATOM 3022 C C . ALA A 1 380 ? -5.559 4.279 -20.531 1.00 63.81 380 ALA A C 1
ATOM 3024 O O . ALA A 1 380 ? -4.775 3.333 -20.580 1.00 63.81 380 ALA A O 1
ATOM 3025 N N . THR A 1 381 ? -6.511 4.456 -21.449 1.00 60.78 381 THR A N 1
ATOM 3026 C CA . THR A 1 381 ? -6.683 3.585 -22.605 1.00 60.78 381 THR A CA 1
ATOM 3027 C C . THR A 1 381 ? -6.020 4.213 -23.819 1.00 60.78 381 THR A C 1
ATOM 3029 O O . THR A 1 381 ? -6.346 5.331 -24.218 1.00 60.78 381 THR A O 1
ATOM 3032 N N . ILE A 1 382 ? -5.085 3.483 -24.428 1.00 56.06 382 ILE A N 1
ATOM 3033 C CA . ILE A 1 382 ? -4.625 3.848 -25.762 1.00 56.06 382 ILE A CA 1
ATOM 3034 C C . ILE A 1 382 ? -5.773 3.631 -26.727 1.00 56.06 382 ILE A C 1
ATOM 3036 O O . ILE A 1 382 ? -6.389 2.564 -26.780 1.00 56.06 382 ILE A O 1
ATOM 3040 N N . ARG A 1 383 ? -6.047 4.695 -27.474 1.00 53.69 383 ARG A N 1
ATOM 3041 C CA . ARG A 1 383 ? -6.873 4.683 -28.667 1.00 53.69 383 ARG A CA 1
ATOM 3042 C C . ARG A 1 383 ? -6.190 3.729 -29.638 1.00 53.69 383 ARG A C 1
ATOM 3044 O O . ARG A 1 383 ? -5.195 4.104 -30.242 1.00 53.69 383 ARG A O 1
ATOM 3051 N N . ASP A 1 384 ? -6.660 2.489 -29.722 1.00 53.41 384 ASP A N 1
ATOM 3052 C CA . ASP A 1 384 ? -6.316 1.654 -30.863 1.00 53.41 384 ASP A CA 1
ATOM 3053 C C . ASP A 1 384 ? -6.981 2.322 -32.073 1.00 53.41 384 ASP A C 1
ATOM 3055 O O . ASP A 1 384 ? -8.215 2.348 -32.133 1.00 53.41 384 ASP A O 1
ATOM 3059 N N . PRO A 1 385 ? -6.211 2.937 -32.987 1.00 52.91 385 PRO A N 1
ATOM 3060 C CA . PRO A 1 385 ? -6.783 3.667 -34.110 1.00 52.91 385 PRO A CA 1
ATOM 3061 C C . PRO A 1 385 ? -7.588 2.751 -35.042 1.00 52.91 385 PRO A C 1
ATOM 3063 O O . PRO A 1 385 ? -8.359 3.260 -35.846 1.00 52.91 385 PRO A O 1
ATOM 3066 N N . LYS A 1 386 ? -7.437 1.422 -34.929 1.00 53.47 386 LYS A N 1
ATOM 3067 C CA . LYS A 1 386 ? -8.160 0.429 -35.734 1.00 53.47 386 LYS A CA 1
ATOM 3068 C C . LYS A 1 386 ? -9.427 -0.108 -35.062 1.00 53.47 386 LYS A C 1
ATOM 3070 O O . LYS A 1 386 ? -10.221 -0.778 -35.717 1.00 53.47 386 LYS A O 1
ATOM 3075 N N . ALA A 1 387 ? -9.644 0.163 -33.775 1.00 58.59 387 ALA A N 1
ATOM 3076 C CA . ALA A 1 387 ? -10.840 -0.278 -33.063 1.00 58.59 387 ALA A CA 1
ATOM 3077 C C . ALA A 1 387 ? -12.002 0.706 -33.299 1.00 58.59 387 ALA A C 1
ATOM 3079 O O . ALA A 1 387 ? -12.431 1.404 -32.385 1.00 58.59 387 ALA A O 1
ATOM 3080 N N . GLU A 1 388 ? -12.521 0.754 -34.528 1.00 54.66 388 GLU A N 1
ATOM 3081 C CA . GLU A 1 388 ? -13.581 1.686 -34.962 1.00 54.66 388 GLU A CA 1
ATOM 3082 C C . GLU A 1 388 ? -14.954 1.474 -34.280 1.00 54.66 388 GLU A C 1
ATOM 3084 O O . GLU A 1 388 ? -15.874 2.255 -34.497 1.00 54.66 388 GLU A O 1
ATOM 3089 N N . GLY A 1 389 ? -15.124 0.446 -33.439 1.00 58.75 389 GLY A N 1
ATOM 3090 C CA . GLY A 1 389 ? -16.443 0.041 -32.929 1.00 58.75 389 GLY A CA 1
ATOM 3091 C C . GLY A 1 389 ? -16.798 0.440 -31.493 1.00 58.75 389 GLY A C 1
ATOM 3092 O O . GLY A 1 389 ? -17.976 0.426 -31.148 1.00 58.75 389 GLY A O 1
ATOM 3093 N N . ALA A 1 390 ? -15.828 0.774 -30.636 1.00 61.84 390 ALA A N 1
ATOM 3094 C CA . ALA A 1 390 ? -16.102 1.144 -29.244 1.00 61.84 390 ALA A CA 1
ATOM 3095 C C . ALA A 1 390 ? -15.701 2.598 -29.017 1.00 61.84 390 ALA A C 1
ATOM 3097 O O . ALA A 1 390 ? -14.532 2.945 -29.212 1.00 61.84 390 ALA A O 1
ATOM 3098 N N . SER A 1 391 ? -16.651 3.436 -28.592 1.00 68.00 391 SER A N 1
ATOM 3099 C CA . SER A 1 391 ? -16.332 4.817 -28.254 1.00 68.00 391 SER A CA 1
ATOM 3100 C C . SER A 1 391 ? -15.268 4.813 -27.149 1.00 68.00 391 SER A C 1
ATOM 3102 O O . SER A 1 391 ? -15.327 4.031 -26.194 1.00 68.00 391 SER A O 1
ATOM 3104 N N . SER A 1 392 ? -14.237 5.647 -27.292 1.00 73.94 392 SER A N 1
ATOM 3105 C CA . SER A 1 392 ? -13.207 5.820 -26.257 1.00 73.94 392 SER A CA 1
ATOM 3106 C C . SER A 1 392 ? -13.811 6.155 -24.895 1.00 73.94 392 SER A C 1
ATOM 3108 O O . SER A 1 392 ? -13.211 5.869 -23.859 1.00 73.94 392 SER A O 1
ATOM 3110 N N . ASP A 1 393 ? -15.002 6.735 -24.920 1.00 81.88 393 ASP A N 1
ATOM 3111 C CA . ASP A 1 393 ? -15.699 7.302 -23.785 1.00 81.88 393 ASP A CA 1
ATOM 3112 C C . ASP A 1 393 ? -16.287 6.186 -22.914 1.00 81.88 393 ASP A C 1
ATOM 3114 O O . ASP A 1 393 ? -16.108 6.219 -21.698 1.00 81.88 393 ASP A O 1
ATOM 3118 N N . ASP A 1 394 ? -16.829 5.115 -23.508 1.00 84.62 394 ASP A N 1
ATOM 3119 C CA . ASP A 1 394 ? -17.388 3.977 -22.761 1.00 84.62 394 ASP A CA 1
ATOM 3120 C C . ASP A 1 394 ? -16.342 3.299 -21.865 1.00 84.62 394 ASP A C 1
ATOM 3122 O O . ASP A 1 394 ? -16.602 2.968 -20.704 1.00 84.62 394 ASP A O 1
ATOM 3126 N N . ARG A 1 395 ? -15.118 3.124 -22.380 1.00 80.44 395 ARG A N 1
ATOM 3127 C CA . ARG A 1 395 ? -14.015 2.511 -21.619 1.00 80.44 395 ARG A CA 1
ATOM 3128 C C . ARG A 1 395 ? -13.567 3.400 -20.465 1.00 80.44 395 ARG A C 1
ATOM 3130 O O . ARG A 1 395 ? -13.246 2.891 -19.390 1.00 80.44 395 ARG A O 1
ATOM 3137 N N . GLN A 1 396 ? -13.543 4.714 -20.680 1.00 84.81 396 GLN A N 1
ATOM 3138 C CA . GLN A 1 396 ? -13.193 5.669 -19.633 1.00 84.81 396 GLN A CA 1
ATOM 3139 C C . GLN A 1 396 ? -14.281 5.745 -18.563 1.00 84.81 396 GLN A C 1
ATOM 3141 O O . GLN A 1 396 ? -13.958 5.738 -17.376 1.00 84.81 396 GLN A O 1
ATOM 3146 N N . CYS A 1 397 ? -15.554 5.753 -18.964 1.00 88.56 397 CYS A N 1
ATOM 3147 C CA . CYS A 1 397 ? -16.693 5.692 -18.054 1.00 88.56 397 CYS A CA 1
ATOM 3148 C C . CYS A 1 397 ? -16.650 4.425 -17.200 1.00 88.56 397 CYS A C 1
ATOM 3150 O O . CYS A 1 397 ? -16.807 4.520 -15.985 1.00 88.56 397 CYS A O 1
ATOM 3152 N N . LEU A 1 398 ? -16.366 3.262 -17.797 1.00 88.50 398 LEU A N 1
ATOM 3153 C CA . LEU A 1 398 ? -16.208 2.015 -17.051 1.00 88.50 398 LEU A CA 1
ATOM 3154 C C . LEU A 1 398 ? -15.042 2.093 -16.056 1.00 88.50 398 LEU A C 1
ATOM 3156 O O . LEU A 1 398 ? -15.213 1.736 -14.894 1.00 88.50 398 LEU A O 1
ATOM 3160 N N . GLY A 1 399 ? -13.877 2.588 -16.482 1.00 86.56 399 GLY A N 1
ATOM 3161 C CA . GLY A 1 399 ? -12.709 2.741 -15.610 1.00 86.56 399 GLY A CA 1
ATOM 3162 C C . GLY A 1 399 ? -12.976 3.660 -14.413 1.00 86.56 399 GLY A C 1
ATOM 3163 O O . GLY A 1 399 ? -12.714 3.287 -13.268 1.00 86.56 399 GLY A O 1
ATOM 3164 N N . TRP A 1 400 ? -13.578 4.827 -14.654 1.00 89.50 400 TRP A N 1
ATOM 3165 C CA . TRP A 1 400 ? -13.982 5.749 -13.591 1.00 89.50 400 TRP A CA 1
ATOM 3166 C C . TRP A 1 400 ? -15.080 5.172 -12.702 1.00 89.50 400 TRP A C 1
ATOM 3168 O O . TRP A 1 400 ? -15.023 5.357 -11.490 1.00 89.50 400 TRP A O 1
ATOM 3178 N N . PHE A 1 401 ? -16.049 4.448 -13.262 1.00 90.50 401 PHE A N 1
ATOM 3179 C CA . PHE A 1 401 ? -17.087 3.782 -12.480 1.00 90.50 401 PHE A CA 1
ATOM 3180 C C . PHE A 1 401 ? -16.491 2.727 -11.546 1.00 90.50 401 PHE A C 1
ATOM 3182 O O . PHE A 1 401 ? -16.844 2.691 -10.369 1.00 90.50 401 PHE A O 1
ATOM 3189 N N . VAL A 1 402 ? -15.546 1.920 -12.039 1.00 85.38 402 VAL A N 1
ATOM 3190 C CA . VAL A 1 402 ? -14.844 0.926 -11.220 1.00 85.38 402 VAL A CA 1
ATOM 3191 C C . VAL A 1 402 ? -14.045 1.603 -10.112 1.00 85.38 402 VAL A C 1
ATOM 3193 O O . VAL A 1 402 ? -14.117 1.141 -8.984 1.00 85.38 402 VAL A O 1
ATOM 3196 N N . ALA A 1 403 ? -13.330 2.695 -10.390 1.00 84.50 403 ALA A N 1
ATOM 3197 C CA . ALA A 1 403 ? -12.470 3.326 -9.390 1.00 84.50 403 ALA A CA 1
ATOM 3198 C C . ALA A 1 403 ? -13.227 4.216 -8.384 1.00 84.50 403 ALA A C 1
ATOM 3200 O O . ALA A 1 403 ? -13.004 4.128 -7.177 1.00 84.50 403 ALA A O 1
ATOM 3201 N N . VAL A 1 404 ? -14.126 5.081 -8.861 1.00 88.00 404 VAL A N 1
ATOM 3202 C CA . VAL A 1 404 ? -14.868 6.050 -8.034 1.00 88.00 404 VAL A CA 1
ATOM 3203 C C . VAL A 1 404 ? -16.056 5.396 -7.348 1.00 88.00 404 VAL A C 1
ATOM 3205 O O . VAL A 1 404 ? -16.340 5.702 -6.185 1.00 88.00 404 VAL A O 1
ATOM 3208 N N . GLY A 1 405 ? -16.765 4.524 -8.071 1.00 87.12 405 GLY A N 1
ATOM 3209 C CA . GLY A 1 405 ? -18.053 3.975 -7.659 1.00 87.12 405 GLY A CA 1
ATOM 3210 C C . GLY A 1 405 ? -18.010 3.445 -6.235 1.00 87.12 405 GLY A C 1
ATOM 3211 O O . GLY A 1 405 ? -18.830 3.862 -5.416 1.00 87.12 405 GLY A O 1
ATOM 3212 N N . PRO A 1 406 ? -17.021 2.622 -5.874 1.00 81.38 406 PRO A N 1
ATOM 3213 C CA . PRO A 1 406 ? -17.065 2.038 -4.550 1.00 81.38 406 PRO A CA 1
ATOM 3214 C C . PRO A 1 406 ? -16.415 2.898 -3.449 1.00 81.38 406 PRO A C 1
ATOM 3216 O O . PRO A 1 406 ? -16.718 2.682 -2.277 1.00 81.38 406 PRO A O 1
ATOM 3219 N N . ILE A 1 407 ? -15.616 3.923 -3.786 1.00 84.06 407 ILE A N 1
ATOM 3220 C CA . ILE A 1 407 ? -15.252 4.986 -2.829 1.00 84.06 407 ILE A CA 1
ATOM 3221 C C . ILE A 1 407 ? -16.520 5.743 -2.432 1.00 84.06 407 ILE A C 1
ATOM 3223 O O . ILE A 1 407 ? -16.832 5.839 -1.245 1.00 84.06 407 ILE A O 1
ATOM 3227 N N . ILE A 1 408 ? -17.287 6.229 -3.416 1.00 87.12 408 ILE A N 1
ATOM 3228 C CA . ILE A 1 408 ? -18.545 6.953 -3.182 1.00 87.12 408 ILE A CA 1
ATOM 3229 C C . ILE A 1 408 ? -19.540 6.063 -2.439 1.00 87.12 408 ILE A C 1
ATOM 3231 O O . ILE A 1 408 ? -20.083 6.465 -1.412 1.00 87.12 408 ILE A O 1
ATOM 3235 N N . PHE A 1 409 ? -19.750 4.840 -2.920 1.00 85.38 409 PHE A N 1
AT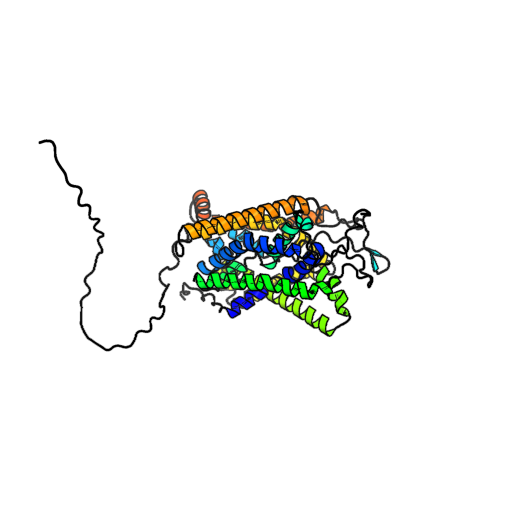OM 3236 C CA . PHE A 1 409 ? -20.658 3.888 -2.289 1.00 85.38 409 PHE A CA 1
ATOM 3237 C C . PHE A 1 409 ? -20.215 3.555 -0.865 1.00 85.38 409 PHE A C 1
ATOM 3239 O O . PHE A 1 409 ? -21.044 3.532 0.041 1.00 85.38 409 PHE A O 1
ATOM 3246 N N . GLY A 1 410 ? -18.912 3.376 -0.638 1.00 83.38 410 GLY A N 1
ATOM 3247 C CA . GLY A 1 410 ? -18.365 3.140 0.689 1.00 83.38 410 GLY A CA 1
ATOM 3248 C C . GLY A 1 410 ? -18.573 4.324 1.629 1.00 83.38 410 GLY A C 1
ATOM 3249 O O . GLY A 1 410 ? -18.973 4.129 2.772 1.00 83.38 410 GLY A O 1
ATOM 3250 N N . PHE A 1 411 ? -18.397 5.557 1.160 1.00 83.81 411 PHE A N 1
ATOM 3251 C CA . PHE A 1 411 ? -18.675 6.752 1.964 1.00 83.81 411 PHE A CA 1
ATOM 3252 C C . PHE A 1 411 ? -20.147 6.861 2.326 1.00 83.81 411 PHE A C 1
ATOM 3254 O O . PHE A 1 411 ? -20.488 7.047 3.493 1.00 83.81 411 PHE A O 1
ATOM 3261 N N . ILE A 1 412 ? -21.011 6.722 1.324 1.00 88.31 412 ILE A N 1
ATOM 3262 C CA . ILE A 1 412 ? -22.453 6.859 1.482 1.00 88.31 412 ILE A CA 1
ATOM 3263 C C . ILE A 1 412 ? -22.974 5.775 2.428 1.00 88.31 412 ILE A C 1
ATOM 3265 O O . ILE A 1 412 ? -23.619 6.094 3.425 1.00 88.31 412 ILE A O 1
ATOM 3269 N N . LEU A 1 413 ? -22.645 4.504 2.180 1.00 86.00 413 LEU A N 1
ATOM 3270 C CA . LEU A 1 413 ? -23.061 3.405 3.048 1.00 86.00 413 LEU A CA 1
ATOM 3271 C C . LEU A 1 413 ? -22.473 3.510 4.453 1.00 86.00 413 LEU A C 1
ATOM 3273 O O . LEU A 1 413 ? -23.181 3.229 5.414 1.00 86.00 413 LEU A O 1
ATOM 3277 N N . GLY A 1 414 ? -21.202 3.898 4.588 1.00 84.50 414 GLY A N 1
ATOM 3278 C CA . GLY A 1 414 ? -20.554 4.068 5.888 1.00 84.50 414 GLY A CA 1
ATOM 3279 C C . GLY A 1 414 ? -21.215 5.163 6.718 1.00 84.50 414 GLY A C 1
ATOM 3280 O O . GLY A 1 414 ? -21.533 4.937 7.886 1.00 84.50 414 GLY A O 1
ATOM 3281 N N . ALA A 1 415 ? -21.499 6.310 6.099 1.00 87.75 415 ALA A N 1
ATOM 3282 C CA . ALA A 1 415 ? -22.222 7.412 6.724 1.00 87.75 415 ALA A CA 1
ATOM 3283 C C . ALA A 1 415 ? -23.648 7.009 7.113 1.00 87.75 415 ALA A C 1
ATOM 3285 O O . ALA A 1 415 ? -24.044 7.204 8.263 1.00 87.75 415 ALA A O 1
ATOM 3286 N N . PHE A 1 416 ? -24.401 6.395 6.193 1.00 89.62 416 PHE A N 1
ATOM 3287 C CA . PHE A 1 416 ? -25.752 5.919 6.483 1.00 89.62 416 PHE A CA 1
ATOM 3288 C C . PHE A 1 416 ? -25.743 4.899 7.617 1.00 89.62 416 PHE A C 1
ATOM 3290 O O . PHE A 1 416 ? -26.465 5.078 8.592 1.00 89.62 416 PHE A O 1
ATOM 3297 N N . HIS A 1 417 ? -24.903 3.868 7.534 1.00 86.88 417 HIS A N 1
ATOM 3298 C CA . HIS A 1 417 ? -24.802 2.845 8.567 1.00 86.88 417 HIS A CA 1
ATOM 3299 C C . HIS A 1 417 ? -24.483 3.463 9.933 1.00 86.88 417 HIS A C 1
ATOM 3301 O O . HIS A 1 417 ? -25.197 3.183 10.891 1.00 86.88 417 HIS A O 1
ATOM 3307 N N . ALA A 1 418 ? -23.475 4.340 10.019 1.00 86.56 418 ALA A N 1
ATOM 3308 C CA . ALA A 1 418 ? -23.092 4.993 11.271 1.00 86.56 418 ALA A CA 1
ATOM 3309 C C . ALA A 1 418 ? -24.240 5.813 11.886 1.00 86.56 418 ALA A C 1
ATOM 3311 O O . ALA A 1 418 ? -24.486 5.724 13.085 1.00 86.56 418 ALA A O 1
ATOM 3312 N N . VAL A 1 419 ? -24.987 6.567 11.073 1.00 89.75 419 VAL A N 1
ATOM 3313 C CA . VAL A 1 419 ? -26.135 7.353 11.554 1.00 89.75 419 VAL A CA 1
ATOM 3314 C C . VAL A 1 419 ? -27.312 6.452 11.942 1.00 89.75 419 VAL A C 1
ATOM 3316 O O . VAL A 1 419 ? -27.988 6.726 12.931 1.00 89.75 419 VAL A O 1
ATOM 3319 N N . TYR A 1 420 ? -27.573 5.368 11.205 1.00 90.75 420 TYR A N 1
ATOM 3320 C CA . TYR A 1 420 ? -28.697 4.465 11.480 1.00 90.75 420 TYR A CA 1
ATOM 3321 C C . TYR A 1 420 ? -28.497 3.597 12.725 1.00 90.75 420 TYR A C 1
ATOM 3323 O O . TYR A 1 420 ? -29.488 3.269 13.380 1.00 90.75 420 TYR A O 1
ATOM 3331 N N . THR A 1 421 ? -27.258 3.237 13.067 1.00 86.31 421 THR A N 1
ATOM 3332 C CA . THR A 1 421 ? -26.968 2.424 14.259 1.00 86.31 421 THR A CA 1
ATOM 3333 C C . THR A 1 421 ? -27.092 3.194 15.571 1.00 86.31 421 THR A C 1
ATOM 3335 O O . THR A 1 421 ? -27.316 2.584 16.616 1.00 86.31 421 THR A O 1
ATOM 3338 N N . GLU A 1 422 ? -26.981 4.521 15.532 1.00 89.62 422 GLU A N 1
ATOM 3339 C CA . GLU A 1 422 ? -27.087 5.364 16.720 1.00 89.62 422 GLU A CA 1
ATOM 3340 C C . GLU A 1 422 ? -28.544 5.556 17.173 1.00 89.62 422 GLU A C 1
ATOM 3342 O O . GLU A 1 422 ? -29.478 5.678 16.374 1.00 89.62 422 GLU A O 1
ATOM 3347 N N . LYS A 1 423 ? -28.753 5.617 18.492 1.00 92.50 423 LYS A N 1
ATOM 3348 C CA . LYS A 1 423 ? -30.065 5.922 19.093 1.00 92.50 423 LYS A CA 1
ATOM 3349 C C . LYS A 1 423 ? -30.245 7.440 19.212 1.00 92.50 423 LYS A C 1
ATOM 3351 O O . LYS A 1 423 ? -29.275 8.151 19.447 1.00 92.50 423 LYS A O 1
ATOM 3356 N N . GLY A 1 424 ? -31.480 7.940 19.119 1.00 94.62 424 GLY A N 1
ATOM 3357 C CA . GLY A 1 424 ? -31.815 9.362 19.338 1.00 94.62 424 GLY A CA 1
ATOM 3358 C C . GLY A 1 424 ? -32.454 10.054 18.132 1.00 94.62 424 GLY A C 1
ATOM 3359 O O . GLY A 1 424 ? -32.915 9.386 17.200 1.00 94.62 424 GLY A O 1
ATOM 3360 N N . SER A 1 425 ? -32.495 11.387 18.159 1.00 95.81 425 SER A N 1
ATOM 3361 C CA . SER A 1 425 ? -32.920 12.232 17.031 1.00 95.81 425 SER A CA 1
ATOM 3362 C C . SER A 1 425 ? -31.871 12.240 15.905 1.00 95.81 425 SER A C 1
ATOM 3364 O O . SER A 1 425 ? -30.709 11.925 16.148 1.00 95.81 425 SER A O 1
ATOM 3366 N N . PHE A 1 426 ? -32.240 12.593 14.665 1.00 93.50 426 PHE A N 1
ATOM 3367 C CA . PHE A 1 426 ? -31.295 12.588 13.530 1.00 93.50 426 PHE A CA 1
ATOM 3368 C C . PHE A 1 426 ? -30.049 13.451 13.801 1.00 93.50 426 PHE A C 1
ATOM 3370 O O . PHE A 1 426 ? -28.928 13.000 13.585 1.00 93.50 426 PHE A O 1
ATOM 3377 N N . THR A 1 427 ? -30.229 14.650 14.363 1.00 93.00 427 THR A N 1
ATOM 3378 C CA . THR A 1 427 ? -29.123 15.551 14.719 1.00 93.00 427 THR A CA 1
ATOM 3379 C C . THR A 1 427 ? -28.219 14.953 15.799 1.00 93.00 427 THR A C 1
ATOM 3381 O O . THR A 1 427 ? -26.998 15.002 15.663 1.00 93.00 427 THR A O 1
ATOM 3384 N N . GLU A 1 428 ? -28.787 14.334 16.841 1.00 92.69 428 GLU A N 1
ATOM 3385 C CA . GLU A 1 428 ? -27.996 13.641 17.868 1.00 92.69 428 GLU A CA 1
ATOM 3386 C C . GLU A 1 428 ? -27.221 12.458 17.296 1.00 92.69 428 GLU A C 1
ATOM 3388 O O . GLU A 1 428 ? -26.057 12.281 17.644 1.00 92.69 428 GLU A O 1
ATOM 3393 N N . ARG A 1 429 ? -27.834 11.673 16.402 1.00 91.06 429 ARG A N 1
ATOM 3394 C CA . ARG A 1 429 ? -27.169 10.545 15.735 1.00 91.06 429 ARG A CA 1
ATOM 3395 C C . ARG A 1 429 ? -26.005 11.017 14.879 1.00 91.06 429 ARG A C 1
ATOM 3397 O O . ARG A 1 429 ? -24.931 10.441 14.972 1.00 91.06 429 ARG A O 1
ATOM 3404 N N . CYS A 1 430 ? -26.177 12.090 14.109 1.00 89.00 430 CYS A N 1
ATOM 3405 C CA . CYS A 1 430 ? -25.096 12.679 13.318 1.00 89.00 430 CYS A CA 1
ATOM 3406 C C . CYS A 1 430 ? -23.954 13.194 14.206 1.00 89.00 430 CYS A C 1
ATOM 3408 O O . CYS A 1 430 ? -22.789 12.923 13.926 1.00 89.00 430 CYS A O 1
ATOM 3410 N N . ILE A 1 431 ? -24.269 13.890 15.304 1.00 89.56 431 ILE A N 1
ATOM 3411 C CA . ILE A 1 431 ? -23.252 14.388 16.242 1.00 89.56 431 ILE A CA 1
ATOM 3412 C C . ILE A 1 431 ? -22.533 13.227 16.942 1.00 89.56 431 ILE A C 1
ATOM 3414 O O . ILE A 1 431 ? -21.311 13.272 17.068 1.00 89.56 431 ILE A O 1
ATOM 3418 N N . ARG A 1 432 ? -23.250 12.180 17.372 1.00 86.44 432 ARG A N 1
ATOM 3419 C CA . ARG A 1 432 ? -22.654 10.986 18.001 1.00 86.44 432 ARG A CA 1
ATOM 3420 C C . ARG A 1 432 ? -21.819 10.172 17.018 1.00 86.44 432 ARG A C 1
ATOM 3422 O O . ARG A 1 432 ? -20.715 9.784 17.362 1.00 86.44 432 ARG A O 1
ATOM 3429 N N . ALA A 1 433 ? -22.273 10.007 15.778 1.00 84.19 433 ALA A N 1
ATOM 3430 C CA . ALA A 1 433 ? -21.498 9.342 14.731 1.00 84.19 433 ALA A CA 1
ATOM 3431 C C . ALA A 1 433 ? -20.180 10.079 14.409 1.00 84.19 433 ALA A C 1
ATOM 3433 O O . ALA A 1 433 ? -19.212 9.449 13.983 1.00 84.19 433 ALA A O 1
ATOM 3434 N N . LEU A 1 434 ? -20.133 11.402 14.622 1.00 81.56 434 LEU A N 1
ATOM 3435 C CA . LEU A 1 434 ? -18.924 12.223 14.486 1.00 81.56 434 LEU A CA 1
ATOM 3436 C C . LEU A 1 434 ? -18.053 12.238 15.755 1.00 81.56 434 LEU A C 1
ATOM 3438 O O . LEU A 1 434 ? -16.827 12.319 15.653 1.00 81.56 434 LEU A O 1
ATOM 3442 N N . LYS A 1 435 ? -18.653 12.172 16.950 1.00 81.31 435 LYS A N 1
ATOM 3443 C CA . LYS A 1 435 ? -17.933 12.151 18.230 1.00 81.31 435 LYS A CA 1
ATOM 3444 C C . LYS A 1 435 ? -17.517 10.727 18.598 1.00 81.31 435 LYS A C 1
ATOM 3446 O O . LYS A 1 435 ? -18.318 9.939 19.085 1.00 81.31 435 LYS A O 1
ATOM 3451 N N . SER A 1 436 ? -16.231 10.407 18.455 1.00 62.41 436 SER A N 1
ATOM 3452 C CA . SER A 1 436 ? -15.663 9.162 18.996 1.00 62.41 436 SER A CA 1
ATOM 3453 C C . SER A 1 436 ? -15.498 9.217 20.516 1.00 62.41 436 SER A C 1
ATOM 3455 O O . SER A 1 436 ? -14.381 9.302 21.034 1.00 62.41 436 SER A O 1
ATOM 3457 N N . ASP A 1 437 ? -16.617 9.176 21.234 1.00 57.78 437 ASP A N 1
ATOM 3458 C CA . ASP A 1 437 ? -16.652 9.105 22.700 1.00 57.78 437 ASP A CA 1
ATOM 3459 C C . ASP A 1 437 ? -16.527 7.653 23.215 1.00 57.78 437 ASP A C 1
ATOM 3461 O O . ASP A 1 437 ? -16.324 7.428 24.404 1.00 57.78 437 ASP A O 1
ATOM 3465 N N . SER A 1 438 ? -16.547 6.648 22.328 1.00 53.50 438 SER A N 1
ATOM 3466 C CA . SER A 1 438 ? -16.523 5.217 22.685 1.00 53.50 438 SER A CA 1
ATOM 3467 C C . SER A 1 438 ? -15.147 4.659 23.072 1.00 53.50 438 SER A C 1
ATOM 3469 O O . SER A 1 438 ? -14.993 3.451 23.221 1.00 53.50 438 SER A O 1
ATOM 3471 N N . LEU A 1 439 ? -14.126 5.506 23.219 1.00 52.47 439 LEU A N 1
ATOM 3472 C CA . LEU A 1 439 ? -12.775 5.086 23.614 1.00 52.47 439 LEU A CA 1
ATOM 3473 C C . LEU A 1 439 ? -12.609 4.957 25.139 1.00 52.47 439 LEU A C 1
ATOM 3475 O O . LEU A 1 439 ? -11.481 4.889 25.629 1.00 52.47 439 LEU A O 1
ATOM 3479 N N . GLN A 1 440 ? -13.717 4.921 25.890 1.00 45.50 440 GLN A N 1
ATOM 3480 C CA . GLN A 1 440 ? -13.718 4.549 27.302 1.00 45.50 440 GLN A CA 1
ATOM 3481 C C . GLN A 1 440 ? -13.206 3.111 27.451 1.00 45.50 440 GLN A C 1
ATOM 3483 O O . GLN A 1 440 ? -13.951 2.151 27.294 1.00 45.50 440 GLN A O 1
ATOM 3488 N N . THR A 1 441 ? -11.902 3.005 27.732 1.00 43.44 441 THR A N 1
ATOM 3489 C CA . THR A 1 441 ? -11.302 2.014 28.637 1.00 43.44 441 THR A CA 1
ATOM 3490 C C . THR A 1 441 ? -11.897 0.613 28.519 1.00 43.44 441 THR A C 1
ATOM 3492 O O . THR A 1 441 ? -12.537 0.128 29.446 1.00 43.44 441 THR A O 1
ATOM 3495 N N . ALA A 1 442 ? -11.644 -0.055 27.392 1.00 43.97 442 ALA A N 1
ATOM 3496 C CA . ALA A 1 442 ? -11.581 -1.509 27.402 1.00 43.97 442 ALA A CA 1
ATOM 3497 C C . ALA A 1 442 ? -10.368 -1.898 28.269 1.00 43.97 442 ALA A C 1
ATOM 3499 O O . ALA A 1 442 ? -9.224 -1.825 27.823 1.00 43.97 442 ALA A O 1
ATOM 3500 N N . ASP A 1 443 ? -10.653 -2.166 29.540 1.00 43.19 443 ASP A N 1
ATOM 3501 C CA . ASP A 1 443 ? -9.868 -2.936 30.502 1.00 43.19 443 ASP A CA 1
ATOM 3502 C C . ASP A 1 443 ? -8.394 -2.544 30.674 1.00 43.19 443 ASP A C 1
ATOM 3504 O O . ASP A 1 443 ? -7.457 -3.232 30.275 1.00 43.19 443 ASP A O 1
ATOM 3508 N N . SER A 1 444 ? -8.179 -1.456 31.415 1.00 44.41 444 SER A N 1
ATOM 3509 C CA . SER A 1 444 ? -6.911 -1.167 32.097 1.00 44.41 444 SER A CA 1
ATOM 3510 C C . SER A 1 444 ? -6.647 -2.072 33.317 1.00 44.41 444 SER A C 1
ATOM 3512 O O . SER A 1 444 ? -5.780 -1.752 34.124 1.00 44.41 444 SER A O 1
ATOM 3514 N N . SER A 1 445 ? -7.389 -3.169 33.499 1.00 44.34 445 SER A N 1
ATOM 3515 C CA . SER A 1 445 ? -7.316 -4.035 34.686 1.00 44.34 445 SER A CA 1
ATOM 3516 C C . SER A 1 445 ? -6.384 -5.246 34.553 1.00 44.34 445 SER A C 1
ATOM 3518 O O . SER A 1 445 ? -6.177 -5.930 35.547 1.00 44.34 445 SER A O 1
ATOM 3520 N N . GLU A 1 446 ? -5.782 -5.509 33.386 1.00 44.31 446 GLU A N 1
ATOM 3521 C CA . GLU A 1 446 ? -4.994 -6.740 33.176 1.00 44.31 446 GLU A CA 1
ATOM 3522 C C . GLU A 1 446 ? -3.642 -6.505 32.474 1.00 44.31 446 GLU A C 1
ATOM 3524 O O . GLU A 1 446 ? -3.161 -7.316 31.683 1.00 44.31 446 GLU A O 1
ATOM 3529 N N . TYR A 1 447 ? -2.987 -5.380 32.773 1.00 45.53 447 TYR A N 1
ATOM 3530 C CA . TYR A 1 447 ? -1.547 -5.236 32.536 1.00 45.53 447 TYR A CA 1
ATOM 3531 C C . TYR A 1 447 ? -0.789 -5.712 33.771 1.00 45.53 447 TYR A C 1
ATOM 3533 O O . TYR A 1 447 ? -0.252 -4.917 34.541 1.00 45.53 447 TYR A O 1
ATOM 3541 N N . ASP A 1 448 ? -0.758 -7.029 33.952 1.00 40.75 448 ASP A N 1
ATOM 3542 C CA . ASP A 1 448 ? 0.081 -7.667 34.957 1.00 40.75 448 ASP A CA 1
ATOM 3543 C C . ASP A 1 448 ? 1.543 -7.587 34.485 1.00 40.75 448 ASP A C 1
ATOM 3545 O O . ASP A 1 448 ? 2.074 -8.463 33.797 1.00 40.75 448 ASP A O 1
ATOM 3549 N N . VAL A 1 449 ? 2.191 -6.460 34.795 1.00 44.56 449 VAL A N 1
ATOM 3550 C CA . VAL A 1 449 ? 3.649 -6.297 34.737 1.00 44.56 449 VAL A CA 1
ATOM 3551 C C . VAL A 1 449 ? 4.239 -7.090 35.907 1.00 44.56 449 VAL A C 1
ATOM 3553 O O . VAL A 1 449 ? 4.836 -6.544 36.827 1.00 44.56 449 VAL A O 1
ATOM 3556 N N . SER A 1 450 ? 4.060 -8.409 35.885 1.00 41.50 450 SER A N 1
ATOM 3557 C CA . SER A 1 450 ? 4.838 -9.329 36.707 1.00 41.50 450 SER A CA 1
ATOM 3558 C C . SER A 1 450 ? 6.150 -9.611 35.976 1.00 41.50 450 SER A C 1
ATOM 3560 O O . SER A 1 450 ? 6.409 -10.702 35.461 1.00 41.50 450 SER A O 1
ATOM 3562 N N . ASP A 1 451 ? 6.980 -8.571 35.865 1.00 45.12 451 ASP A N 1
ATOM 3563 C CA . ASP A 1 451 ? 8.380 -8.750 35.514 1.00 45.12 451 ASP A CA 1
ATOM 3564 C C . ASP A 1 451 ? 9.092 -9.323 36.742 1.00 45.12 451 ASP A C 1
ATOM 3566 O O . ASP A 1 451 ? 9.358 -8.658 37.743 1.00 45.12 451 ASP A O 1
ATOM 3570 N N . LYS A 1 452 ? 9.336 -10.627 36.636 1.00 44.00 452 LYS A N 1
ATOM 3571 C CA . LYS A 1 452 ? 10.287 -11.454 37.376 1.00 44.00 452 LYS A CA 1
ATOM 3572 C C . LYS A 1 452 ? 11.382 -10.641 38.075 1.00 44.00 452 LYS A C 1
ATOM 3574 O O . LYS A 1 452 ? 12.454 -10.410 37.520 1.00 44.00 452 LYS A O 1
ATOM 3579 N N . THR A 1 453 ? 11.164 -10.343 39.349 1.00 39.94 453 THR A N 1
ATOM 3580 C CA . THR A 1 453 ? 12.275 -10.259 40.297 1.00 39.94 453 THR A CA 1
ATOM 3581 C C . THR A 1 453 ? 12.519 -11.688 40.789 1.00 39.94 453 THR A C 1
ATOM 3583 O O . THR A 1 453 ? 11.562 -12.323 41.241 1.00 39.94 453 THR A O 1
ATOM 3586 N N . PRO A 1 454 ? 13.733 -12.256 40.692 1.00 43.88 454 PRO A N 1
ATOM 3587 C CA . PRO A 1 454 ? 14.024 -13.515 41.356 1.00 43.88 454 PRO A CA 1
ATOM 3588 C C . PRO A 1 454 ? 13.958 -13.262 42.864 1.00 43.88 454 PRO A C 1
ATOM 3590 O O . PRO A 1 454 ? 14.879 -12.694 43.444 1.00 43.88 454 PRO A O 1
ATOM 3593 N N . GLN A 1 455 ? 12.843 -13.636 43.495 1.00 40.62 455 GLN A N 1
ATOM 3594 C CA . GLN A 1 455 ? 12.770 -13.706 44.947 1.00 40.62 455 GLN A CA 1
ATOM 3595 C C . GLN A 1 455 ? 13.698 -14.825 45.406 1.00 40.62 455 GLN A C 1
ATOM 3597 O O . GLN A 1 455 ? 13.413 -16.014 45.265 1.00 40.62 455 GLN A O 1
ATOM 3602 N N . THR A 1 456 ? 14.831 -14.411 45.956 1.00 40.75 456 THR A N 1
ATOM 3603 C CA . THR A 1 456 ? 15.648 -15.207 46.855 1.00 40.75 456 THR A CA 1
ATOM 3604 C C . THR A 1 456 ? 14.743 -15.706 47.975 1.00 40.75 456 THR A C 1
ATOM 3606 O O . THR A 1 456 ? 14.182 -14.923 48.739 1.00 40.75 456 THR A O 1
ATOM 3609 N N . THR A 1 457 ? 14.581 -17.020 48.059 1.00 45.88 457 THR A N 1
ATOM 3610 C CA . THR A 1 457 ? 13.949 -17.701 49.184 1.00 45.88 457 THR A CA 1
ATOM 3611 C C . THR A 1 457 ? 14.692 -17.347 50.471 1.00 45.88 457 THR A C 1
ATOM 3613 O O . THR A 1 457 ? 15.776 -17.876 50.717 1.00 45.88 457 THR A O 1
ATOM 3616 N N . SER A 1 458 ? 14.116 -16.480 51.302 1.00 39.97 458 SER A N 1
ATOM 3617 C CA . SER A 1 458 ? 14.436 -16.428 52.725 1.00 39.97 458 SER A CA 1
ATOM 3618 C C . SER A 1 458 ? 13.176 -16.684 53.546 1.00 39.97 458 SER A C 1
ATOM 3620 O O . SER A 1 458 ? 12.047 -16.369 53.178 1.00 39.97 458 SER A O 1
ATOM 3622 N N . SER A 1 459 ? 13.408 -17.425 54.611 1.00 40.59 459 SER A N 1
ATOM 3623 C CA . SER A 1 459 ? 12.472 -18.132 55.462 1.00 40.59 459 SER A CA 1
ATOM 3624 C C . SER A 1 459 ? 11.508 -17.243 56.248 1.00 40.59 459 SER A C 1
ATOM 3626 O O . SER A 1 459 ? 11.911 -16.235 56.816 1.00 40.59 459 SER A O 1
ATOM 3628 N N . LYS A 1 460 ? 10.274 -17.750 56.377 1.00 45.66 460 LYS A N 1
ATOM 3629 C CA . LYS A 1 460 ? 9.383 -17.732 57.555 1.00 45.66 460 LYS A CA 1
ATOM 3630 C C . LYS A 1 460 ? 9.694 -16.713 58.663 1.00 45.66 460 LYS A C 1
ATOM 3632 O O . LYS A 1 460 ? 10.646 -16.887 59.417 1.00 45.66 460 LYS A O 1
ATOM 3637 N N . SER A 1 461 ? 8.732 -15.829 58.908 1.00 36.25 461 SER A N 1
ATOM 3638 C CA . SER A 1 461 ? 8.414 -15.338 60.250 1.00 36.25 461 SER A CA 1
ATOM 3639 C C . SER A 1 461 ? 6.956 -14.874 60.292 1.00 36.25 461 SER A C 1
ATOM 3641 O O . SER A 1 461 ? 6.552 -14.022 59.506 1.00 36.25 461 SER A O 1
ATOM 3643 N N . ASN A 1 462 ? 6.170 -15.490 61.176 1.00 43.16 462 ASN A N 1
ATOM 3644 C CA . ASN A 1 462 ? 4.792 -15.123 61.491 1.00 43.16 462 ASN A CA 1
ATOM 3645 C C . ASN A 1 462 ? 4.731 -13.708 62.079 1.00 43.16 462 ASN A C 1
ATOM 3647 O O . ASN A 1 462 ? 5.450 -13.420 63.032 1.00 43.16 462 ASN A O 1
ATOM 3651 N N . SER A 1 463 ? 3.797 -12.881 61.617 1.00 37.97 463 SER A N 1
ATOM 3652 C CA . SER A 1 463 ? 3.072 -11.963 62.505 1.00 37.97 463 SER A CA 1
ATOM 3653 C C . SER A 1 463 ? 1.806 -11.449 61.826 1.00 37.97 463 SER A C 1
ATOM 3655 O O . SER A 1 463 ? 1.844 -10.917 60.719 1.00 37.97 463 SER A O 1
ATOM 3657 N N . ASP A 1 464 ? 0.686 -11.651 62.516 1.00 46.69 464 ASP A N 1
ATOM 3658 C CA . ASP A 1 464 ? -0.590 -10.998 62.266 1.00 46.69 464 ASP A CA 1
ATOM 3659 C C . ASP A 1 464 ? -0.436 -9.484 62.434 1.00 46.69 464 ASP A C 1
ATOM 3661 O O . ASP A 1 464 ? -0.048 -9.014 63.505 1.00 46.69 464 ASP A O 1
ATOM 3665 N N . VAL A 1 465 ? -0.782 -8.715 61.400 1.00 41.06 465 VAL A N 1
ATOM 3666 C CA . VAL A 1 465 ? -1.022 -7.273 61.520 1.00 41.06 465 VAL A CA 1
ATOM 3667 C C . VAL A 1 465 ? -2.269 -6.916 60.717 1.00 41.06 465 VAL A C 1
ATOM 3669 O O . VAL A 1 465 ? -2.324 -7.034 59.494 1.00 41.06 465 VAL A O 1
ATOM 3672 N N . THR A 1 466 ? -3.285 -6.487 61.456 1.00 41.59 466 THR A N 1
ATOM 3673 C CA . THR A 1 466 ? -4.545 -5.896 61.005 1.00 41.59 466 THR A CA 1
ATOM 3674 C C . THR A 1 466 ? -4.310 -4.662 60.136 1.00 41.59 466 THR A C 1
ATOM 3676 O O . THR A 1 466 ? -3.672 -3.705 60.572 1.00 41.59 466 THR A O 1
ATOM 3679 N N . LEU A 1 467 ? -4.871 -4.671 58.925 1.00 35.38 467 LEU A N 1
ATOM 3680 C CA . LEU A 1 467 ? -4.783 -3.580 57.958 1.00 35.38 467 LEU A CA 1
ATOM 3681 C C . LEU A 1 467 ? -5.883 -2.543 58.239 1.00 35.38 467 LEU A C 1
ATOM 3683 O O . LEU A 1 467 ? -7.054 -2.752 57.918 1.00 35.38 467 LEU A O 1
ATOM 3687 N N . SER A 1 468 ? -5.507 -1.429 58.866 1.00 35.75 468 SER A N 1
ATOM 3688 C CA . SER A 1 468 ? -6.321 -0.218 58.915 1.00 35.75 468 SER A CA 1
ATOM 3689 C C . SER A 1 468 ? -6.216 0.543 57.590 1.00 35.75 468 SER A C 1
ATOM 3691 O O . SER A 1 468 ? -5.174 0.618 56.942 1.00 35.75 468 SER A O 1
ATOM 3693 N N . LYS A 1 469 ? -7.363 1.077 57.184 1.00 41.34 469 LYS A N 1
ATOM 3694 C CA . LYS A 1 469 ? -7.623 1.886 55.995 1.00 41.34 469 LYS A CA 1
ATOM 3695 C C . LYS A 1 469 ? -6.766 3.163 56.034 1.00 41.34 469 LYS A C 1
ATOM 3697 O O . LYS A 1 469 ? -6.978 4.001 56.904 1.00 41.34 469 LYS A O 1
ATOM 3702 N N . ILE A 1 470 ? -5.811 3.308 55.114 1.00 37.00 470 ILE A N 1
ATOM 3703 C CA . ILE A 1 470 ? -5.042 4.548 54.930 1.00 37.00 470 ILE A CA 1
ATOM 3704 C C . ILE A 1 470 ? -5.710 5.344 53.807 1.00 37.00 470 ILE A C 1
ATOM 3706 O O . ILE A 1 470 ? -5.510 5.074 52.623 1.00 37.00 470 ILE A O 1
ATOM 3710 N N . GLU A 1 471 ? -6.542 6.305 54.200 1.00 34.69 471 GLU A N 1
ATOM 3711 C CA . GLU A 1 471 ? -6.926 7.437 53.359 1.00 34.69 471 GLU A CA 1
ATOM 3712 C C . GLU A 1 471 ? -5.711 8.366 53.255 1.00 34.69 471 GLU A C 1
ATOM 3714 O O . GLU A 1 471 ? -5.180 8.840 54.256 1.00 34.69 471 GLU A O 1
ATOM 3719 N N . THR A 1 472 ? -5.212 8.562 52.036 1.00 34.94 472 THR A N 1
ATOM 3720 C CA . THR A 1 472 ? -4.146 9.523 51.743 1.00 34.94 472 THR A CA 1
ATOM 3721 C C . THR A 1 472 ? -4.803 10.864 51.450 1.00 34.94 472 THR A C 1
ATOM 3723 O O . THR A 1 472 ? -5.206 11.154 50.325 1.00 34.94 472 THR A O 1
ATOM 3726 N N . GLU A 1 473 ? -4.955 11.662 52.499 1.00 32.03 473 GLU A N 1
ATOM 3727 C CA . GLU A 1 473 ? -5.295 13.075 52.412 1.00 32.03 473 GLU A CA 1
ATOM 3728 C C . GLU A 1 473 ? -4.013 13.838 52.040 1.00 32.03 473 GLU A C 1
ATOM 3730 O O . GLU A 1 473 ? -3.022 13.827 52.770 1.00 32.03 473 GLU A O 1
ATOM 3735 N N . VAL A 1 474 ? -3.990 14.440 50.849 1.00 32.16 474 VAL A N 1
ATOM 3736 C CA . VAL A 1 474 ? -2.902 15.328 50.424 1.00 32.16 474 VAL A CA 1
ATOM 3737 C C . VAL A 1 474 ? -3.118 16.669 51.119 1.00 32.16 474 VAL A C 1
ATOM 3739 O O . VAL A 1 474 ? -3.870 17.517 50.643 1.00 32.16 474 VAL A O 1
ATOM 3742 N N . VAL A 1 475 ? -2.469 16.834 52.268 1.00 34.28 475 VAL A N 1
ATOM 3743 C CA . VAL A 1 475 ? -2.317 18.118 52.954 1.00 34.28 475 VAL A CA 1
ATOM 3744 C C . VAL A 1 475 ? -1.318 18.956 52.155 1.00 34.28 475 VAL A C 1
ATOM 3746 O O . VAL A 1 475 ? -0.150 18.595 52.022 1.00 34.28 475 VAL A O 1
ATOM 3749 N N . ILE A 1 476 ? -1.793 20.059 51.576 1.00 36.62 476 ILE A N 1
ATOM 3750 C CA . ILE A 1 476 ? -0.938 21.120 51.041 1.00 36.62 476 ILE A CA 1
ATOM 3751 C C . ILE A 1 476 ? -0.611 22.038 52.219 1.00 36.62 476 ILE A C 1
ATOM 3753 O O . ILE A 1 476 ? -1.455 22.833 52.633 1.00 36.62 476 ILE A O 1
ATOM 3757 N N . ASP A 1 477 ? 0.600 21.906 52.758 1.00 33.91 477 ASP A N 1
ATOM 3758 C CA . ASP A 1 477 ? 1.162 22.851 53.722 1.00 33.91 477 ASP A CA 1
ATOM 3759 C C . ASP A 1 477 ? 1.393 24.208 53.042 1.00 33.91 477 ASP A C 1
ATOM 3761 O O . ASP A 1 477 ? 2.183 24.333 52.106 1.00 33.91 477 ASP A O 1
ATOM 3765 N N . ASN A 1 478 ? 0.695 25.230 53.535 1.00 43.31 478 ASN A N 1
ATOM 3766 C CA . ASN A 1 478 ? 0.956 26.641 53.269 1.00 43.31 478 ASN A CA 1
ATOM 3767 C C . ASN A 1 478 ? 1.266 27.325 54.610 1.00 43.31 478 ASN A C 1
ATOM 3769 O O . ASN A 1 478 ? 0.365 27.827 55.276 1.00 43.31 478 ASN A O 1
ATOM 3773 N N . GLN A 1 479 ? 2.544 27.330 54.981 1.00 35.16 479 GLN A N 1
ATOM 3774 C CA . GLN A 1 479 ? 3.199 28.119 56.037 1.00 35.16 479 GLN A CA 1
ATOM 3775 C C . GLN A 1 479 ? 4.674 28.222 55.586 1.00 35.16 479 GLN A C 1
ATOM 3777 O O . GLN A 1 479 ? 5.233 27.228 55.142 1.00 35.16 479 GLN A O 1
ATOM 3782 N N . ASP A 1 480 ? 5.387 29.344 55.524 1.00 35.59 480 ASP A N 1
ATOM 3783 C CA . ASP A 1 480 ? 5.272 30.636 56.179 1.00 35.59 480 ASP A CA 1
ATOM 3784 C C . ASP A 1 480 ? 5.910 31.726 55.295 1.00 35.59 480 ASP A C 1
ATOM 3786 O O . ASP A 1 480 ? 7.031 31.579 54.804 1.00 35.59 480 ASP A O 1
ATOM 3790 N N . LEU A 1 481 ? 5.238 32.870 55.167 1.00 36.22 481 LEU A N 1
ATOM 3791 C CA . LEU A 1 481 ? 5.909 34.163 55.029 1.00 36.22 481 LEU A CA 1
ATOM 3792 C C . LEU A 1 481 ? 5.195 35.127 55.974 1.00 36.22 481 LEU A C 1
ATOM 3794 O O . LEU A 1 481 ? 4.111 35.636 55.692 1.00 36.22 481 LEU A O 1
ATOM 3798 N N . SER A 1 482 ? 5.796 35.278 57.149 1.00 38.22 482 SER A N 1
ATOM 3799 C CA . SER A 1 482 ? 5.342 36.117 58.245 1.00 38.22 482 SER A CA 1
ATOM 3800 C C . SER A 1 482 ? 5.473 37.612 57.918 1.00 38.22 482 SER A C 1
ATOM 3802 O O . SER A 1 482 ? 6.543 38.083 57.526 1.00 38.22 482 SER A O 1
ATOM 3804 N N . SER A 1 483 ? 4.379 38.341 58.152 1.00 40.19 483 SER A N 1
ATOM 3805 C CA . SER A 1 483 ? 4.283 39.579 58.961 1.00 40.19 483 SER A CA 1
ATOM 3806 C C . SER A 1 483 ? 5.512 39.870 59.846 1.00 40.19 483 SER A C 1
ATOM 3808 O O . SER A 1 483 ? 6.082 38.939 60.402 1.00 40.19 483 SER A O 1
ATOM 3810 N N . ASP A 1 484 ? 5.980 41.078 60.150 1.00 41.28 484 ASP A N 1
ATOM 3811 C CA . ASP A 1 484 ? 5.498 42.463 60.084 1.00 41.28 484 ASP A CA 1
ATOM 3812 C C . ASP A 1 484 ? 6.739 43.360 60.312 1.00 41.28 484 ASP A C 1
ATOM 3814 O O . ASP A 1 484 ? 7.685 42.915 60.960 1.00 41.28 484 ASP A O 1
ATOM 3818 N N . LEU A 1 485 ? 6.727 44.630 59.883 1.00 32.66 485 LEU A N 1
ATOM 3819 C CA . LEU A 1 485 ? 6.822 45.757 60.832 1.00 32.66 485 LEU A CA 1
ATOM 3820 C C . LEU A 1 485 ? 6.736 47.127 60.145 1.00 32.66 485 LEU A C 1
ATOM 3822 O O . LEU A 1 485 ? 7.526 47.491 59.273 1.00 32.66 485 LEU A O 1
ATOM 3826 N N . VAL A 1 486 ? 5.825 47.940 60.672 1.00 38.75 486 VAL A N 1
ATOM 3827 C CA . VAL A 1 486 ? 5.886 49.400 60.641 1.00 38.75 486 VAL A CA 1
ATOM 3828 C C . VAL A 1 486 ? 6.713 49.875 61.850 1.00 38.75 486 VAL A C 1
ATOM 3830 O O . VAL A 1 486 ? 6.334 49.615 62.983 1.00 38.75 486 VAL A O 1
ATOM 3833 N N . LYS A 1 487 ? 7.811 50.591 61.554 1.00 39.31 487 LYS A N 1
ATOM 3834 C CA . LYS A 1 487 ? 8.512 51.677 62.291 1.00 39.31 487 LYS A CA 1
ATOM 3835 C C . LYS A 1 487 ? 8.726 51.563 63.820 1.00 39.31 487 LYS A C 1
ATOM 3837 O O . LYS A 1 487 ? 7.835 51.923 64.583 1.00 39.31 487 LYS A O 1
ATOM 3842 N N . VAL A 1 488 ? 9.965 51.287 64.246 1.00 34.78 488 VAL A N 1
ATOM 3843 C CA . VAL A 1 488 ? 11.046 52.203 64.718 1.00 34.78 488 VAL A CA 1
ATOM 3844 C C . VAL A 1 488 ? 12.308 51.364 64.877 1.00 34.78 488 VAL A C 1
ATOM 3846 O O . VAL A 1 488 ? 12.174 50.222 65.366 1.00 34.78 488 VAL A O 1
#

Secondary structure (DSSP, 8-state):
----SS-SPPPPPPHHHHHHHHHHHS-HHHHHHHHHHHHHH-TTHHHHHHHHIIIIIHHHHHHHHHHHHHHTS-HHHHHHHH-GGGHHHHHHHHHSPPPSS-------EEEETTEEEE-----TT-TT-----TT---GGGGGSSHHHHHHHHHHHHHTTTTS-HHHHHHHTS-S-HHHHHHHHHHHHHHHHHHHHHHHHHHGGGS-S---SSTT--GGG--TTHHIIIIIIHHHHTTSHHHHHHHHHHHHHHHHHHHHHHHHHHHHHHHHHS-HHHHHHH-SHHHHHHHHHHHHHHHHHHHHSTTHHHHHHHHHHHHHHHHHHHHHHHHHHHHHHHHT--SSS-HHHHHHHHHHHHHHHHHHHHHHHHHIIIIITTS-SS---TT-TTS-HHHHHHHHHHHHHHHHHHHHHHHHHHHHHHS-S-HHHHHHHHH---TTS-S-TT-------------------------------------------